Protein AF-0000000066305300 (afdb_homodimer)

Foldseek 3Di:
DDKAFLVADADDPVDALLLLVLLVLLVLQQQCVLAVHDRWDWDWADDPVAIKIKTWHQGQFDDPCLSHFDFDPSQCPDLQGDDTGSCSNVVSVNNCVVVVKWKWKAAQHFIKGWDWAQDPPDDPRDIGIMIDGDNDHDPHGTMMMMIIRDDPVSSCSNLVQFQVSDPAWDWDDDDQQWTKTQGPVAEFEAESRGTDDHDNVDRIYIYGRDDDPVVVVVPPPDPPDDDCVVCVVVVVVVVVVVVVVVD/DDKAFLVADADDPVDALLLLVLLVLLVLQQQCVLAVHDRWDWDWADDPVAIKIKTWHQGQFDDPCLSHFDFDPSQCPALQGDDTGSCSNVVSVNNCVVVVKWKWKAAQHFIKGWDWAQDPPDDPRDIGIMIDGDNDHDPHGTMMMMIIRDDPVSSCSNLVQFQVSDPAWAWDDDDQQWTKTQGPVAEFEAESRGTDGHDNVDRIYIYGRDDDPVVVVVPPPPPPDDDCVVCVVVVVVVVVVVVVVVD

Sequence (494 aa):
MRYLDLNIKSILADWEIADAIRELIANAIDEHRLSNTAFPVIELQKGFLNSSLVIKDYGRGIKSNHFIQNESREKVQSEKTIGKFGIGLKDAIAVLFRHNVKVSFTSSEGTFTPVERMKEGMKDGTKTIQITVDETKKIDKGTDILISKISRSDYEKAIAIFLELRTGYQKLASSKKGDIYRSENGSEIFLNGMKIGTDENFLFSYDIKEPNKKLQKSLNRERKTLSRDSYRDNIISILKSSINKNTMRYLDLNIKSILADWEIADAIRELIANAIDEHRLSNTAFPVIELQKGFLNSSLVIKDYGRGIKSNHFIQNESREKVQSEKTIGKFGIGLKDAIAVLFRHNVKVSFTSSEGTFTPVERMKEGMKDGTKTIQITVDETKKIDKGTDILISKISRSDYEKAIAIFLELRTGYQKLASSKKGDIYRSENGSEIFLNGMKIGTDENFLFSYDIKEPNKKLQKSLNRERKTLSRDSYRDNIISILKSSINKNT

Organism: Mycoplasma pneumoniae (strain ATCC 29342 / M129 / Subtype 1) (NCBI:txid272634)

Structure (mmCIF, N/CA/C/O backbone):
data_AF-0000000066305300-model_v1
#
loop_
_entity.id
_entity.type
_entity.pdbx_description
1 polymer 'Uncharacterized protein MPN_633'
#
loop_
_atom_site.group_PDB
_atom_site.id
_atom_site.type_symbol
_atom_site.label_atom_id
_atom_site.label_alt_id
_atom_site.label_comp_id
_atom_site.label_asym_id
_atom_site.label_entity_id
_atom_site.label_seq_id
_atom_site.pdbx_PDB_ins_code
_atom_site.Cartn_x
_atom_site.Cartn_y
_atom_site.Cartn_z
_atom_site.occupancy
_atom_site.B_iso_or_equiv
_atom_site.auth_seq_id
_atom_site.auth_comp_id
_atom_site.auth_asym_id
_atom_site.auth_atom_id
_atom_site.pdbx_PDB_model_num
ATOM 1 N N . MET A 1 1 ? -28.25 5.547 11.773 1 66.06 1 MET A N 1
ATOM 2 C CA . MET A 1 1 ? -26.859 5.965 11.578 1 66.06 1 MET A CA 1
ATOM 3 C C . MET A 1 1 ? -26.203 5.156 10.461 1 66.06 1 MET A C 1
ATOM 5 O O . MET A 1 1 ? -26.516 3.98 10.281 1 66.06 1 MET A O 1
ATOM 9 N N . ARG A 1 2 ? -25.594 5.898 9.516 1 86.25 2 ARG A N 1
ATOM 10 C CA . ARG A 1 2 ? -24.953 5.27 8.359 1 86.25 2 ARG A CA 1
ATOM 11 C C . ARG A 1 2 ? -23.5 4.938 8.648 1 86.25 2 ARG A C 1
ATOM 13 O O . ARG A 1 2 ? -22.797 5.703 9.312 1 86.25 2 ARG A O 1
ATOM 20 N N . TYR A 1 3 ? -23.062 3.65 8.32 1 93.25 3 TYR A N 1
ATOM 21 C CA . TYR A 1 3 ? -21.688 3.211 8.547 1 93.25 3 TYR A CA 1
ATOM 22 C C . TYR A 1 3 ? -21.016 2.84 7.234 1 93.25 3 TYR A C 1
ATOM 24 O O . TYR A 1 3 ? -21.625 2.201 6.371 1 93.25 3 TYR A O 1
ATOM 32 N N . LEU A 1 4 ? -19.844 3.32 7.078 1 96.38 4 LEU A N 1
ATOM 33 C CA . LEU A 1 4 ? -19.016 2.975 5.934 1 96.38 4 LEU A CA 1
ATOM 34 C C . LEU A 1 4 ? -17.859 2.076 6.355 1 96.38 4 LEU A C 1
ATOM 36 O O . LEU A 1 4 ? -16.938 2.523 7.043 1 96.38 4 LEU A O 1
ATOM 40 N N . ASP A 1 5 ? -17.891 0.808 5.918 1 97.44 5 ASP A N 1
ATOM 41 C CA . ASP A 1 5 ? -16.875 -0.163 6.301 1 97.44 5 ASP A CA 1
ATOM 42 C C . ASP A 1 5 ? -15.578 0.056 5.516 1 97.44 5 ASP A C 1
ATOM 44 O O . ASP A 1 5 ? -15.57 -0.048 4.285 1 97.44 5 ASP A O 1
ATOM 48 N N . LEU A 1 6 ? -14.469 0.318 6.227 1 98.25 6 LEU A N 1
ATOM 49 C CA . LEU A 1 6 ? -13.188 0.528 5.566 1 98.25 6 LEU A CA 1
ATOM 50 C C . LEU A 1 6 ? -12.516 -0.803 5.242 1 98.25 6 LEU A C 1
ATOM 52 O O . LEU A 1 6 ? -11.523 -0.842 4.516 1 98.25 6 LEU A O 1
ATOM 56 N N . ASN A 1 7 ? -13.031 -1.873 5.762 1 97.94 7 ASN A N 1
ATOM 57 C CA . ASN A 1 7 ? -12.492 -3.221 5.598 1 97.94 7 ASN A CA 1
ATOM 58 C C . ASN A 1 7 ? -11.07 -3.33 6.141 1 97.94 7 ASN A C 1
ATOM 60 O O . ASN A 1 7 ? -10.227 -3.992 5.539 1 97.94 7 ASN A O 1
ATOM 64 N N . ILE A 1 8 ? -10.742 -2.635 7.227 1 97.62 8 ILE A N 1
ATOM 65 C CA . ILE A 1 8 ? -9.43 -2.635 7.867 1 97.62 8 ILE A CA 1
ATOM 66 C C . ILE A 1 8 ? -9.57 -3.088 9.32 1 97.62 8 ILE A C 1
ATOM 68 O O . ILE A 1 8 ? -10.414 -2.58 10.062 1 97.62 8 ILE A O 1
ATOM 72 N N . LYS A 1 9 ? -8.867 -4.078 9.68 1 95.88 9 LYS A N 1
ATOM 73 C CA . LYS A 1 9 ? -8.773 -4.469 11.078 1 95.88 9 LYS A CA 1
ATOM 74 C C . LYS A 1 9 ? -7.52 -3.889 11.727 1 95.88 9 LYS A C 1
ATOM 76 O O . LYS A 1 9 ? -7.609 -3.094 12.664 1 95.88 9 LYS A O 1
ATOM 81 N N . SER A 1 10 ? -6.371 -4.246 11.258 1 93.75 10 SER A N 1
ATOM 82 C CA . SER A 1 10 ? -5.102 -3.734 11.758 1 93.75 10 SER A CA 1
ATOM 83 C C . SER A 1 10 ? -3.998 -3.871 10.711 1 93.75 10 SER A C 1
ATOM 85 O O . SER A 1 10 ? -3.635 -4.984 10.328 1 93.75 10 SER A O 1
ATOM 87 N N . ILE A 1 11 ? -3.508 -2.701 10.312 1 91.75 11 ILE A N 1
ATOM 88 C CA . ILE A 1 11 ? -2.43 -2.684 9.328 1 91.75 11 ILE A CA 1
ATOM 89 C C . ILE A 1 11 ? -1.385 -1.645 9.727 1 91.75 11 ILE A C 1
ATOM 91 O O . ILE A 1 11 ? -1.581 -0.893 10.68 1 91.75 11 ILE A O 1
ATOM 95 N N . LEU A 1 12 ? -0.152 -1.686 9.094 1 89.25 12 LEU A N 1
ATOM 96 C CA . LEU A 1 12 ? 0.882 -0.667 9.234 1 89.25 12 LEU A CA 1
ATOM 97 C C . LEU A 1 12 ? 1.424 -0.637 10.656 1 89.25 12 LEU A C 1
ATOM 99 O O . LEU A 1 12 ? 1.479 0.425 11.289 1 89.25 12 LEU A O 1
ATOM 103 N N . ALA A 1 13 ? 1.854 -1.765 11.125 1 86.31 13 ALA A N 1
ATOM 104 C CA . ALA A 1 13 ? 2.338 -1.938 12.492 1 86.31 13 ALA A CA 1
ATOM 105 C C . ALA A 1 13 ? 3.576 -1.085 12.742 1 86.31 13 ALA A C 1
ATOM 107 O O . ALA A 1 13 ? 3.834 -0.678 13.883 1 86.31 13 ALA A O 1
ATOM 108 N N . ASP A 1 14 ? 4.281 -0.747 11.688 1 82.5 14 ASP A N 1
ATOM 109 C CA . ASP A 1 14 ? 5.535 -0.025 11.867 1 82.5 14 ASP A CA 1
ATOM 110 C C . ASP A 1 14 ? 5.324 1.483 11.773 1 82.5 14 ASP A C 1
ATOM 112 O O . ASP A 1 14 ? 6.254 2.264 11.977 1 82.5 14 ASP A O 1
ATOM 116 N N . TRP A 1 15 ? 4.125 1.876 11.453 1 88.75 15 TRP A N 1
ATOM 117 C CA . TRP A 1 15 ? 3.836 3.303 11.359 1 88.75 15 TRP A CA 1
ATOM 118 C C . TRP A 1 15 ? 3.568 3.895 12.742 1 88.75 15 TRP A C 1
ATOM 120 O O . TRP A 1 15 ? 2.936 3.256 13.586 1 88.75 15 TRP A O 1
ATOM 130 N N . GLU A 1 16 ? 4.055 5.098 12.898 1 94 16 GLU A N 1
ATOM 131 C CA . GLU A 1 16 ? 3.805 5.855 14.117 1 94 16 GLU A CA 1
ATOM 132 C C . GLU A 1 16 ? 2.746 6.934 13.891 1 94 16 GLU A C 1
ATOM 134 O O . GLU A 1 16 ? 2.305 7.148 12.766 1 94 16 GLU A O 1
ATOM 139 N N . ILE A 1 17 ? 2.383 7.547 14.969 1 97.38 17 ILE A N 1
ATOM 140 C CA . ILE A 1 17 ? 1.351 8.578 14.93 1 97.38 17 ILE A CA 1
ATOM 141 C C . ILE A 1 17 ? 1.771 9.695 13.969 1 97.38 17 ILE A C 1
ATOM 143 O O . ILE A 1 17 ? 0.949 10.203 13.211 1 97.38 17 ILE A O 1
ATOM 147 N N . ALA A 1 18 ? 3.051 10.016 13.945 1 96.56 18 ALA A N 1
ATOM 148 C CA . ALA A 1 18 ? 3.561 11.07 13.07 1 96.56 18 ALA A CA 1
ATOM 149 C C . ALA A 1 18 ? 3.318 10.734 11.602 1 96.56 18 ALA A C 1
ATOM 151 O O . ALA A 1 18 ? 3.068 11.633 10.789 1 96.56 18 ALA A O 1
ATOM 152 N N . ASP A 1 19 ? 3.375 9.477 11.273 1 93.94 19 ASP A N 1
ATOM 153 C CA . ASP A 1 19 ? 3.137 9.055 9.898 1 93.94 19 ASP A CA 1
ATOM 154 C C . ASP A 1 19 ? 1.686 9.297 9.492 1 93.94 19 ASP A C 1
ATOM 156 O O . ASP A 1 19 ? 1.414 9.719 8.359 1 93.94 19 ASP A O 1
ATOM 160 N N . ALA A 1 20 ? 0.814 9.031 10.406 1 96.81 20 ALA A N 1
ATOM 161 C CA . ALA A 1 20 ? -0.6 9.281 10.141 1 96.81 20 ALA A CA 1
ATOM 162 C C . ALA A 1 20 ? -0.867 10.766 9.945 1 96.81 20 ALA A C 1
ATOM 164 O O . ALA A 1 20 ? -1.585 11.164 9.023 1 96.81 20 ALA A O 1
ATOM 165 N N . ILE A 1 21 ? -0.278 11.547 10.805 1 98 21 ILE A N 1
ATOM 166 C CA . ILE A 1 21 ? -0.452 12.992 10.727 1 98 21 ILE A CA 1
ATOM 167 C C . ILE A 1 21 ? 0.089 13.508 9.391 1 98 21 ILE A C 1
ATOM 169 O O . ILE A 1 21 ? -0.537 14.344 8.742 1 98 21 ILE A O 1
ATOM 173 N N . ARG A 1 22 ? 1.221 13.008 9 1 96 22 ARG A N 1
ATOM 174 C CA . ARG A 1 22 ? 1.821 13.383 7.727 1 96 22 ARG A CA 1
ATOM 175 C C . ARG A 1 22 ? 0.842 13.18 6.578 1 96 22 ARG A C 1
ATOM 177 O O . ARG A 1 22 ? 0.691 14.047 5.719 1 96 22 ARG A O 1
ATOM 184 N N . GLU A 1 23 ? 0.149 12.016 6.566 1 94.31 23 GLU A N 1
ATOM 185 C CA . GLU A 1 23 ? -0.81 11.719 5.504 1 94.31 23 GLU A CA 1
ATOM 186 C C . GLU A 1 23 ? -1.954 12.734 5.5 1 94.31 23 GLU A C 1
ATOM 188 O O . GLU A 1 23 ? -2.408 13.156 4.434 1 94.31 23 GLU A O 1
ATOM 193 N N . LEU A 1 24 ? -2.398 13.102 6.66 1 98.25 24 LEU A N 1
ATOM 194 C CA . LEU A 1 24 ? -3.527 14.023 6.762 1 98.25 24 LEU A CA 1
ATOM 195 C C . LEU A 1 24 ? -3.123 15.43 6.344 1 98.25 24 LEU A C 1
ATOM 197 O O . LEU A 1 24 ? -3.889 16.125 5.676 1 98.25 24 LEU A O 1
ATOM 201 N N . ILE A 1 25 ? -1.907 15.812 6.73 1 98.12 25 ILE A N 1
ATOM 202 C CA . ILE A 1 25 ? -1.391 17.109 6.301 1 98.12 25 ILE A CA 1
ATOM 203 C C . ILE A 1 25 ? -1.227 17.125 4.785 1 98.12 25 ILE A C 1
ATOM 205 O O . ILE A 1 25 ? -1.594 18.094 4.121 1 98.12 25 ILE A O 1
ATOM 209 N N . ALA A 1 26 ? -0.665 16.031 4.219 1 96 26 ALA A N 1
ATOM 210 C CA . ALA A 1 26 ? -0.493 15.93 2.773 1 96 26 ALA A CA 1
ATOM 211 C C . ALA A 1 26 ? -1.825 16.109 2.049 1 96 26 ALA A C 1
ATOM 213 O O . ALA A 1 26 ? -1.9 16.812 1.039 1 96 26 ALA A O 1
ATOM 214 N N . ASN A 1 27 ? -2.895 15.508 2.584 1 96.94 27 ASN A N 1
ATOM 215 C CA . ASN A 1 27 ? -4.211 15.633 1.97 1 96.94 27 ASN A CA 1
ATOM 216 C C . ASN A 1 27 ? -4.711 17.078 2.02 1 96.94 27 ASN A C 1
ATOM 218 O O . ASN A 1 27 ? -5.312 17.562 1.059 1 96.94 27 ASN A O 1
ATOM 222 N N . ALA A 1 28 ? -4.508 17.688 3.141 1 98.12 28 ALA A N 1
ATOM 223 C CA . ALA A 1 28 ? -4.926 19.078 3.275 1 98.12 28 ALA A CA 1
ATOM 224 C C . ALA A 1 28 ? -4.195 19.969 2.275 1 98.12 28 ALA A C 1
ATOM 226 O O . ALA A 1 28 ? -4.805 20.844 1.644 1 98.12 28 ALA A O 1
ATOM 227 N N . ILE A 1 29 ? -2.916 19.75 2.146 1 97.38 29 ILE A N 1
ATOM 228 C CA . ILE A 1 29 ? -2.105 20.531 1.215 1 97.38 29 ILE A CA 1
ATOM 229 C C . ILE A 1 29 ? -2.568 20.266 -0.216 1 97.38 29 ILE A C 1
ATOM 231 O O . ILE A 1 29 ? -2.689 21.188 -1.018 1 97.38 29 ILE A O 1
ATOM 235 N N . ASP A 1 30 ? -2.826 18.984 -0.545 1 97.06 30 ASP A N 1
ATOM 236 C CA . ASP A 1 30 ? -3.32 18.656 -1.876 1 97.06 30 ASP A CA 1
ATOM 237 C C . ASP A 1 30 ? -4.625 19.391 -2.182 1 97.06 30 ASP A C 1
ATOM 239 O O . ASP A 1 30 ? -4.816 19.875 -3.295 1 97.06 30 ASP A O 1
ATOM 243 N N . GLU A 1 31 ? -5.543 19.453 -1.203 1 96.94 31 GLU A N 1
ATOM 244 C CA . GLU A 1 31 ? -6.809 20.141 -1.409 1 96.94 31 GLU A CA 1
ATOM 245 C C . GLU A 1 31 ? -6.586 21.625 -1.689 1 96.94 31 GLU A C 1
ATOM 247 O O . GLU A 1 31 ? -7.266 22.219 -2.533 1 96.94 31 GLU A O 1
ATOM 252 N N . HIS A 1 32 ? -5.676 22.203 -0.964 1 97.44 32 HIS A N 1
ATOM 253 C CA . HIS A 1 32 ? -5.301 23.594 -1.195 1 97.44 32 HIS A CA 1
ATOM 254 C C . HIS A 1 32 ? -4.793 23.797 -2.619 1 97.44 32 HIS A C 1
ATOM 256 O O . HIS A 1 32 ? -5.227 24.719 -3.309 1 97.44 32 HIS A O 1
ATOM 262 N N . ARG A 1 33 ? -3.941 22.938 -3.057 1 96 33 ARG A N 1
ATOM 263 C CA . ARG A 1 33 ? -3.316 23.062 -4.367 1 96 33 ARG A CA 1
ATOM 264 C C . ARG A 1 33 ? -4.328 22.828 -5.484 1 96 33 ARG A C 1
ATOM 266 O O . ARG A 1 33 ? -4.289 23.5 -6.516 1 96 33 ARG A O 1
ATOM 273 N N . LEU A 1 34 ? -5.199 21.891 -5.27 1 95.12 34 LEU A N 1
ATOM 274 C CA . LEU A 1 34 ? -6.184 21.547 -6.285 1 95.12 34 LEU A CA 1
ATOM 275 C C . LEU A 1 34 ? -7.27 22.609 -6.383 1 95.12 34 LEU A C 1
ATOM 277 O O . LEU A 1 34 ? -7.824 22.844 -7.461 1 95.12 34 LEU A O 1
ATOM 281 N N . SER A 1 35 ? -7.555 23.281 -5.266 1 96.25 35 SER A N 1
ATOM 282 C CA . SER A 1 35 ? -8.688 24.203 -5.227 1 96.25 35 SER A CA 1
ATOM 283 C C . SER A 1 35 ? -8.227 25.656 -5.152 1 96.25 35 SER A C 1
ATOM 285 O O . SER A 1 35 ? -9.047 26.578 -5.113 1 96.25 35 SER A O 1
ATOM 287 N N . ASN A 1 36 ? -6.98 25.875 -5.121 1 96.19 36 ASN A N 1
ATOM 288 C CA . ASN A 1 36 ? -6.406 27.219 -5.082 1 96.19 36 ASN A CA 1
ATOM 289 C C . ASN A 1 36 ? -6.969 28.031 -3.924 1 96.19 36 ASN A C 1
ATOM 291 O O . ASN A 1 36 ? -7.48 29.141 -4.129 1 96.19 36 ASN A O 1
ATOM 295 N N . THR A 1 37 ? -6.887 27.5 -2.809 1 97.62 37 THR A N 1
ATOM 296 C CA . THR A 1 37 ? -7.363 28.141 -1.588 1 97.62 37 THR A CA 1
ATOM 297 C C . THR A 1 37 ? -6.191 28.531 -0.691 1 97.62 37 THR A C 1
ATOM 299 O O . THR A 1 37 ? -5.027 28.359 -1.066 1 97.62 37 THR A O 1
ATOM 302 N N . ALA A 1 38 ? -6.516 29.141 0.434 1 97.56 38 ALA A N 1
ATOM 303 C CA . ALA A 1 38 ? -5.492 29.453 1.427 1 97.56 38 ALA 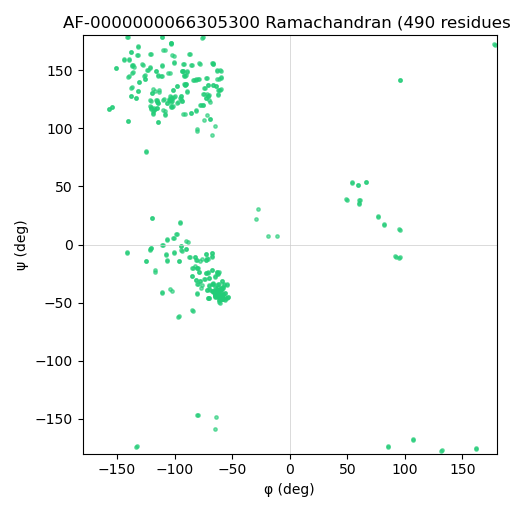A CA 1
ATOM 304 C C . ALA A 1 38 ? -4.801 28.188 1.922 1 97.56 38 ALA A C 1
ATOM 306 O O . ALA A 1 38 ? -5.387 27.109 1.896 1 97.56 38 ALA A O 1
ATOM 307 N N . PHE A 1 39 ? -3.523 28.375 2.281 1 97.88 39 PHE A N 1
ATOM 308 C CA . PHE A 1 39 ? -2.756 27.266 2.828 1 97.88 39 PHE A CA 1
ATOM 309 C C . PHE A 1 39 ? -3.408 26.734 4.098 1 97.88 39 PHE A C 1
ATOM 311 O O . PHE A 1 39 ? -3.936 27.5 4.902 1 97.88 39 PHE A O 1
ATOM 318 N N . PRO A 1 40 ? -3.391 25.422 4.371 1 98.5 40 PRO A N 1
ATOM 319 C CA . PRO A 1 40 ? -4.035 24.844 5.555 1 98.5 40 PRO A CA 1
ATOM 320 C C . PRO A 1 40 ? -3.428 25.344 6.859 1 98.5 40 PRO A C 1
ATOM 322 O O . PRO A 1 40 ? -2.24 25.688 6.906 1 98.5 40 PRO A O 1
ATOM 325 N N . VAL A 1 41 ? -4.277 25.391 7.812 1 98 41 VAL A N 1
ATOM 326 C CA . VAL A 1 41 ? -3.838 25.703 9.164 1 98 41 VAL A CA 1
ATOM 327 C C . VAL A 1 41 ? -3.551 24.406 9.93 1 98 41 VAL A C 1
ATOM 329 O O . VAL A 1 41 ? -4.387 23.5 9.961 1 98 41 VAL A O 1
ATOM 332 N N . ILE A 1 42 ? -2.396 24.25 10.43 1 98.25 42 ILE A N 1
ATOM 333 C CA . ILE A 1 42 ? -1.979 23.125 11.25 1 98.25 42 ILE A CA 1
ATOM 334 C C . ILE A 1 42 ? -1.569 23.625 12.633 1 98.25 42 ILE A C 1
ATOM 336 O O . ILE A 1 42 ? -0.538 24.281 12.789 1 98.25 42 ILE A O 1
ATOM 340 N N . GLU A 1 43 ? -2.342 23.25 13.617 1 97.06 43 GLU A N 1
ATOM 341 C CA . GLU A 1 43 ? -2.117 23.844 14.938 1 97.06 43 GLU A CA 1
ATOM 342 C C . GLU A 1 43 ? -2.229 22.781 16.031 1 97.06 43 GLU A C 1
ATOM 344 O O . GLU A 1 43 ? -3.207 22.047 16.094 1 97.06 43 GLU A O 1
ATOM 349 N N . LEU A 1 44 ? -1.225 22.719 16.844 1 97 44 LEU A N 1
ATOM 350 C CA . LEU A 1 44 ? -1.286 21.922 18.062 1 97 44 LEU A CA 1
ATOM 351 C C . LEU A 1 44 ? -1.912 22.734 19.203 1 97 44 LEU A C 1
ATOM 353 O O . LEU A 1 44 ? -1.341 23.719 19.656 1 97 44 LEU A O 1
ATOM 357 N N . GLN A 1 45 ? -3.061 22.344 19.641 1 95.81 45 GLN A N 1
ATOM 358 C CA . GLN A 1 45 ? -3.77 23.047 20.703 1 95.81 45 GLN A CA 1
ATOM 359 C C . GLN A 1 45 ? -3.525 22.375 22.062 1 95.81 45 GLN A C 1
ATOM 361 O O . GLN A 1 45 ? -3.824 21.203 22.25 1 95.81 45 GLN A O 1
ATOM 366 N N . LYS A 1 46 ? -3.021 23.125 22.953 1 90.5 46 LYS A N 1
ATOM 367 C CA . LYS A 1 46 ? -2.717 22.609 24.281 1 90.5 46 LYS A CA 1
ATOM 368 C C . LYS A 1 46 ? -3.988 22.438 25.109 1 90.5 46 LYS A C 1
ATOM 370 O O . LYS A 1 46 ? -4.809 23.344 25.188 1 90.5 46 LYS A O 1
ATOM 375 N N . GLY A 1 47 ? -4.188 21.172 25.5 1 82.56 47 GLY A N 1
ATOM 376 C CA . GLY A 1 47 ? -5.262 20.906 26.453 1 82.56 47 GLY A CA 1
ATOM 377 C C . GLY A 1 47 ? -4.77 20.672 27.859 1 82.56 47 GLY A C 1
ATOM 378 O O . GLY A 1 47 ? -3.568 20.734 28.125 1 82.56 47 GLY A O 1
ATOM 379 N N . PHE A 1 48 ? -5.734 20.562 28.734 1 78.12 48 PHE A N 1
ATOM 380 C CA . PHE A 1 48 ? -5.41 20.375 30.141 1 78.12 48 PHE A CA 1
ATOM 381 C C . PHE A 1 48 ? -4.523 19.156 30.328 1 78.12 48 PHE A C 1
ATOM 383 O O . PHE A 1 48 ? -3.486 19.234 30.984 1 78.12 48 PHE A O 1
ATOM 390 N N . LEU A 1 49 ? -4.781 18.031 29.734 1 77.25 49 LEU A N 1
ATOM 391 C CA . LEU A 1 49 ? -4.051 16.781 29.922 1 77.25 49 LEU A CA 1
ATOM 392 C C . LEU A 1 49 ? -3.266 16.438 28.656 1 77.25 49 LEU A C 1
ATOM 394 O O . LEU A 1 49 ? -2.129 15.961 28.75 1 77.25 49 LEU A O 1
ATOM 398 N N . ASN A 1 50 ? -3.941 16.672 27.609 1 85.38 50 ASN A N 1
ATOM 399 C CA . ASN A 1 50 ? -3.324 16.328 26.344 1 85.38 50 ASN A CA 1
ATOM 400 C C . ASN A 1 50 ? -3.549 17.422 25.297 1 85.38 50 ASN A C 1
ATOM 402 O O . ASN A 1 50 ? -4.449 18.25 25.438 1 85.38 50 ASN A O 1
ATOM 406 N N . SER A 1 51 ? -2.676 17.438 24.406 1 93.19 51 SER A N 1
ATOM 407 C CA . SER A 1 51 ? -2.848 18.375 23.297 1 93.19 51 SER A CA 1
ATOM 408 C C . SER A 1 51 ? -3.598 17.719 22.141 1 93.19 51 SER A C 1
ATOM 410 O O . SER A 1 51 ? -3.535 16.5 21.969 1 93.19 51 SER A O 1
ATOM 412 N N . SER A 1 52 ? -4.371 18.516 21.484 1 97.06 52 SER A N 1
ATOM 413 C CA . SER A 1 52 ? -5.051 18.094 20.25 1 97.06 52 SER A CA 1
ATOM 414 C C . SER A 1 52 ? -4.492 18.812 19.031 1 97.06 52 SER A C 1
ATOM 416 O O . SER A 1 52 ? -4.039 19.953 19.141 1 97.06 52 SER A O 1
ATOM 418 N N . LEU A 1 53 ? -4.473 18.062 17.969 1 98.44 53 LEU A N 1
ATOM 419 C CA . LEU A 1 53 ? -4.031 18.656 16.703 1 98.44 53 LEU A CA 1
ATOM 420 C C . LEU A 1 53 ? -5.227 19 15.82 1 98.44 53 LEU A C 1
ATOM 422 O O . LEU A 1 53 ? -6.141 18.188 15.664 1 98.44 53 LEU A O 1
ATOM 426 N N . VAL A 1 54 ? -5.191 20.188 15.305 1 98.31 54 VAL A N 1
ATOM 427 C CA . VAL A 1 54 ? -6.211 20.641 14.359 1 98.31 54 VAL A CA 1
ATOM 428 C C . VAL A 1 54 ? -5.574 20.891 12.992 1 98.31 54 VAL A C 1
ATOM 430 O O . VAL A 1 54 ? -4.559 21.578 12.883 1 98.31 54 VAL A O 1
ATOM 433 N N . ILE A 1 55 ? -6.086 20.234 11.969 1 98.69 55 ILE A N 1
ATOM 434 C CA . ILE A 1 55 ? -5.734 20.5 10.578 1 98.69 55 ILE A CA 1
ATOM 435 C C . ILE A 1 55 ? -6.953 21.031 9.828 1 98.69 55 ILE A C 1
ATOM 437 O O . ILE A 1 55 ? -7.973 20.344 9.719 1 98.69 55 ILE A O 1
ATOM 441 N N . LYS A 1 56 ? -6.844 22.234 9.344 1 98.38 56 LYS A N 1
ATOM 442 C CA . LYS A 1 56 ? -7.957 22.875 8.648 1 98.38 56 LYS A CA 1
ATOM 443 C C . LYS A 1 56 ? -7.566 23.25 7.219 1 98.38 56 LYS A C 1
ATOM 445 O O . LYS A 1 56 ? -6.633 24.031 7.004 1 98.38 56 LYS A O 1
ATOM 450 N N . ASP A 1 57 ? -8.227 22.656 6.277 1 98.56 57 ASP A N 1
ATOM 451 C CA . ASP A 1 57 ? -8.047 23.109 4.898 1 98.56 57 ASP A CA 1
ATOM 452 C C . ASP A 1 57 ? -9.289 23.844 4.395 1 98.56 57 ASP A C 1
ATOM 454 O O . ASP A 1 57 ? -10.336 23.812 5.047 1 98.56 57 ASP A O 1
ATOM 458 N N . TYR A 1 58 ? -9.156 24.484 3.309 1 98.19 58 TYR A N 1
ATOM 459 C CA . TYR A 1 58 ? -10.227 25.312 2.762 1 98.19 58 TYR A CA 1
ATOM 460 C C . TYR A 1 58 ? -10.648 24.828 1.382 1 98.19 58 TYR A C 1
ATOM 462 O O . TYR A 1 58 ? -11.117 25.609 0.553 1 98.19 58 TYR A O 1
ATOM 470 N N . GLY A 1 59 ? -10.328 23.562 1.213 1 97.94 59 GLY A N 1
ATOM 471 C CA . GLY A 1 59 ? -10.648 23 -0.089 1 97.94 59 GLY A CA 1
ATOM 472 C C . GLY A 1 59 ? -12.109 22.594 -0.226 1 97.94 59 GLY A C 1
ATOM 473 O O . GLY A 1 59 ? -12.992 23.297 0.264 1 97.94 59 GLY A O 1
ATOM 474 N N . ARG A 1 60 ? -12.5 21.578 -0.945 1 96.38 60 ARG A N 1
ATOM 475 C CA . ARG A 1 60 ? -13.844 21.188 -1.362 1 96.38 60 ARG A CA 1
ATOM 476 C C . ARG A 1 60 ? -14.578 20.469 -0.241 1 96.38 60 ARG A C 1
ATOM 478 O O . ARG A 1 60 ? -15.805 20.328 -0.277 1 96.38 60 ARG A O 1
ATOM 485 N N . GLY A 1 61 ? -13.82 19.938 0.718 1 97.75 61 GLY A N 1
ATOM 486 C CA . GLY A 1 61 ? -14.438 19.219 1.828 1 97.75 61 GLY A CA 1
ATOM 487 C C . GLY A 1 61 ? -14.477 17.719 1.629 1 97.75 61 GLY A C 1
ATOM 488 O O . GLY A 1 61 ? -14.797 17.234 0.539 1 97.75 61 GLY A O 1
ATOM 489 N N . ILE A 1 62 ? -14.258 17.047 2.678 1 96.88 62 ILE A N 1
ATOM 490 C CA . ILE A 1 62 ? -14.258 15.586 2.666 1 96.88 62 ILE A CA 1
ATOM 491 C C . ILE A 1 62 ? -15.688 15.07 2.516 1 96.88 62 ILE A C 1
ATOM 493 O O . ILE A 1 62 ? -16.625 15.648 3.074 1 96.88 62 ILE A O 1
ATOM 497 N N . LYS A 1 63 ? -15.82 13.984 1.771 1 94.56 63 LYS A N 1
ATOM 498 C CA . LYS A 1 63 ? -17.094 13.312 1.542 1 94.56 63 LYS A CA 1
ATOM 499 C C . LYS A 1 63 ? -16.969 11.812 1.778 1 94.56 63 LYS A C 1
ATOM 501 O O . LYS A 1 63 ? -15.867 11.289 1.935 1 94.56 63 LYS A O 1
ATOM 506 N N . SER A 1 64 ? -18.156 11.133 1.784 1 95.12 64 SER A N 1
ATOM 507 C CA . SER A 1 64 ? -18.219 9.695 2.043 1 95.12 64 SER A CA 1
ATOM 508 C C . SER A 1 64 ? -17.359 8.922 1.046 1 95.12 64 SER A C 1
ATOM 510 O O . SER A 1 64 ? -16.734 7.926 1.405 1 95.12 64 SER A O 1
ATOM 512 N N . ASN A 1 65 ? -17.266 9.344 -0.157 1 94.19 65 ASN A N 1
ATOM 513 C CA . ASN A 1 65 ? -16.547 8.625 -1.207 1 94.19 65 ASN A CA 1
ATOM 514 C C . ASN A 1 65 ? -15.047 8.609 -0.948 1 94.19 65 ASN A C 1
ATOM 516 O O . ASN A 1 65 ? -14.336 7.738 -1.457 1 94.19 65 ASN A O 1
ATOM 520 N N . HIS A 1 66 ? -14.562 9.555 -0.155 1 95.56 66 HIS A N 1
ATOM 521 C CA . HIS A 1 66 ? -13.125 9.656 0.114 1 95.56 66 HIS A CA 1
ATOM 522 C C . HIS A 1 66 ? -12.656 8.508 0.999 1 95.56 66 HIS A C 1
ATOM 524 O O . HIS A 1 66 ? -11.453 8.258 1.115 1 95.56 66 HIS A O 1
ATOM 530 N N . PHE A 1 67 ? -13.602 7.785 1.574 1 97.19 67 PHE A N 1
ATOM 531 C CA . PHE A 1 67 ? -13.234 6.699 2.477 1 97.19 67 PHE A CA 1
ATOM 532 C C . PHE A 1 67 ? -13.18 5.371 1.73 1 97.19 67 PHE A C 1
ATOM 534 O O . PHE A 1 67 ? -12.883 4.332 2.322 1 97.19 67 PHE A O 1
ATOM 541 N N . ILE A 1 68 ? -13.492 5.402 0.45 1 96.94 68 ILE A N 1
ATOM 542 C CA . ILE A 1 68 ? -13.344 4.25 -0.434 1 96.94 68 ILE A CA 1
ATOM 543 C C . ILE A 1 68 ? -11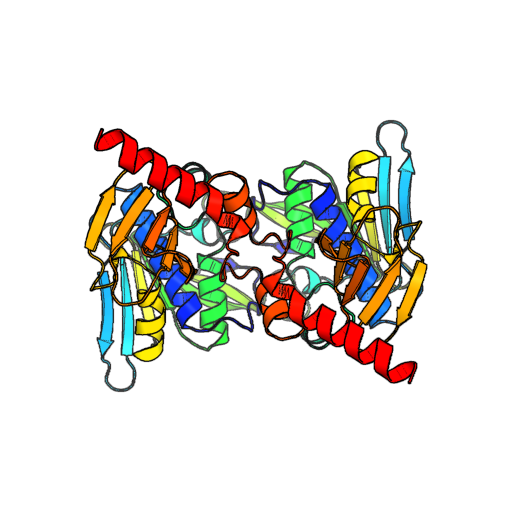.953 4.266 -1.076 1 96.94 68 ILE A C 1
ATOM 545 O O . ILE A 1 68 ? -11.445 5.328 -1.446 1 96.94 68 ILE A O 1
ATOM 549 N N . GLN A 1 69 ? -11.328 3.105 -1.131 1 95.81 69 GLN A N 1
ATOM 550 C CA . GLN A 1 69 ? -10.055 3.035 -1.85 1 95.81 69 GLN A CA 1
ATOM 551 C C . GLN A 1 69 ? -10.266 3.205 -3.352 1 95.81 69 GLN A C 1
ATOM 553 O O . GLN A 1 69 ? -10.781 2.303 -4.02 1 95.81 69 GLN A O 1
ATOM 558 N N . ASN A 1 70 ? -9.883 4.285 -3.781 1 93.56 70 ASN A N 1
ATOM 559 C CA . ASN A 1 70 ? -10.07 4.684 -5.172 1 93.56 70 ASN A CA 1
ATOM 560 C C . ASN A 1 70 ? -9.031 5.703 -5.613 1 93.56 70 ASN A C 1
ATOM 562 O O . ASN A 1 70 ? -8.969 6.812 -5.074 1 93.56 70 ASN A O 1
ATOM 566 N N . GLU A 1 71 ? -8.305 5.305 -6.539 1 89.44 71 GLU A N 1
ATOM 567 C CA . GLU A 1 71 ? -7.316 6.234 -7.074 1 89.44 71 GLU A CA 1
ATOM 568 C C . GLU A 1 71 ? -7.984 7.461 -7.688 1 89.44 71 GLU A C 1
ATOM 570 O O . GLU A 1 71 ? -8.938 7.336 -8.461 1 89.44 71 GLU A O 1
ATOM 575 N N . SER A 1 72 ? -7.492 8.578 -7.25 1 84.62 72 SER A N 1
ATOM 576 C CA . SER A 1 72 ? -8.055 9.828 -7.762 1 84.62 72 SER A CA 1
ATOM 577 C C . SER A 1 72 ? -7.461 10.18 -9.117 1 84.62 72 SER A C 1
ATOM 579 O O . SER A 1 72 ? -6.277 10.508 -9.219 1 84.62 72 SER A O 1
ATOM 581 N N . ARG A 1 73 ? -8.258 10.18 -10.102 1 83.62 73 ARG A N 1
ATOM 582 C CA . ARG A 1 73 ? -7.797 10.562 -11.438 1 83.62 73 ARG A CA 1
ATOM 583 C C . ARG A 1 73 ? -7.25 11.984 -11.445 1 83.62 73 ARG A C 1
ATOM 585 O O . ARG A 1 73 ? -6.254 12.266 -12.109 1 83.62 73 ARG A O 1
ATOM 592 N N . GLU A 1 74 ? -7.949 12.789 -10.641 1 88.94 74 GLU A N 1
ATOM 593 C CA . GLU A 1 74 ? -7.523 14.188 -10.562 1 88.94 74 GLU A CA 1
ATOM 594 C C . GLU A 1 74 ? -6.129 14.305 -9.953 1 88.94 74 GLU A C 1
ATOM 596 O O . GLU A 1 74 ? -5.277 15.031 -10.469 1 88.94 74 GLU A O 1
ATOM 601 N N . LYS A 1 75 ? -5.934 13.602 -8.922 1 87.31 75 LYS A N 1
ATOM 602 C CA . LYS A 1 75 ? -4.637 13.672 -8.258 1 87.31 75 LYS A CA 1
ATOM 603 C C . LYS A 1 75 ? -3.551 13.016 -9.109 1 87.31 75 LYS A C 1
ATOM 605 O O . LYS A 1 75 ? -2.428 13.523 -9.188 1 87.31 75 LYS A O 1
ATOM 610 N N . VAL A 1 76 ? -3.881 11.984 -9.805 1 82.06 76 VAL A N 1
ATOM 611 C CA . VAL A 1 76 ? -2.922 11.266 -10.633 1 82.06 76 VAL A CA 1
ATOM 612 C C . VAL A 1 76 ? -2.484 12.148 -11.805 1 82.06 76 VAL A C 1
ATOM 614 O O . VAL A 1 76 ? -1.319 12.125 -12.203 1 82.06 76 VAL A O 1
ATOM 617 N N . GLN A 1 77 ? -3.352 12.914 -12.25 1 83.88 77 GLN A N 1
ATOM 618 C CA . GLN A 1 77 ? -3.078 13.75 -13.414 1 83.88 77 GLN A CA 1
ATOM 619 C C . GLN A 1 77 ? -2.43 15.07 -13.008 1 83.88 77 GLN A C 1
ATOM 621 O O . GLN A 1 77 ? -1.898 15.797 -13.852 1 83.88 77 GLN A O 1
ATOM 626 N N . SER A 1 78 ? -2.443 15.289 -11.734 1 86.62 78 SER A N 1
ATOM 627 C CA . SER A 1 78 ? -1.901 16.562 -11.258 1 86.62 78 SER A CA 1
ATOM 628 C C . SER A 1 78 ? -0.408 16.453 -10.961 1 86.62 78 SER A C 1
ATOM 630 O O . SER A 1 78 ? 0.043 15.461 -10.383 1 86.62 78 SER A O 1
ATOM 632 N N . GLU A 1 79 ? 0.314 17.422 -11.336 1 80.94 79 GLU A N 1
ATOM 633 C CA . GLU A 1 79 ? 1.744 17.469 -11.047 1 80.94 79 GLU A CA 1
ATOM 634 C C . GLU A 1 79 ? 2.01 18.156 -9.711 1 80.94 79 GLU A C 1
ATOM 636 O O . GLU A 1 79 ? 3.139 18.141 -9.211 1 80.94 79 GLU A O 1
ATOM 641 N N . LYS A 1 80 ? 1.003 18.641 -9.094 1 88.5 80 LYS A N 1
ATOM 642 C CA . LYS A 1 80 ? 1.218 19.484 -7.934 1 88.5 80 LYS A CA 1
ATOM 643 C C . LYS A 1 80 ? 0.862 18.766 -6.641 1 88.5 80 LYS A C 1
ATOM 645 O O . LYS A 1 80 ? 1.188 19.234 -5.547 1 88.5 80 LYS A O 1
ATOM 650 N N . THR A 1 81 ? 0.164 17.641 -6.828 1 92.19 81 THR A N 1
ATOM 651 C CA . THR A 1 81 ? -0.315 16.969 -5.633 1 92.19 81 THR A CA 1
ATOM 652 C C . THR A 1 81 ? 0.758 16.031 -5.074 1 92.19 81 THR A C 1
ATOM 654 O O . THR A 1 81 ? 1.64 15.578 -5.809 1 92.19 81 THR A O 1
ATOM 657 N N . ILE A 1 82 ? 0.675 15.781 -3.809 1 89.19 82 ILE A N 1
ATOM 658 C CA . ILE A 1 82 ? 1.576 14.883 -3.102 1 89.19 82 ILE A CA 1
ATOM 659 C C . ILE A 1 82 ? 1.08 13.445 -3.24 1 89.19 82 ILE A C 1
ATOM 661 O O . ILE A 1 82 ? 1.822 12.562 -3.684 1 89.19 82 ILE A O 1
ATOM 665 N N . GLY A 1 83 ? -0.145 13.188 -2.84 1 86.19 83 GLY A N 1
ATOM 666 C CA . GLY A 1 83 ? -0.734 11.852 -2.871 1 86.19 83 GLY A CA 1
ATOM 667 C C . GLY A 1 83 ? -1.426 11.539 -4.184 1 86.19 83 GLY A C 1
ATOM 668 O O . GLY A 1 83 ? -2.051 12.414 -4.785 1 86.19 83 GLY A O 1
ATOM 669 N N . LYS A 1 84 ? -1.408 10.195 -4.57 1 80.44 84 LYS A N 1
ATOM 670 C CA . LYS A 1 84 ? -2.01 9.852 -5.855 1 80.44 84 LYS A CA 1
ATOM 671 C C . LYS A 1 84 ? -2.768 8.531 -5.773 1 80.44 84 LYS A C 1
ATOM 673 O O . LYS A 1 84 ? -3.607 8.234 -6.625 1 80.44 84 LYS A O 1
ATOM 678 N N . PHE A 1 85 ? -2.686 7.816 -4.684 1 82.5 85 PHE A N 1
ATOM 679 C CA . PHE A 1 85 ? -3.053 6.406 -4.746 1 82.5 85 PHE A CA 1
ATOM 680 C C . PHE A 1 85 ? -4.383 6.16 -4.047 1 82.5 85 PHE A C 1
ATOM 682 O O . PHE A 1 85 ? -4.926 5.055 -4.105 1 82.5 85 PHE A O 1
ATOM 689 N N . GLY A 1 86 ? -4.898 7.152 -3.361 1 87.06 86 GLY A N 1
ATOM 690 C CA . GLY A 1 86 ? -6.238 7.043 -2.807 1 87.06 86 GLY A CA 1
ATOM 691 C C . GLY A 1 86 ? -6.301 6.176 -1.564 1 87.06 86 GLY A C 1
ATOM 692 O O . GLY A 1 86 ? -7.352 5.625 -1.238 1 87.06 86 GLY A O 1
ATOM 693 N N . ILE A 1 87 ? -5.199 6.062 -0.895 1 90.25 87 ILE A N 1
ATOM 694 C CA . ILE A 1 87 ? -5.184 5.156 0.248 1 90.25 87 ILE A CA 1
ATOM 695 C C . ILE A 1 87 ? -4.73 5.91 1.498 1 90.25 87 ILE A C 1
ATOM 697 O O . ILE A 1 87 ? -4.957 5.453 2.621 1 90.25 87 ILE A O 1
ATOM 701 N N . GLY A 1 88 ? -4.18 7.066 1.4 1 92.94 88 GLY A N 1
ATOM 702 C CA . GLY A 1 88 ? -3.533 7.773 2.496 1 92.94 88 GLY A CA 1
ATOM 703 C C . GLY A 1 88 ? -4.461 8.039 3.664 1 92.94 88 GLY A C 1
ATOM 704 O O . GLY A 1 88 ? -4.086 7.848 4.82 1 92.94 88 GLY A O 1
ATOM 705 N N . LEU A 1 89 ? -5.648 8.508 3.354 1 97 89 LEU A N 1
ATOM 706 C CA . LEU A 1 89 ? -6.625 8.805 4.395 1 97 89 LEU A CA 1
ATOM 707 C C . LEU A 1 89 ? -6.941 7.562 5.219 1 97 89 LEU A C 1
ATOM 709 O O . LEU A 1 89 ? -6.945 7.613 6.453 1 97 89 LEU A O 1
ATOM 713 N N . LYS A 1 90 ? -7.18 6.48 4.543 1 96.69 90 LYS A N 1
ATOM 714 C CA . LYS A 1 90 ? -7.512 5.234 5.223 1 96.69 90 LYS A CA 1
ATOM 715 C C . LYS A 1 90 ? -6.328 4.715 6.035 1 96.69 90 LYS A C 1
ATOM 717 O O . LYS A 1 90 ? -6.5 4.215 7.148 1 96.69 90 LYS A O 1
ATOM 722 N N . ASP A 1 91 ? -5.117 4.84 5.453 1 93.88 91 ASP A N 1
ATOM 723 C CA . ASP A 1 91 ? -3.908 4.469 6.18 1 93.88 91 ASP A CA 1
ATOM 724 C C . ASP A 1 91 ? -3.777 5.27 7.473 1 93.88 91 ASP A C 1
ATOM 726 O O . ASP A 1 91 ? -3.477 4.711 8.531 1 93.88 91 ASP A O 1
ATOM 730 N N . ALA A 1 92 ? -3.994 6.582 7.324 1 97 92 ALA A N 1
ATOM 731 C CA . ALA A 1 92 ? -3.889 7.453 8.492 1 97 92 ALA A CA 1
ATOM 732 C C . ALA A 1 92 ? -4.875 7.039 9.578 1 97 92 ALA A C 1
ATOM 734 O O . ALA A 1 92 ? -4.512 6.953 10.758 1 97 92 ALA A O 1
ATOM 735 N N . ILE A 1 93 ? -6.105 6.75 9.227 1 98.44 93 ILE A N 1
ATOM 736 C CA . ILE A 1 93 ? -7.137 6.34 10.164 1 98.44 93 ILE A CA 1
ATOM 737 C C . ILE A 1 93 ? -6.734 5.027 10.836 1 98.44 93 ILE A C 1
ATOM 739 O O . ILE A 1 93 ? -6.852 4.883 12.055 1 98.44 93 ILE A O 1
ATOM 743 N N . ALA A 1 94 ? -6.258 4.094 10.039 1 96.62 94 ALA A N 1
ATOM 744 C CA . ALA A 1 94 ? -5.84 2.793 10.562 1 96.62 94 ALA A CA 1
ATOM 745 C C . ALA A 1 94 ? -4.75 2.951 11.617 1 96.62 94 ALA A C 1
ATOM 747 O O . ALA A 1 94 ? -4.82 2.344 12.688 1 96.62 94 ALA A O 1
ATOM 748 N N . VAL A 1 95 ? -3.756 3.77 11.32 1 96.31 95 VAL A N 1
ATOM 749 C CA . VAL A 1 95 ? -2.623 3.975 12.219 1 96.31 95 VAL A CA 1
ATOM 750 C C . VAL A 1 95 ? -3.098 4.645 13.508 1 96.31 95 VAL A C 1
ATOM 752 O O . VAL A 1 95 ? -2.711 4.234 14.602 1 96.31 95 VAL A O 1
ATOM 755 N N . LEU A 1 96 ? -3.939 5.664 13.414 1 98.06 96 LEU A N 1
ATOM 756 C CA . LEU A 1 96 ? -4.441 6.355 14.602 1 98.06 96 LEU A CA 1
ATOM 757 C C . LEU A 1 96 ? -5.273 5.414 15.461 1 98.06 96 LEU A C 1
ATOM 759 O O . LEU A 1 96 ? -5.148 5.418 16.688 1 98.06 96 LEU A O 1
ATOM 763 N N . PHE A 1 97 ? -6.082 4.637 14.805 1 95.75 97 PHE A N 1
ATOM 764 C CA . PHE A 1 97 ? -6.875 3.65 15.531 1 95.75 97 PHE A CA 1
ATOM 765 C C . PHE A 1 97 ? -5.977 2.664 16.266 1 95.75 97 PHE A C 1
ATOM 767 O O . PHE A 1 97 ? -6.215 2.352 17.438 1 95.75 97 PHE A O 1
ATOM 774 N N . ARG A 1 98 ? -5.016 2.207 15.602 1 93.12 98 ARG A N 1
ATOM 775 C CA . ARG A 1 98 ? -4.086 1.24 16.172 1 93.12 98 ARG A CA 1
ATOM 776 C C . ARG A 1 98 ? -3.41 1.805 17.422 1 93.12 98 ARG A C 1
ATOM 778 O O . ARG A 1 98 ? -3.109 1.064 18.359 1 93.12 98 ARG A O 1
ATOM 785 N N . HIS A 1 99 ? -3.205 3.066 17.484 1 96.19 99 HIS A N 1
ATOM 786 C CA . HIS A 1 99 ? -2.527 3.717 18.594 1 96.19 99 HIS A CA 1
ATOM 787 C C . HIS A 1 99 ? -3.529 4.324 19.578 1 96.19 99 HIS A C 1
ATOM 789 O O . HIS A 1 99 ? -3.156 5.113 20.438 1 96.19 99 HIS A O 1
ATOM 795 N N . ASN A 1 100 ? -4.828 4.043 19.422 1 95.81 100 ASN A N 1
ATOM 796 C CA . ASN A 1 100 ? -5.91 4.492 20.281 1 95.81 100 ASN A CA 1
ATOM 797 C C . ASN A 1 100 ? -6.008 6.016 20.312 1 95.81 100 ASN A C 1
ATOM 799 O O . ASN A 1 100 ? -6.172 6.609 21.391 1 95.81 100 ASN A O 1
ATOM 803 N N . VAL A 1 101 ? -5.785 6.621 19.203 1 97.62 101 VAL A N 1
ATOM 804 C CA . VAL A 1 101 ? -5.93 8.062 19.031 1 97.62 101 VAL A CA 1
ATOM 805 C C . VAL A 1 101 ? -7.227 8.375 18.297 1 97.62 101 VAL A C 1
ATOM 807 O O . VAL A 1 101 ? -7.484 7.812 17.219 1 97.62 101 VAL A O 1
ATOM 810 N N . LYS A 1 102 ? -8.047 9.219 18.812 1 97.62 102 LYS A N 1
ATOM 811 C CA . LYS A 1 102 ? -9.328 9.57 18.203 1 97.62 102 LYS A CA 1
ATOM 812 C C . LYS A 1 102 ? -9.141 10.648 17.141 1 97.62 102 LYS A C 1
ATOM 814 O O . LYS A 1 102 ? -8.344 11.578 17.312 1 97.62 102 LYS A O 1
ATOM 819 N N . VAL A 1 103 ? -9.875 10.523 16.062 1 98.56 103 VAL A N 1
ATOM 820 C CA . VAL A 1 103 ? -9.852 11.516 15 1 98.56 103 VAL A CA 1
ATOM 821 C C . VAL A 1 103 ? -11.266 11.742 14.469 1 98.56 103 VAL A C 1
ATOM 823 O O . VAL A 1 103 ? -12.086 10.82 14.469 1 98.56 103 VAL A O 1
ATOM 826 N N . SER A 1 104 ? -11.594 12.945 14.086 1 98.25 104 SER A N 1
ATOM 827 C CA . SER A 1 104 ? -12.844 13.281 13.406 1 98.25 104 SER A CA 1
ATOM 828 C C . SER A 1 104 ? -12.602 14.242 12.25 1 98.25 104 SER A C 1
ATOM 830 O O . SER A 1 104 ? -11.656 15.031 12.281 1 98.25 104 SER A O 1
ATOM 832 N N . PHE A 1 105 ? -13.383 14.125 11.25 1 98.44 105 PHE A N 1
ATOM 833 C CA . PHE A 1 105 ? -13.352 14.961 10.055 1 98.44 105 PHE A CA 1
ATOM 834 C C . PHE A 1 105 ? -14.68 15.68 9.867 1 98.44 105 PHE A C 1
ATOM 836 O O . PHE A 1 105 ? -15.719 15.039 9.703 1 98.44 105 PHE A O 1
ATOM 843 N N . THR A 1 106 ? -14.688 16.953 9.883 1 98.19 106 THR A N 1
ATOM 844 C CA . THR A 1 106 ? -15.914 17.719 9.727 1 98.19 106 THR A CA 1
ATOM 845 C C . THR A 1 106 ? -15.875 18.547 8.445 1 98.19 106 THR A C 1
ATOM 847 O O . THR A 1 106 ? -14.906 19.266 8.188 1 98.19 106 THR A O 1
ATOM 850 N N . SER A 1 107 ? -16.828 18.359 7.586 1 97.69 107 SER A N 1
ATOM 851 C CA . SER A 1 107 ? -17.031 19.141 6.375 1 97.69 107 SER A CA 1
ATOM 852 C C . SER A 1 107 ? -18.484 19.562 6.227 1 97.69 107 SER A C 1
ATOM 854 O O . SER A 1 107 ? -19.281 19.422 7.164 1 97.69 107 SER A O 1
ATOM 856 N N . SER A 1 108 ? -18.844 20.188 5.059 1 94.75 108 SER A N 1
ATOM 857 C CA . SER A 1 108 ? -20.219 20.578 4.777 1 94.75 108 SER A CA 1
ATOM 858 C C . SER A 1 108 ? -21.109 19.359 4.59 1 94.75 108 SER A C 1
ATOM 860 O O . SER A 1 108 ? -22.344 19.469 4.586 1 94.75 108 SER A O 1
ATOM 862 N N . GLU A 1 109 ? -20.531 18.172 4.551 1 93.06 109 GLU A N 1
ATOM 863 C CA . GLU A 1 109 ? -21.297 16.938 4.316 1 93.06 109 GLU A CA 1
ATOM 864 C C . GLU A 1 109 ? -21.562 16.203 5.625 1 93.06 109 GLU A C 1
ATOM 866 O O . GLU A 1 109 ? -22.312 15.227 5.648 1 93.06 109 GLU A O 1
ATOM 871 N N . GLY A 1 110 ? -20.953 16.688 6.711 1 94.31 110 GLY A N 1
ATOM 872 C CA . GLY A 1 110 ? -21.141 16.047 8.008 1 94.31 110 GLY A CA 1
ATOM 873 C C . GLY A 1 110 ? -19.828 15.82 8.75 1 94.31 110 GLY A C 1
ATOM 874 O O . GLY A 1 110 ? -18.797 16.344 8.352 1 94.31 110 GLY A O 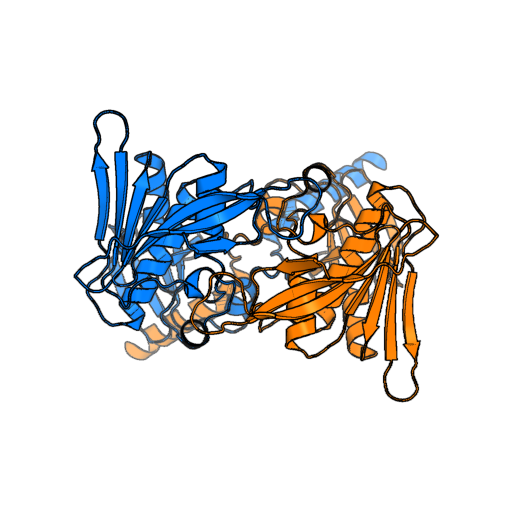1
ATOM 875 N N . THR A 1 111 ? -19.984 15.203 9.867 1 97.31 111 THR A N 1
ATOM 876 C CA . THR A 1 111 ? -18.828 14.812 10.664 1 97.31 111 THR A CA 1
ATOM 877 C C . THR A 1 111 ? -18.594 13.312 10.586 1 97.31 111 THR A C 1
ATOM 879 O O . THR A 1 111 ? -19.5 12.523 10.875 1 97.31 111 THR A O 1
ATOM 882 N N . PHE A 1 112 ? -17.453 12.938 10.148 1 97.75 112 PHE A N 1
ATOM 883 C CA . PHE A 1 112 ? -17.047 11.547 9.953 1 97.75 112 PHE A CA 1
ATOM 884 C C . PHE A 1 112 ? -16.141 11.078 11.086 1 97.75 112 PHE A C 1
ATOM 886 O O . PHE A 1 112 ? -15.133 11.711 11.375 1 97.75 112 PHE A O 1
ATOM 893 N N . THR A 1 113 ? -16.516 9.984 11.719 1 97.88 113 THR A N 1
ATOM 894 C CA . THR A 1 113 ? -15.758 9.477 12.859 1 97.88 113 THR A CA 1
ATOM 895 C C . THR A 1 113 ? -15.523 7.977 12.727 1 97.88 113 THR A C 1
ATOM 897 O O . THR A 1 113 ? -16.469 7.211 12.531 1 97.88 113 THR A O 1
ATOM 900 N N . PRO A 1 114 ? -14.242 7.543 12.805 1 98 114 PRO A N 1
ATOM 901 C CA . PRO A 1 114 ? -13.969 6.105 12.789 1 98 114 PRO A CA 1
ATOM 902 C C . PRO A 1 114 ? -14.398 5.406 14.07 1 98 114 PRO A C 1
ATOM 904 O O . PRO A 1 114 ? -14.195 5.941 15.164 1 98 114 PRO A O 1
ATOM 907 N N . VAL A 1 115 ? -15 4.266 13.914 1 97.25 115 VAL A N 1
ATOM 908 C CA . VAL A 1 115 ? -15.398 3.402 15.023 1 97.25 115 VAL A CA 1
ATOM 909 C C . VAL A 1 115 ? -15.133 1.942 14.656 1 97.25 115 VAL A C 1
ATOM 911 O O . VAL A 1 115 ? -14.938 1.614 13.484 1 97.25 115 VAL A O 1
ATOM 914 N N . GLU A 1 116 ? -15.031 1.126 15.625 1 96.44 116 GLU A N 1
ATOM 915 C CA . GLU A 1 116 ? -14.93 -0.312 15.398 1 96.44 116 GLU A CA 1
ATOM 916 C C . GLU A 1 116 ? -16.297 -0.978 15.477 1 96.44 116 GLU A C 1
ATOM 918 O O . GLU A 1 116 ? -17.047 -0.754 16.438 1 96.44 116 GLU A O 1
ATOM 923 N N . ARG A 1 117 ? -16.672 -1.746 14.477 1 95.94 117 ARG A N 1
ATOM 924 C CA . ARG A 1 117 ? -17.953 -2.447 14.43 1 95.94 117 ARG A CA 1
ATOM 925 C C . ARG A 1 117 ? -17.797 -3.812 13.766 1 95.94 117 ARG A C 1
ATOM 927 O O . ARG A 1 117 ? -16.844 -4.043 13.016 1 95.94 117 ARG A O 1
ATOM 934 N N . MET A 1 118 ? -18.781 -4.625 14.086 1 95.19 118 MET A N 1
ATOM 935 C CA . MET A 1 118 ? -18.797 -5.934 13.445 1 95.19 118 MET A CA 1
ATOM 936 C C . MET A 1 118 ? -18.938 -5.793 11.93 1 95.19 118 MET A C 1
ATOM 938 O O . MET A 1 118 ? -19.734 -4.992 11.445 1 95.19 118 MET A O 1
ATOM 942 N N . LYS A 1 119 ? -18.094 -6.52 11.242 1 95 119 LYS A N 1
ATOM 943 C CA . LYS A 1 119 ? -18.156 -6.488 9.789 1 95 119 LYS A CA 1
ATOM 944 C C . LYS A 1 119 ? -19.344 -7.281 9.266 1 95 119 LYS A C 1
ATOM 946 O O . LYS A 1 119 ? -19.547 -8.438 9.656 1 95 119 LYS A O 1
ATOM 951 N N . GLU A 1 120 ? -20.078 -6.633 8.414 1 91.12 120 GLU A N 1
ATOM 952 C CA . GLU A 1 120 ? -21.203 -7.312 7.785 1 91.12 120 GLU A CA 1
ATOM 953 C C . GLU A 1 120 ? -20.734 -8.469 6.902 1 91.12 120 GLU A C 1
ATOM 955 O O . GLU A 1 120 ? -19.75 -8.336 6.18 1 91.12 120 GLU A O 1
ATOM 960 N N . GLY A 1 121 ? -21.422 -9.586 7.016 1 88.56 121 GLY A N 1
ATOM 961 C CA . GLY A 1 121 ? -21.109 -10.75 6.199 1 88.56 121 GLY A CA 1
ATOM 962 C C . GLY A 1 121 ? -20.203 -11.734 6.906 1 88.56 121 GLY A C 1
ATOM 963 O O . GLY A 1 121 ? -20.016 -12.859 6.434 1 88.56 121 GLY A O 1
ATOM 964 N N . MET A 1 122 ? -19.672 -11.273 8.023 1 90.25 122 MET A N 1
ATOM 965 C CA . MET A 1 122 ? -18.812 -12.172 8.797 1 90.25 122 MET A CA 1
ATOM 966 C C . MET A 1 122 ? -19.625 -12.922 9.844 1 90.25 122 MET A C 1
ATOM 968 O O . MET A 1 122 ? -20.516 -12.352 10.477 1 90.25 122 MET A O 1
ATOM 972 N N . LYS A 1 123 ? -19.328 -14.188 9.977 1 83.69 123 LYS A N 1
ATOM 973 C CA . LYS A 1 123 ? -20.094 -15.023 10.914 1 83.69 123 LYS A CA 1
ATOM 974 C C . LYS A 1 123 ? -19.375 -15.117 12.258 1 83.69 123 LYS A C 1
ATOM 976 O O . LYS A 1 123 ? -19.984 -15.461 13.273 1 83.69 123 LYS A O 1
ATOM 981 N N . ASP A 1 124 ? -18.141 -14.75 12.344 1 88.38 124 ASP A N 1
ATOM 982 C CA . ASP A 1 124 ? -17.344 -15.016 13.531 1 88.38 124 ASP A CA 1
ATOM 983 C C . ASP A 1 124 ? -17.234 -13.773 14.406 1 88.38 124 ASP A C 1
ATOM 985 O O . ASP A 1 124 ? -16.438 -13.742 15.352 1 88.38 124 ASP A O 1
ATOM 989 N N . GLY A 1 125 ? -17.906 -12.695 14.102 1 89.38 125 GLY A N 1
ATOM 990 C CA . GLY A 1 125 ? -17.891 -11.492 14.922 1 89.38 125 GLY A CA 1
ATOM 991 C C . GLY A 1 125 ? -16.672 -10.617 14.672 1 89.38 125 GLY A C 1
ATOM 992 O O . GLY A 1 125 ? -16.359 -9.734 15.477 1 89.38 125 GLY A O 1
ATOM 993 N N . THR A 1 126 ? -16.047 -10.859 13.57 1 93.69 126 THR A N 1
ATOM 994 C CA . THR A 1 126 ? -14.891 -10.047 13.219 1 93.69 126 THR A CA 1
ATOM 995 C C . THR A 1 126 ? -15.281 -8.578 13.086 1 93.69 126 THR A C 1
ATOM 997 O O . THR A 1 126 ? -16.312 -8.25 12.492 1 93.69 126 THR A O 1
ATOM 1000 N N . LYS A 1 127 ? -14.445 -7.719 13.727 1 96.38 127 LYS A N 1
ATOM 1001 C CA . LYS A 1 127 ? -14.703 -6.281 13.688 1 96.38 127 LYS A CA 1
ATOM 1002 C C . LYS A 1 127 ? -13.75 -5.574 12.727 1 96.38 127 LYS A C 1
ATOM 1004 O O . LYS A 1 127 ? -12.625 -6.031 12.523 1 96.38 127 LYS A O 1
ATOM 1009 N N . THR A 1 128 ? -14.195 -4.527 12.102 1 98 128 THR A N 1
ATOM 1010 C CA . THR A 1 128 ? -13.391 -3.664 11.242 1 98 128 THR A CA 1
ATOM 1011 C C . THR A 1 128 ? -13.617 -2.195 11.586 1 98 128 THR A C 1
ATOM 1013 O O . THR A 1 128 ? -14.547 -1.864 12.328 1 98 128 THR A O 1
ATOM 1016 N N . ILE A 1 129 ? -12.711 -1.365 11.125 1 98.25 129 ILE A N 1
ATOM 1017 C CA . ILE A 1 129 ? -12.883 0.078 11.25 1 98.25 129 ILE A CA 1
ATOM 1018 C C . ILE A 1 129 ? -13.961 0.55 10.273 1 98.25 129 ILE A C 1
ATOM 1020 O O . ILE A 1 129 ? -13.898 0.261 9.078 1 98.25 129 ILE A O 1
ATOM 1024 N N . GLN A 1 130 ? -14.938 1.246 10.82 1 98.06 130 GLN A N 1
ATOM 1025 C CA . GLN A 1 130 ? -16 1.834 10.008 1 98.06 130 GLN A CA 1
ATOM 1026 C C . GLN A 1 130 ? -16.172 3.32 10.32 1 98.06 130 GLN A C 1
ATOM 1028 O O . GLN A 1 130 ? -15.766 3.789 11.383 1 98.06 130 GLN A O 1
ATOM 1033 N N . ILE A 1 131 ? -16.703 4.043 9.336 1 97.88 131 ILE A N 1
ATOM 1034 C CA . ILE A 1 131 ? -16.891 5.48 9.5 1 97.88 131 ILE A CA 1
ATOM 1035 C C . ILE A 1 131 ? -18.375 5.77 9.773 1 97.88 131 ILE A C 1
ATOM 1037 O O . ILE A 1 131 ? -19.25 5.379 8.992 1 97.88 131 ILE A O 1
ATOM 1041 N N . THR A 1 132 ? -18.656 6.414 10.883 1 96.62 132 THR A N 1
ATOM 1042 C CA . THR A 1 132 ? -20 6.934 11.141 1 96.62 132 THR A CA 1
ATOM 1043 C C . THR A 1 132 ? -20.125 8.367 10.641 1 96.62 132 THR A C 1
ATOM 1045 O O . THR A 1 132 ? -19.156 9.141 10.711 1 96.62 132 THR A O 1
ATOM 1048 N N . VAL A 1 133 ? -21.266 8.641 10.18 1 93.31 133 VAL A N 1
ATOM 1049 C CA . VAL A 1 133 ? -21.531 9.984 9.672 1 93.31 133 VAL A CA 1
ATOM 1050 C C . VAL A 1 133 ? -22.625 10.648 10.5 1 93.31 133 VAL A C 1
ATOM 1052 O O . VAL A 1 133 ? -23.75 10.164 10.562 1 93.31 133 VAL A O 1
ATOM 1055 N N . ASP A 1 134 ? -22.203 11.711 11.125 1 91.94 134 ASP A N 1
ATOM 1056 C CA . ASP A 1 134 ? -23.156 12.531 11.859 1 91.94 134 ASP A CA 1
ATOM 1057 C C . ASP A 1 134 ? -23.547 13.773 11.07 1 91.94 134 ASP A C 1
ATOM 1059 O O . ASP A 1 134 ? -22.781 14.242 10.219 1 91.94 134 ASP A O 1
ATOM 1063 N N . GLU A 1 135 ? -24.688 14.43 11.461 1 87.69 135 GLU A N 1
ATOM 1064 C CA . GLU A 1 135 ? -25.234 15.523 10.664 1 87.69 135 GLU A CA 1
ATOM 1065 C C . GLU A 1 135 ? -24.656 16.859 11.086 1 87.69 135 GLU A C 1
ATOM 1067 O O . GLU A 1 135 ? -24.953 17.891 10.484 1 87.69 135 GLU A O 1
ATOM 1072 N N . THR A 1 136 ? -23.766 16.828 11.992 1 87.88 136 THR A N 1
ATOM 1073 C CA . THR A 1 136 ? -23.078 18.078 12.328 1 87.88 136 THR A CA 1
ATOM 1074 C C . THR A 1 136 ? -22.156 18.5 11.188 1 87.88 136 THR A C 1
ATOM 1076 O O . THR A 1 136 ? -21.266 17.75 10.781 1 87.88 136 THR A O 1
ATOM 1079 N N . LYS A 1 137 ? -22.406 19.734 10.734 1 89.06 137 LYS A N 1
ATOM 1080 C CA . LYS A 1 137 ? -21.719 20.172 9.523 1 89.06 137 LYS A CA 1
ATOM 1081 C C . LYS A 1 137 ? -20.938 21.469 9.789 1 89.06 137 LYS A C 1
ATOM 1083 O O . LYS A 1 137 ? -21.266 22.219 10.711 1 89.06 137 LYS A O 1
ATOM 1088 N N . LYS A 1 138 ? -19.906 21.484 9 1 89.56 138 LYS A N 1
ATOM 1089 C CA . LYS A 1 138 ? -19.203 22.766 8.898 1 89.56 138 LYS A CA 1
ATOM 1090 C C . LYS A 1 138 ? -19.938 23.703 7.953 1 89.56 138 LYS A C 1
ATOM 1092 O O . LYS A 1 138 ? -20.469 23.281 6.93 1 89.56 138 LYS A O 1
ATOM 1097 N N . ILE A 1 139 ? -19.938 24.969 8.328 1 88.25 139 ILE A N 1
ATOM 1098 C CA . ILE A 1 139 ? -20.641 25.953 7.516 1 88.25 139 ILE A CA 1
ATOM 1099 C C . ILE A 1 139 ? -19.766 26.359 6.324 1 88.25 139 ILE A C 1
ATOM 1101 O O . ILE A 1 139 ? -20.25 26.422 5.195 1 88.25 139 ILE A O 1
ATOM 1105 N N . ASP A 1 140 ? -18.516 26.547 6.617 1 90.5 140 ASP A N 1
ATOM 1106 C CA . ASP A 1 140 ? -17.594 27 5.566 1 90.5 140 ASP A CA 1
ATOM 1107 C C . ASP A 1 140 ? -17.031 25.812 4.789 1 90.5 140 ASP A C 1
ATOM 1109 O O . ASP A 1 140 ? -17.219 24.672 5.184 1 90.5 140 ASP A O 1
ATOM 1113 N N . LYS A 1 141 ? -16.453 26.141 3.598 1 94.56 141 LYS A N 1
ATOM 1114 C CA . LYS A 1 141 ? -15.852 25.109 2.754 1 94.56 141 LYS A CA 1
ATOM 1115 C C . LYS A 1 141 ? -14.617 24.516 3.42 1 94.56 141 LYS A C 1
ATOM 1117 O O . LYS A 1 141 ? -14.055 25.109 4.344 1 94.56 141 LYS A O 1
ATOM 1122 N N . GLY A 1 142 ? -14.297 23.359 3.043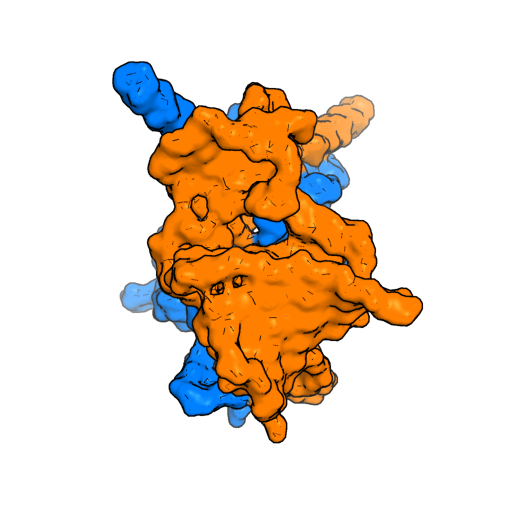 1 98 142 GLY A N 1
ATOM 1123 C CA . GLY A 1 142 ? -13.078 22.719 3.529 1 98 142 GLY A CA 1
ATOM 1124 C C . GLY A 1 142 ? -13.344 21.609 4.531 1 98 142 GLY A C 1
ATOM 1125 O O . GLY A 1 142 ? -14.469 21.109 4.621 1 98 142 GLY A O 1
ATOM 1126 N N . THR A 1 143 ? -12.367 21.156 5.176 1 98.56 143 THR A N 1
ATOM 1127 C CA . THR A 1 143 ? -12.414 20.094 6.168 1 98.56 143 THR A CA 1
ATOM 1128 C C . THR A 1 143 ? -11.664 20.5 7.434 1 98.56 143 THR A C 1
ATOM 1130 O O . THR A 1 143 ? -10.578 21.062 7.367 1 98.56 143 THR A O 1
ATOM 1133 N N . ASP A 1 144 ? -12.289 20.297 8.539 1 98.44 144 ASP A N 1
ATOM 1134 C CA . ASP A 1 144 ? -11.625 20.391 9.836 1 98.44 144 ASP A CA 1
ATOM 1135 C C . ASP A 1 144 ? -11.312 19 10.391 1 98.44 144 ASP A C 1
ATOM 1137 O O . ASP A 1 144 ? -12.219 18.188 10.609 1 98.44 144 ASP A O 1
ATOM 1141 N N . ILE A 1 145 ? -10.07 18.719 10.586 1 98.75 145 ILE A N 1
ATOM 1142 C CA . ILE A 1 145 ? -9.648 17.469 11.188 1 98.75 145 ILE A CA 1
ATOM 1143 C C . ILE A 1 145 ? -9.227 17.703 12.633 1 98.75 145 ILE A C 1
ATOM 1145 O O . ILE A 1 145 ? -8.43 18.594 12.922 1 98.75 145 ILE A O 1
ATOM 1149 N N . LEU A 1 146 ? -9.797 17.016 13.508 1 98.31 146 LEU A N 1
ATOM 1150 C CA . LEU A 1 146 ? -9.438 17.062 14.922 1 98.31 146 LEU A CA 1
ATOM 1151 C C . LEU A 1 146 ? -8.852 15.734 15.383 1 98.31 146 LEU A C 1
ATOM 1153 O O . LEU A 1 146 ? -9.508 14.695 15.273 1 98.31 146 LEU A O 1
ATOM 1157 N N . ILE A 1 147 ? -7.629 15.727 15.891 1 98.56 147 ILE A N 1
ATOM 1158 C CA . ILE A 1 147 ? -6.941 14.539 16.391 1 98.56 147 ILE A CA 1
ATOM 1159 C C . ILE A 1 147 ? -6.598 14.719 17.859 1 98.56 147 ILE A C 1
ATOM 1161 O O . ILE A 1 147 ? -5.945 15.695 18.234 1 98.56 147 ILE A O 1
ATOM 1165 N N . SER A 1 148 ? -6.926 13.766 18.656 1 96.62 148 SER A N 1
ATOM 1166 C CA . SER A 1 148 ? -6.715 13.883 20.094 1 96.62 148 SER A CA 1
ATOM 1167 C C . SER A 1 148 ? -5.352 13.328 20.5 1 96.62 148 SER A C 1
ATOM 1169 O O . SER A 1 148 ? -4.758 12.531 19.766 1 96.62 148 SER A O 1
ATOM 1171 N N . LYS A 1 149 ? -4.855 13.812 21.594 1 95.06 149 LYS A N 1
ATOM 1172 C CA . LYS A 1 149 ? -3.713 13.242 22.312 1 95.06 149 LYS A CA 1
ATOM 1173 C C . LYS A 1 149 ? -2.477 13.203 21.422 1 95.06 149 LYS A C 1
ATOM 1175 O O . LYS A 1 149 ? -1.82 12.172 21.297 1 95.06 149 LYS A O 1
ATOM 1180 N N . ILE A 1 150 ? -2.201 14.312 20.859 1 97.19 150 ILE A N 1
ATOM 1181 C CA . ILE A 1 150 ? -1.014 14.391 20.016 1 97.19 150 ILE A CA 1
ATOM 1182 C C . ILE A 1 150 ? 0.129 15.039 20.797 1 97.19 150 ILE A C 1
ATOM 1184 O O . ILE A 1 150 ? -0.03 16.125 21.344 1 97.19 150 ILE A O 1
ATOM 1188 N N . SER A 1 151 ? 1.26 14.383 20.828 1 95.94 151 SER A N 1
ATOM 1189 C CA . SER A 1 151 ? 2.436 14.93 21.5 1 95.94 151 SER A CA 1
ATOM 1190 C C . SER A 1 151 ? 3.127 15.977 20.625 1 95.94 151 SER A C 1
ATOM 1192 O O . SER A 1 151 ? 2.967 15.969 19.391 1 95.94 151 SER A O 1
ATOM 1194 N N . ARG A 1 152 ? 3.859 16.844 21.312 1 95.44 152 ARG A N 1
ATOM 1195 C CA . ARG A 1 152 ? 4.652 17.828 20.578 1 95.44 152 ARG A CA 1
ATOM 1196 C C . ARG A 1 152 ? 5.664 17.141 19.656 1 95.44 152 ARG A C 1
ATOM 1198 O O . ARG A 1 152 ? 5.887 17.594 18.531 1 95.44 152 ARG A O 1
ATOM 1205 N N . SER A 1 153 ? 6.203 16.109 20.109 1 95.88 153 SER A N 1
ATOM 1206 C CA . SER A 1 153 ? 7.188 15.367 19.328 1 95.88 153 SER A CA 1
ATOM 1207 C C . SER A 1 153 ? 6.566 14.812 18.047 1 95.88 153 SER A C 1
ATOM 1209 O O . SER A 1 153 ? 7.152 14.922 16.969 1 95.88 153 SER A O 1
ATOM 1211 N N . ASP A 1 154 ? 5.375 14.227 18.109 1 96.81 154 ASP A N 1
ATOM 1212 C CA . ASP A 1 154 ? 4.688 13.703 16.922 1 96.81 154 ASP A CA 1
ATOM 1213 C C . ASP A 1 154 ? 4.363 14.82 15.938 1 96.81 154 ASP A C 1
ATOM 1215 O O . ASP A 1 154 ? 4.531 14.648 14.727 1 96.81 154 ASP A O 1
ATOM 1219 N N . TYR A 1 155 ? 3.938 15.883 16.547 1 97.06 155 TYR A N 1
ATOM 1220 C CA . TYR A 1 155 ? 3.615 17.047 15.734 1 97.06 155 TYR A CA 1
ATOM 1221 C C . TYR A 1 155 ? 4.844 17.531 14.969 1 97.06 155 TYR A C 1
ATOM 1223 O O . TYR A 1 155 ? 4.805 17.688 13.75 1 97.06 155 TYR A O 1
ATOM 1231 N N . GLU A 1 156 ? 5.891 17.703 15.602 1 96.12 156 GLU A N 1
ATOM 1232 C CA . GLU A 1 156 ? 7.117 18.219 15.008 1 96.12 156 GLU A CA 1
ATOM 1233 C C . GLU A 1 156 ? 7.688 17.266 13.977 1 96.12 156 GLU A C 1
ATOM 1235 O O . GLU A 1 156 ? 8.148 17.688 12.914 1 96.12 156 GLU A O 1
ATOM 1240 N N . LYS A 1 157 ? 7.648 16.047 14.258 1 95.12 157 LYS A N 1
ATOM 1241 C CA . LYS A 1 157 ? 8.109 15.031 13.312 1 95.12 157 LYS A CA 1
ATOM 1242 C C . LYS A 1 157 ? 7.289 15.07 12.031 1 95.12 157 LYS A C 1
ATOM 1244 O O . LYS A 1 157 ? 7.836 14.953 10.93 1 95.12 157 LYS A O 1
ATOM 1249 N N . ALA A 1 158 ? 6.023 15.273 12.148 1 96.19 158 ALA A N 1
ATOM 1250 C CA . ALA A 1 158 ? 5.129 15.273 10.992 1 96.19 158 ALA A CA 1
ATOM 1251 C C . ALA A 1 158 ? 5.352 16.516 10.125 1 96.19 158 ALA A C 1
ATOM 1253 O O . ALA A 1 158 ? 5.449 16.406 8.898 1 96.19 158 ALA A O 1
ATOM 1254 N N . ILE A 1 159 ? 5.434 17.641 10.758 1 96 159 ILE A N 1
ATOM 1255 C CA . ILE A 1 159 ? 5.516 18.875 9.984 1 96 159 ILE A CA 1
ATOM 1256 C C . ILE A 1 159 ? 6.895 18.984 9.336 1 96 159 ILE A C 1
ATOM 1258 O O . ILE A 1 159 ? 7.043 19.609 8.281 1 96 159 ILE A O 1
ATOM 1262 N N . ALA A 1 160 ? 7.887 18.344 9.891 1 93.31 160 ALA A N 1
ATOM 1263 C CA . ALA A 1 160 ? 9.266 18.438 9.414 1 93.31 160 ALA A CA 1
ATOM 1264 C C . ALA A 1 160 ? 9.414 17.797 8.039 1 93.31 160 ALA A C 1
ATOM 1266 O O . ALA A 1 160 ? 10.43 18 7.359 1 93.31 160 ALA A O 1
ATOM 1267 N N . ILE A 1 161 ? 8.43 17.141 7.641 1 93.12 161 ILE A N 1
ATOM 1268 C CA . ILE A 1 161 ? 8.484 16.422 6.367 1 93.12 161 ILE A CA 1
ATOM 1269 C C . ILE A 1 161 ? 8.133 17.375 5.227 1 93.12 161 ILE A C 1
ATOM 1271 O O . ILE A 1 161 ? 8.508 17.125 4.074 1 93.12 161 ILE A O 1
ATOM 1275 N N . PHE A 1 162 ? 7.488 18.422 5.551 1 95.75 162 PHE A N 1
ATOM 1276 C CA . PHE A 1 162 ? 6.961 19.297 4.516 1 95.75 162 PHE A CA 1
ATOM 1277 C C . PHE A 1 162 ? 7.797 20.562 4.406 1 95.75 162 PHE A C 1
ATOM 1279 O O . PHE A 1 162 ? 7.887 21.344 5.363 1 95.75 162 PHE A O 1
ATOM 1286 N N . LEU A 1 163 ? 8.25 20.797 3.213 1 94.56 163 LEU A N 1
ATOM 1287 C CA . LEU A 1 163 ? 9.109 21.938 2.939 1 94.56 163 LEU A CA 1
ATOM 1288 C C . LEU A 1 163 ? 8.406 23.25 3.289 1 94.56 163 LEU A C 1
ATOM 1290 O O . LEU A 1 163 ? 9.008 24.141 3.904 1 94.56 163 LEU A O 1
ATOM 1294 N N . GLU A 1 164 ? 7.188 23.359 3.021 1 95 164 GLU A N 1
ATOM 1295 C CA . GLU A 1 164 ? 6.426 24.594 3.182 1 95 164 GLU A CA 1
ATOM 1296 C C . GLU A 1 164 ? 6.176 24.891 4.656 1 95 164 GLU A C 1
ATOM 1298 O O . GLU A 1 164 ? 5.781 26.016 5.008 1 95 164 GLU A O 1
ATOM 1303 N N . LEU A 1 165 ? 6.406 23.969 5.492 1 95.5 165 LEU A N 1
ATOM 1304 C CA . LEU A 1 165 ? 6.164 24.156 6.918 1 95.5 165 LEU A CA 1
ATOM 1305 C C . LEU A 1 165 ? 7.477 24.297 7.68 1 95.5 165 LEU A C 1
ATOM 1307 O O . LEU A 1 165 ? 7.477 24.391 8.906 1 95.5 165 LEU A O 1
ATOM 1311 N N . ARG A 1 166 ? 8.5 24.312 6.902 1 91.31 166 ARG A N 1
ATOM 1312 C CA . ARG A 1 166 ? 9.828 24.406 7.5 1 91.31 166 ARG A CA 1
ATOM 1313 C C . ARG A 1 166 ? 10.359 25.844 7.414 1 91.31 166 ARG A C 1
ATOM 1315 O O . ARG A 1 166 ? 9.891 26.625 6.594 1 91.31 166 ARG A O 1
ATOM 1322 N N . THR A 1 167 ? 11.258 26.047 8.359 1 88.06 167 THR A N 1
ATOM 1323 C CA . THR A 1 167 ? 11.992 27.297 8.32 1 88.06 167 THR A CA 1
ATOM 1324 C C . THR A 1 167 ? 13.453 27.062 7.957 1 88.06 167 THR A C 1
ATOM 1326 O O . THR A 1 167 ? 13.953 25.938 8.078 1 88.06 167 THR A O 1
ATOM 1329 N N . GLY A 1 168 ? 14.133 27.984 7.395 1 88.25 168 GLY A N 1
ATOM 1330 C CA . GLY A 1 168 ? 15.562 27.891 7.148 1 88.25 168 GLY A CA 1
ATOM 1331 C C . GLY A 1 168 ? 15.898 27.391 5.75 1 88.25 168 GLY A C 1
ATOM 1332 O O . GLY A 1 168 ? 17 26.922 5.5 1 88.25 168 GLY A O 1
ATOM 1333 N N . TYR A 1 169 ? 14.953 27.359 4.871 1 91.94 169 TYR A N 1
ATOM 1334 C CA . TYR A 1 169 ? 15.164 27.016 3.475 1 91.94 169 TYR A CA 1
ATOM 1335 C C . TYR A 1 169 ? 15.023 28.234 2.572 1 91.94 169 TYR A C 1
ATOM 1337 O O . TYR A 1 169 ? 13.961 28.844 2.518 1 91.94 169 TYR A O 1
ATOM 1345 N N . GLN A 1 170 ? 16.172 28.594 1.95 1 93.31 170 GLN A N 1
ATOM 1346 C CA . GLN A 1 170 ? 16.172 29.719 1.03 1 93.31 170 GLN A CA 1
ATOM 1347 C C . GLN A 1 170 ? 16.156 29.25 -0.422 1 93.31 170 GLN A C 1
ATOM 1349 O O . GLN A 1 170 ? 17.109 28.594 -0.873 1 93.31 170 GLN A O 1
ATOM 1354 N N . LYS A 1 171 ? 15.164 29.609 -1.122 1 93.12 171 LYS A N 1
ATOM 1355 C CA . LYS A 1 171 ? 15.086 29.234 -2.527 1 93.12 171 LYS A CA 1
ATOM 1356 C C . LYS A 1 171 ? 16.109 29.984 -3.367 1 93.12 171 LYS A C 1
ATOM 1358 O O . LYS A 1 171 ? 16.141 31.219 -3.355 1 93.12 171 LYS A O 1
ATOM 1363 N N . LEU A 1 172 ? 16.828 29.234 -4.105 1 91.94 172 LEU A N 1
ATOM 1364 C CA . LEU A 1 172 ? 17.891 29.812 -4.906 1 91.94 172 LEU A CA 1
ATOM 1365 C C . LEU A 1 172 ? 17.469 29.938 -6.371 1 91.94 172 LEU A C 1
ATOM 1367 O O . LEU A 1 172 ? 17.875 30.875 -7.066 1 91.94 172 LEU A O 1
ATOM 1371 N N . ALA A 1 173 ? 16.781 28.938 -6.84 1 90.88 173 ALA A N 1
ATOM 1372 C CA . ALA A 1 173 ? 16.344 28.891 -8.234 1 90.88 173 ALA A CA 1
ATOM 1373 C C . ALA A 1 173 ? 15.039 28.094 -8.367 1 90.88 173 ALA A C 1
ATOM 1375 O O . ALA A 1 173 ? 14.727 27.266 -7.516 1 90.88 173 ALA A O 1
ATOM 1376 N N . SER A 1 174 ? 14.273 28.469 -9.391 1 92.31 174 SER A N 1
ATOM 1377 C CA . SER A 1 174 ? 13 27.797 -9.664 1 92.31 174 SER A CA 1
ATOM 1378 C C . SER A 1 174 ? 12.82 27.547 -11.156 1 92.31 174 SER A C 1
ATOM 1380 O O . SER A 1 174 ? 13.156 28.406 -11.977 1 92.31 174 SER A O 1
ATOM 1382 N N . SER A 1 175 ? 12.375 26.328 -11.438 1 88.94 175 SER A N 1
ATOM 1383 C CA . SER A 1 175 ? 12.023 25.969 -12.805 1 88.94 175 SER A CA 1
ATOM 1384 C C . SER A 1 175 ? 10.781 25.078 -12.836 1 88.94 175 SER A C 1
ATOM 1386 O O . SER A 1 175 ? 10.227 24.734 -11.797 1 88.94 175 SER A O 1
ATOM 1388 N N . LYS A 1 176 ? 10.352 24.719 -14.008 1 87.38 176 LYS A N 1
ATOM 1389 C CA . LYS A 1 176 ? 9.219 23.812 -14.172 1 87.38 176 LYS A CA 1
ATOM 1390 C C . LYS A 1 176 ? 9.547 22.422 -13.609 1 87.38 176 LYS A C 1
ATOM 1392 O O . LYS A 1 176 ? 8.664 21.75 -13.086 1 87.38 176 LYS A O 1
ATOM 1397 N N . LYS A 1 177 ? 10.773 22.172 -13.648 1 88.81 177 LYS A N 1
ATOM 1398 C CA . LYS A 1 177 ? 11.211 20.844 -13.234 1 88.81 177 LYS A CA 1
ATOM 1399 C C . LYS A 1 177 ? 11.32 20.75 -11.711 1 88.81 177 LYS A C 1
ATOM 1401 O O . LYS A 1 177 ? 11.219 19.656 -11.141 1 88.81 177 LYS A O 1
ATOM 1406 N N . GLY A 1 178 ? 11.625 21.875 -11.133 1 92.75 178 GLY A N 1
ATOM 1407 C CA . GLY A 1 178 ? 11.758 21.875 -9.68 1 92.75 178 GLY A CA 1
ATOM 1408 C C . GLY A 1 178 ? 12.516 23.078 -9.148 1 92.75 178 GLY A C 1
ATOM 1409 O O . GLY A 1 178 ? 12.875 23.969 -9.906 1 92.75 178 GLY A O 1
ATOM 1410 N N . ASP A 1 179 ? 12.75 23.094 -7.859 1 93 179 ASP A N 1
ATOM 1411 C CA . ASP A 1 179 ? 13.383 24.203 -7.176 1 93 179 ASP A CA 1
ATOM 1412 C C . ASP A 1 179 ? 14.664 23.766 -6.465 1 93 179 ASP A C 1
ATOM 1414 O O . ASP A 1 179 ? 14.805 22.594 -6.109 1 93 179 ASP A O 1
ATOM 1418 N N . ILE A 1 180 ? 15.555 24.734 -6.344 1 91.25 180 ILE A N 1
ATOM 1419 C CA . ILE A 1 180 ? 16.812 24.516 -5.633 1 91.25 180 ILE A CA 1
ATOM 1420 C C . ILE A 1 180 ? 16.828 25.375 -4.363 1 91.25 180 ILE A C 1
ATOM 1422 O O . ILE A 1 180 ? 16.5 26.562 -4.398 1 91.25 180 ILE A O 1
ATOM 1426 N N . TYR A 1 181 ? 17.203 24.766 -3.234 1 93.19 181 TYR A N 1
ATOM 1427 C CA . TYR A 1 181 ? 17.203 25.469 -1.958 1 93.19 181 TYR A CA 1
ATOM 1428 C C . TYR A 1 181 ? 18.562 25.359 -1.282 1 93.19 181 TYR A C 1
ATOM 1430 O O . TYR A 1 181 ? 19.25 24.328 -1.403 1 93.19 181 TYR A O 1
ATOM 1438 N N . ARG A 1 182 ? 18.922 26.391 -0.608 1 91.31 182 ARG A N 1
ATOM 1439 C CA . ARG A 1 182 ? 20 26.328 0.378 1 91.31 182 ARG A CA 1
ATOM 1440 C C . ARG A 1 182 ? 19.453 26.094 1.78 1 91.31 182 ARG A C 1
ATOM 1442 O O . ARG A 1 182 ? 18.453 26.719 2.17 1 91.31 182 ARG A O 1
ATOM 1449 N N . SER A 1 183 ? 20 25.047 2.395 1 84.44 183 SER A N 1
ATOM 1450 C CA . SER A 1 183 ? 19.516 24.781 3.746 1 84.44 183 SER A CA 1
ATOM 1451 C C . SER A 1 183 ? 20.672 24.469 4.691 1 84.44 183 SER A C 1
ATOM 1453 O O . SER A 1 183 ? 21.734 24.031 4.254 1 84.44 183 SER A O 1
ATOM 1455 N N . GLU A 1 184 ? 20.438 24.734 5.977 1 78.44 184 GLU A N 1
ATOM 1456 C CA . GLU A 1 184 ? 21.422 24.438 7.02 1 78.44 184 GLU A CA 1
ATOM 1457 C C . GLU A 1 184 ? 21.359 22.969 7.426 1 78.44 184 GLU A C 1
ATOM 1459 O O . GLU A 1 184 ? 22.281 22.453 8.062 1 78.44 184 GLU A O 1
ATOM 1464 N N . ASN A 1 185 ? 20.375 22.312 7.055 1 73.19 185 ASN A N 1
ATOM 1465 C CA . ASN A 1 185 ? 20.094 20.953 7.527 1 73.19 185 ASN A CA 1
ATOM 1466 C C . ASN A 1 185 ? 20.625 19.906 6.566 1 73.19 185 ASN A C 1
ATOM 1468 O O . ASN A 1 185 ? 20.219 18.75 6.609 1 73.19 185 ASN A O 1
ATOM 1472 N N . GLY A 1 186 ? 21.547 20.312 5.715 1 78.44 186 GLY A N 1
ATOM 1473 C CA . GLY A 1 186 ? 22.031 19.359 4.734 1 78.44 186 GLY A CA 1
ATOM 1474 C C . GLY A 1 186 ? 21.188 19.281 3.484 1 78.44 186 GLY A C 1
ATOM 1475 O O . GLY A 1 186 ? 20.281 20.109 3.287 1 78.44 186 GLY A O 1
ATOM 1476 N N . SER A 1 187 ? 21.484 18.328 2.572 1 86.5 187 SER A N 1
ATOM 1477 C CA . SER A 1 187 ? 20.797 18.203 1.294 1 86.5 187 SER A CA 1
ATOM 1478 C C . SER A 1 187 ? 19.625 17.234 1.396 1 86.5 187 SER A C 1
ATOM 1480 O O . SER A 1 187 ? 19.812 16.047 1.682 1 86.5 187 SER A O 1
ATOM 1482 N N . GLU A 1 188 ? 18.469 17.812 1.264 1 88.5 188 GLU A N 1
ATOM 1483 C CA . GLU A 1 188 ? 17.234 17.031 1.294 1 88.5 188 GLU A CA 1
ATOM 1484 C C . GLU A 1 188 ? 16.516 17.062 -0.053 1 88.5 188 GLU A C 1
ATOM 1486 O O . GLU A 1 188 ? 16.625 18.047 -0.787 1 88.5 188 GLU A O 1
ATOM 1491 N N . ILE A 1 189 ? 15.883 15.953 -0.38 1 88.25 189 ILE A N 1
ATOM 1492 C CA . ILE A 1 189 ? 15.156 15.828 -1.638 1 88.25 189 ILE A CA 1
ATOM 1493 C C . ILE A 1 189 ? 13.656 15.789 -1.362 1 88.25 189 ILE A C 1
ATOM 1495 O O . ILE A 1 189 ? 13.18 14.992 -0.551 1 88.25 189 ILE A O 1
ATOM 1499 N N . PHE A 1 190 ? 12.953 16.703 -2.008 1 89.5 190 PHE A N 1
ATOM 1500 C CA . PHE A 1 190 ? 11.508 16.797 -1.854 1 89.5 190 PHE A CA 1
ATOM 1501 C C . PHE A 1 190 ? 10.805 16.5 -3.174 1 89.5 190 PHE A C 1
ATOM 1503 O O . PHE A 1 190 ? 11.398 16.641 -4.246 1 89.5 190 PHE A O 1
ATOM 1510 N N . LEU A 1 191 ? 9.664 15.977 -3.074 1 89.56 191 LEU A N 1
ATOM 1511 C CA . LEU A 1 191 ? 8.719 15.891 -4.184 1 89.56 191 LEU A CA 1
ATOM 1512 C C . LEU A 1 191 ? 7.434 16.641 -3.863 1 89.56 191 LEU A C 1
ATOM 1514 O O . LEU A 1 191 ? 6.707 16.281 -2.936 1 89.56 191 LEU A O 1
ATOM 1518 N N . ASN A 1 192 ? 7.223 17.641 -4.605 1 92.56 192 ASN A N 1
ATOM 1519 C CA . ASN A 1 192 ? 6.066 18.5 -4.359 1 92.56 192 ASN A CA 1
ATOM 1520 C C . ASN A 1 192 ? 5.984 18.922 -2.895 1 92.56 192 ASN A C 1
ATOM 1522 O O . ASN A 1 192 ? 4.914 18.859 -2.285 1 92.56 192 ASN A O 1
ATOM 1526 N N . GLY A 1 193 ? 7.172 19.172 -2.369 1 93.31 193 GLY A N 1
ATOM 1527 C CA . GLY A 1 193 ? 7.238 19.766 -1.04 1 93.31 193 GLY A CA 1
ATOM 1528 C C . GLY A 1 193 ? 7.34 18.719 0.064 1 93.31 193 GLY A C 1
ATOM 1529 O O . GLY A 1 193 ? 7.566 19.062 1.226 1 93.31 193 GLY A O 1
ATOM 1530 N N . MET A 1 194 ? 7.152 17.5 -0.23 1 92.06 194 MET A N 1
ATOM 1531 C CA . MET A 1 194 ? 7.289 16.453 0.779 1 92.06 194 MET A CA 1
ATOM 1532 C C . MET A 1 194 ? 8.656 15.789 0.691 1 92.06 194 MET A C 1
ATOM 1534 O O . MET A 1 194 ? 9.102 15.422 -0.396 1 92.06 194 MET A O 1
ATOM 1538 N N . LYS A 1 195 ? 9.266 15.57 1.816 1 89.69 195 LYS A N 1
ATOM 1539 C CA . LYS A 1 195 ? 10.602 14.977 1.847 1 89.69 195 LYS A CA 1
ATOM 1540 C C . LYS A 1 195 ? 10.562 13.508 1.447 1 89.69 195 LYS A C 1
ATOM 1542 O O . LYS A 1 195 ? 9.766 12.734 1.986 1 89.69 195 LYS A O 1
ATOM 1547 N N . ILE A 1 196 ? 11.445 13.164 0.456 1 83 196 ILE A N 1
ATOM 1548 C CA . ILE A 1 196 ? 11.438 11.773 0.004 1 83 196 ILE A CA 1
ATOM 1549 C C . ILE A 1 196 ? 12.828 11.156 0.2 1 83 196 ILE A C 1
ATOM 1551 O O . ILE A 1 196 ? 13.031 9.984 -0.094 1 83 196 ILE A O 1
ATOM 1555 N N . GLY A 1 197 ? 13.719 12.055 0.637 1 80.69 197 GLY A N 1
ATOM 1556 C CA . GLY A 1 197 ? 15.047 11.5 0.881 1 80.69 197 GLY A CA 1
ATOM 1557 C C . GLY A 1 197 ? 16.047 12.539 1.33 1 80.69 197 GLY A C 1
ATOM 1558 O O . GLY A 1 197 ? 15.711 13.719 1.486 1 80.69 197 GLY A O 1
ATOM 1559 N N . THR A 1 198 ? 17.203 12.008 1.719 1 82.56 198 THR A N 1
ATOM 1560 C CA . THR A 1 198 ? 18.375 12.836 1.995 1 82.56 198 THR A CA 1
ATOM 1561 C C . THR A 1 198 ? 19.578 12.359 1.175 1 82.56 198 THR A C 1
ATOM 1563 O O . THR A 1 198 ? 19.688 11.18 0.849 1 82.56 198 THR A O 1
ATOM 1566 N N . ASP A 1 199 ? 20.312 13.305 0.739 1 79.38 199 ASP A N 1
ATOM 1567 C CA . ASP A 1 199 ? 21.484 12.945 -0.055 1 79.38 199 ASP A CA 1
ATOM 1568 C C . ASP A 1 199 ? 22.672 13.844 0.291 1 79.38 199 ASP A C 1
ATOM 1570 O O . ASP A 1 199 ? 22.766 14.984 -0.178 1 79.38 199 ASP A O 1
ATOM 1574 N N . GLU A 1 200 ? 23.562 13.281 0.966 1 79.25 200 GLU A N 1
ATOM 1575 C CA . GLU A 1 200 ? 24.703 14.062 1.452 1 79.25 200 GLU A CA 1
ATOM 1576 C C . GLU A 1 200 ? 25.656 14.414 0.316 1 79.25 200 GLU A C 1
ATOM 1578 O O . GLU A 1 200 ? 26.531 15.266 0.477 1 79.25 200 GLU A O 1
ATOM 1583 N N . ASN A 1 201 ? 25.406 13.852 -0.793 1 78.12 201 ASN A N 1
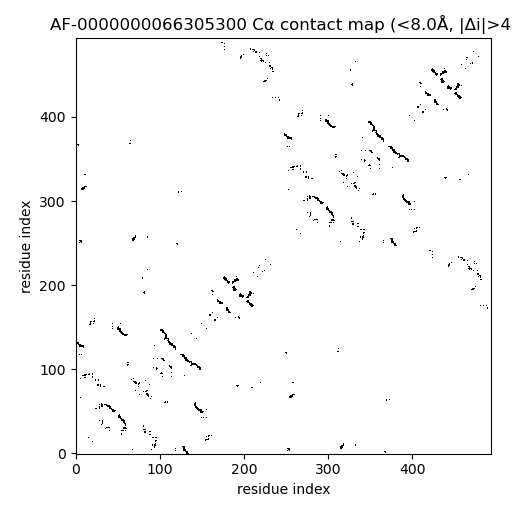ATOM 1584 C CA . ASN A 1 201 ? 26.281 14.117 -1.927 1 78.12 201 ASN A CA 1
ATOM 1585 C C . ASN A 1 201 ? 25.938 15.438 -2.607 1 78.12 201 ASN A C 1
ATOM 1587 O O . ASN A 1 201 ? 26.719 15.953 -3.402 1 78.12 201 ASN A O 1
ATOM 1591 N N . PHE A 1 202 ? 24.781 15.922 -2.4 1 80.75 202 PHE A N 1
ATOM 1592 C CA . PHE A 1 202 ? 24.359 17.188 -3 1 80.75 202 PHE A CA 1
ATOM 1593 C C . PHE A 1 202 ? 24.625 18.344 -2.051 1 80.75 202 PHE A C 1
ATOM 1595 O O . PHE A 1 202 ? 24.578 18.188 -0.83 1 80.75 202 PHE A O 1
ATOM 1602 N N . LEU A 1 203 ? 24.891 19.469 -2.619 1 81.12 203 LEU A N 1
ATOM 1603 C CA . LEU A 1 203 ? 25.172 20.672 -1.845 1 81.12 203 LEU A CA 1
ATOM 1604 C C . LEU A 1 203 ? 23.875 21.375 -1.456 1 81.12 203 LEU A C 1
ATOM 1606 O O . LEU A 1 203 ? 23.828 22.078 -0.445 1 81.12 203 LEU A O 1
ATOM 1610 N N . PHE A 1 204 ? 22.875 21.156 -2.275 1 89.06 204 PHE A N 1
ATOM 1611 C CA . PHE A 1 204 ? 21.625 21.875 -2.094 1 89.06 204 PHE A CA 1
ATOM 1612 C C . PHE A 1 204 ? 20.469 20.906 -1.878 1 89.06 204 PHE A C 1
ATOM 1614 O O . PHE A 1 204 ? 20.641 19.688 -2.008 1 89.06 204 PHE A O 1
ATOM 1621 N N . SER A 1 205 ? 19.438 21.453 -1.397 1 90.25 205 SER A N 1
ATOM 1622 C CA . SER A 1 205 ? 18.188 20.703 -1.359 1 90.25 205 SER A CA 1
ATOM 1623 C C . SER A 1 205 ? 17.344 20.969 -2.604 1 90.25 205 SER A C 1
ATOM 1625 O O . SER A 1 205 ? 17.484 22.016 -3.232 1 90.25 205 SER A O 1
ATOM 1627 N N . TYR A 1 206 ? 16.578 19.969 -2.988 1 90.69 206 TYR A N 1
ATOM 1628 C CA . TYR A 1 206 ? 15.812 20.078 -4.223 1 90.69 206 TYR A CA 1
ATOM 1629 C C . TYR A 1 206 ? 14.359 19.672 -3.992 1 90.69 206 TYR A C 1
ATOM 1631 O O . TYR A 1 206 ? 14.078 18.75 -3.234 1 90.69 206 TYR A O 1
ATOM 1639 N N . ASP A 1 207 ? 13.445 20.375 -4.586 1 93.5 207 ASP A N 1
ATOM 1640 C CA . ASP A 1 207 ? 12.039 20 -4.633 1 93.5 207 ASP A CA 1
ATOM 1641 C C . ASP A 1 207 ? 11.602 19.688 -6.059 1 93.5 207 ASP A C 1
ATOM 1643 O O . ASP A 1 207 ? 11.367 20.594 -6.863 1 93.5 207 ASP A O 1
ATOM 1647 N N . ILE A 1 208 ? 11.445 18.438 -6.312 1 90.38 208 ILE A N 1
ATOM 1648 C CA . ILE A 1 208 ? 11.078 17.953 -7.641 1 90.38 208 ILE A CA 1
ATOM 1649 C C . ILE A 1 208 ? 9.609 18.25 -7.902 1 90.38 208 ILE A C 1
ATOM 1651 O O . ILE A 1 208 ? 8.75 17.969 -7.059 1 90.38 208 ILE A O 1
ATOM 1655 N N . LYS A 1 209 ? 9.328 18.766 -9.102 1 90 209 LYS A N 1
ATOM 1656 C CA . LYS A 1 209 ? 7.953 19.125 -9.445 1 90 209 LYS A CA 1
ATOM 1657 C C . LYS A 1 209 ? 7.453 18.281 -10.617 1 90 209 LYS A C 1
ATOM 1659 O O . LYS A 1 209 ? 6.242 18.156 -10.828 1 90 209 LYS A O 1
ATOM 1664 N N . GLU A 1 210 ? 8.32 17.766 -11.43 1 87.25 210 GLU A N 1
ATOM 1665 C CA . GLU A 1 210 ? 8 16.906 -12.562 1 87.25 210 GLU A CA 1
ATOM 1666 C C . GLU A 1 210 ? 8.758 15.578 -12.477 1 87.25 210 GLU A C 1
ATOM 1668 O O . GLU A 1 210 ? 9.758 15.383 -13.172 1 87.25 210 GLU A O 1
ATOM 1673 N N . PRO A 1 211 ? 8.188 14.734 -11.664 1 84.81 211 PRO A N 1
ATOM 1674 C CA . PRO A 1 211 ? 8.891 13.453 -11.539 1 84.81 211 PRO A CA 1
ATOM 1675 C C . PRO A 1 211 ? 8.867 12.641 -12.836 1 84.81 211 PRO A C 1
ATOM 1677 O O . PRO A 1 211 ? 7.871 12.648 -13.555 1 84.81 211 PRO A O 1
ATOM 1680 N N . ASN A 1 212 ? 10 12.078 -13.133 1 82.69 212 ASN A N 1
ATOM 1681 C CA . ASN A 1 212 ? 10.031 11.172 -14.281 1 82.69 212 ASN A CA 1
ATOM 1682 C C . ASN A 1 212 ? 9.398 9.828 -13.945 1 82.69 212 ASN A C 1
ATOM 1684 O O . ASN A 1 212 ? 8.93 9.617 -12.828 1 82.69 212 ASN A O 1
ATOM 1688 N N . LYS A 1 213 ? 9.32 8.938 -14.883 1 74.75 213 LYS A N 1
ATOM 1689 C CA . LYS A 1 213 ? 8.648 7.652 -14.742 1 74.75 213 LYS A CA 1
ATOM 1690 C C . LYS A 1 213 ? 9.32 6.793 -13.672 1 74.75 213 LYS A C 1
ATOM 1692 O O . LYS A 1 213 ? 8.641 6.109 -12.898 1 74.75 213 LYS A O 1
ATOM 1697 N N . LYS A 1 214 ? 10.578 6.863 -13.664 1 74.06 214 LYS A N 1
ATOM 1698 C CA . LYS A 1 214 ? 11.336 6.074 -12.703 1 74.06 214 LYS A CA 1
ATOM 1699 C C . LYS A 1 214 ? 10.992 6.469 -11.266 1 74.06 214 LYS A C 1
ATOM 1701 O O . LYS A 1 214 ? 10.758 5.602 -10.422 1 74.06 214 LYS A O 1
ATOM 1706 N N . LEU A 1 215 ? 10.977 7.781 -10.984 1 78.88 215 LEU A N 1
ATOM 1707 C CA . LEU A 1 215 ? 10.617 8.281 -9.656 1 78.88 215 LEU A CA 1
ATOM 1708 C C . LEU A 1 215 ? 9.164 7.953 -9.328 1 78.88 215 LEU A C 1
ATOM 1710 O O . LEU A 1 215 ? 8.852 7.531 -8.211 1 78.88 215 LEU A O 1
ATOM 1714 N N . GLN A 1 216 ? 8.297 8.016 -10.305 1 75.62 216 GLN A N 1
ATOM 1715 C CA . GLN A 1 216 ? 6.887 7.723 -10.094 1 75.62 216 GLN A CA 1
ATOM 1716 C C . GLN A 1 216 ? 6.684 6.258 -9.711 1 75.62 216 GLN A C 1
ATOM 1718 O O . GLN A 1 216 ? 5.898 5.953 -8.812 1 75.62 216 GLN A O 1
ATOM 1723 N N . LYS A 1 217 ? 7.367 5.406 -10.32 1 70.38 217 LYS A N 1
ATOM 1724 C CA . LYS A 1 217 ? 7.262 3.979 -10.039 1 70.38 217 LYS A CA 1
ATOM 1725 C C . LYS A 1 217 ? 7.77 3.656 -8.633 1 70.38 217 LYS A C 1
ATOM 1727 O O . LYS A 1 217 ? 7.227 2.779 -7.957 1 70.38 217 LYS A O 1
ATOM 1732 N N . SER A 1 218 ? 8.773 4.41 -8.227 1 70.25 218 SER A N 1
ATOM 1733 C CA . SER A 1 218 ? 9.367 4.176 -6.914 1 70.25 218 SER A CA 1
ATOM 1734 C C . SER A 1 218 ? 8.414 4.598 -5.797 1 70.25 218 SER A C 1
ATOM 1736 O O . SER A 1 218 ? 8.531 4.129 -4.664 1 70.25 218 SER A O 1
ATOM 1738 N N . LEU A 1 219 ? 7.566 5.469 -6.16 1 69.56 219 LEU A N 1
ATOM 1739 C CA . LEU A 1 219 ? 6.617 5.988 -5.18 1 69.56 219 LEU A CA 1
ATOM 1740 C C . LEU A 1 219 ? 5.469 5.012 -4.961 1 69.56 219 LEU A C 1
ATOM 1742 O O . LEU A 1 219 ? 4.82 5.035 -3.912 1 69.56 219 LEU A O 1
ATOM 1746 N N . ASN A 1 220 ? 5.336 4.215 -6.059 1 59.38 220 ASN A N 1
ATOM 1747 C CA . ASN A 1 220 ? 4.191 3.311 -6.008 1 59.38 220 ASN A CA 1
ATOM 1748 C C . ASN A 1 220 ? 4.434 2.148 -5.051 1 59.38 220 ASN A C 1
ATOM 1750 O O . ASN A 1 220 ? 5.562 1.673 -4.918 1 59.38 220 ASN A O 1
ATOM 1754 N N . ARG A 1 221 ? 3.777 2.191 -3.918 1 54.38 221 ARG A N 1
ATOM 1755 C CA . ARG A 1 221 ? 3.744 1.116 -2.932 1 54.38 221 ARG A CA 1
ATOM 1756 C C . ARG A 1 221 ? 4.352 -0.164 -3.494 1 54.38 221 ARG A C 1
ATOM 1758 O O . ARG A 1 221 ? 4.156 -1.247 -2.939 1 54.38 221 ARG A O 1
ATOM 1765 N N . GLU A 1 222 ? 4.949 -0.067 -4.727 1 47.5 222 GLU A N 1
ATOM 1766 C CA . GLU A 1 222 ? 5.336 -1.269 -5.461 1 47.5 222 GLU A CA 1
ATOM 1767 C C . GLU A 1 222 ? 6.668 -1.818 -4.957 1 47.5 222 GLU A C 1
ATOM 1769 O O . GLU A 1 222 ? 7.594 -1.055 -4.68 1 47.5 222 GLU A O 1
ATOM 1774 N N . ARG A 1 223 ? 6.605 -2.842 -4.098 1 43.62 223 ARG A N 1
ATOM 1775 C CA . ARG A 1 223 ? 7.781 -3.652 -3.809 1 43.62 223 ARG A CA 1
ATOM 1776 C C . ARG A 1 223 ? 8.727 -3.689 -5.004 1 43.62 223 ARG A C 1
ATOM 1778 O O . ARG A 1 223 ? 9.422 -4.688 -5.227 1 43.62 223 ARG A O 1
ATOM 1785 N N . LYS A 1 224 ? 8.633 -2.746 -5.855 1 51.31 224 LYS A N 1
ATOM 1786 C CA . LYS A 1 224 ? 9.562 -3.043 -6.945 1 51.31 224 LYS A CA 1
ATOM 1787 C C . LYS A 1 224 ? 11.008 -3.037 -6.453 1 51.31 224 LYS A C 1
ATOM 1789 O O . LYS A 1 224 ? 11.258 -3.104 -5.25 1 51.31 224 LYS A O 1
ATOM 1794 N N . THR A 1 225 ? 12.055 -2.627 -7.336 1 52.97 225 THR A N 1
ATOM 1795 C CA . THR A 1 225 ? 13.508 -2.748 -7.301 1 52.97 225 THR A CA 1
ATOM 1796 C C . THR A 1 225 ? 14.094 -1.897 -6.18 1 52.97 225 THR A C 1
ATOM 1798 O O . THR A 1 225 ? 14.023 -0.667 -6.223 1 52.97 225 THR A O 1
ATOM 1801 N N . LEU A 1 226 ? 14.266 -2.699 -5.027 1 63.03 226 LEU A N 1
ATOM 1802 C CA . LEU A 1 226 ? 14.914 -2.059 -3.889 1 63.03 226 LEU A CA 1
ATOM 1803 C C . LEU A 1 226 ? 16.328 -1.611 -4.254 1 63.03 226 LEU A C 1
ATOM 1805 O O . LEU A 1 226 ? 16.969 -2.193 -5.137 1 63.03 226 LEU A O 1
ATOM 1809 N N . SER A 1 227 ? 16.625 -0.547 -3.748 1 66.31 227 SER A N 1
ATOM 1810 C CA . SER A 1 227 ? 17.984 -0.048 -3.969 1 66.31 227 SER A CA 1
ATOM 1811 C C . SER A 1 227 ? 19.016 -0.933 -3.279 1 66.31 227 SER A C 1
ATOM 1813 O O . SER A 1 227 ? 18.703 -1.613 -2.301 1 66.31 227 SER A O 1
ATOM 1815 N N . ARG A 1 228 ? 20.203 -0.836 -3.869 1 69.06 228 ARG A N 1
ATOM 1816 C CA . ARG A 1 228 ? 21.328 -1.574 -3.305 1 69.06 228 ARG A CA 1
ATOM 1817 C C . ARG A 1 228 ? 21.516 -1.249 -1.827 1 69.06 228 ARG A C 1
ATOM 1819 O O . ARG A 1 228 ? 21.875 -2.121 -1.034 1 69.06 228 ARG A O 1
ATOM 1826 N N . ASP A 1 229 ? 21.234 -0.001 -1.483 1 71.06 229 ASP A N 1
ATOM 1827 C CA . ASP A 1 229 ? 21.422 0.438 -0.104 1 71.06 229 ASP A CA 1
ATOM 1828 C C . ASP A 1 229 ? 20.516 -0.336 0.848 1 71.06 229 ASP A C 1
ATOM 1830 O O . ASP A 1 229 ? 20.859 -0.55 2.012 1 71.06 229 ASP A O 1
ATOM 1834 N N . SER A 1 230 ? 19.438 -0.84 0.363 1 71.31 230 SER A N 1
ATOM 1835 C CA . SER A 1 230 ? 18.469 -1.52 1.21 1 71.31 230 SER A CA 1
ATOM 1836 C C . SER A 1 230 ? 18.922 -2.932 1.559 1 71.31 230 SER A C 1
ATOM 1838 O O . SER A 1 230 ? 18.656 -3.424 2.656 1 71.31 230 SER A O 1
ATOM 1840 N N . TYR A 1 231 ? 19.672 -3.561 0.634 1 72.81 231 TYR A N 1
ATOM 1841 C CA . TYR A 1 231 ? 19.938 -4.977 0.866 1 72.81 231 TYR A CA 1
ATOM 1842 C C . TYR A 1 231 ? 21.422 -5.25 0.97 1 72.81 231 TYR A C 1
ATOM 1844 O O . TYR A 1 231 ? 21.844 -6.371 1.267 1 72.81 231 TYR A O 1
ATOM 1852 N N . ARG A 1 232 ? 22.297 -4.293 0.797 1 77.25 232 ARG A N 1
ATOM 1853 C CA . ARG A 1 232 ? 23.734 -4.484 0.759 1 77.25 232 ARG A CA 1
ATOM 1854 C C . ARG A 1 232 ? 24.234 -5.168 2.031 1 77.25 232 ARG A C 1
ATOM 1856 O O . ARG A 1 232 ? 25.016 -6.121 1.968 1 77.25 232 ARG A O 1
ATOM 1863 N N . ASP A 1 233 ? 23.812 -4.703 3.164 1 80.56 233 ASP A N 1
ATOM 1864 C CA . ASP A 1 233 ? 24.266 -5.254 4.434 1 80.56 233 ASP A CA 1
ATOM 1865 C C . ASP A 1 233 ? 23.875 -6.723 4.574 1 80.56 233 ASP A C 1
ATOM 1867 O O . ASP A 1 233 ? 24.609 -7.516 5.164 1 80.56 233 ASP A O 1
ATOM 1871 N N . ASN A 1 234 ? 22.766 -7.086 4.102 1 79.12 234 ASN A N 1
ATOM 1872 C CA . ASN A 1 234 ? 22.344 -8.477 4.141 1 79.12 234 ASN A CA 1
ATOM 1873 C C . ASN A 1 234 ? 23.25 -9.367 3.283 1 79.12 234 ASN A C 1
ATOM 1875 O O . ASN A 1 234 ? 23.578 -10.484 3.676 1 79.12 234 ASN A O 1
ATOM 1879 N N . ILE A 1 235 ? 23.641 -8.875 2.135 1 80.5 235 ILE A N 1
ATOM 1880 C CA . ILE A 1 235 ? 24.516 -9.633 1.242 1 80.5 235 ILE A CA 1
ATOM 1881 C C . ILE A 1 235 ? 25.859 -9.859 1.905 1 80.5 235 ILE A C 1
ATOM 1883 O O . ILE A 1 235 ? 26.406 -10.969 1.881 1 80.5 235 ILE A O 1
ATOM 1887 N N . ILE A 1 236 ? 26.344 -8.781 2.512 1 80.25 236 ILE A N 1
ATOM 1888 C CA . ILE A 1 236 ? 27.609 -8.883 3.219 1 80.25 236 ILE A CA 1
ATOM 1889 C C . ILE A 1 236 ? 27.516 -9.945 4.316 1 80.25 236 ILE A C 1
ATOM 1891 O O . ILE A 1 236 ? 28.422 -10.758 4.484 1 80.25 236 ILE A O 1
ATOM 1895 N N . SER A 1 237 ? 26.438 -9.938 5.031 1 82.12 237 SER A N 1
ATOM 1896 C CA . SER A 1 237 ? 26.219 -10.914 6.094 1 82.12 237 SER A CA 1
ATOM 1897 C C . SER A 1 237 ? 26.188 -12.336 5.543 1 82.12 237 SER A C 1
ATOM 1899 O O . SER A 1 237 ? 26.703 -13.258 6.172 1 82.12 237 SER A O 1
ATOM 1901 N N . ILE A 1 238 ? 25.578 -12.516 4.418 1 82.94 238 ILE A N 1
ATOM 1902 C CA . ILE A 1 238 ? 25.516 -13.828 3.773 1 82.94 238 ILE A CA 1
ATOM 1903 C C . ILE A 1 238 ? 26.922 -14.289 3.404 1 82.94 238 ILE A C 1
ATOM 1905 O O . ILE A 1 238 ? 27.297 -15.43 3.684 1 82.94 238 ILE A O 1
ATOM 1909 N N . LEU A 1 239 ? 27.734 -13.438 2.848 1 83.12 239 LEU A N 1
ATOM 1910 C CA . LEU A 1 239 ? 29.078 -13.758 2.414 1 83.12 239 LEU A CA 1
ATOM 1911 C C . LEU A 1 239 ? 29.953 -14.125 3.605 1 83.12 239 LEU A C 1
ATOM 1913 O O . LEU A 1 239 ? 30.703 -15.109 3.557 1 83.12 239 LEU A O 1
ATOM 1917 N N . LYS A 1 240 ? 29.812 -13.352 4.641 1 81.81 240 LYS A N 1
ATOM 1918 C CA . LYS A 1 240 ? 30.594 -13.617 5.848 1 81.81 240 LYS A CA 1
ATOM 1919 C C . LYS A 1 240 ? 30.219 -14.969 6.461 1 81.81 240 LYS A C 1
ATOM 1921 O O . LYS A 1 240 ? 31.094 -15.703 6.934 1 81.81 240 LYS A O 1
ATOM 1926 N N . SER A 1 241 ? 29.031 -15.188 6.465 1 83 241 SER A N 1
ATOM 1927 C CA . SER A 1 241 ? 28.547 -16.422 7.07 1 83 241 SER A CA 1
ATOM 1928 C C . SER A 1 241 ? 28.922 -17.641 6.23 1 83 241 SER A C 1
ATOM 1930 O O . SER A 1 241 ? 29.016 -18.75 6.75 1 83 241 SER A O 1
ATOM 1932 N N . SER A 1 242 ? 29.047 -17.453 4.965 1 75.5 242 SER A N 1
ATOM 1933 C CA . SER A 1 242 ? 29.391 -18.547 4.066 1 75.5 242 SER A CA 1
ATOM 1934 C C . SER A 1 242 ? 30.875 -18.844 4.082 1 75.5 242 SER A C 1
ATOM 1936 O O . SER A 1 242 ? 31.297 -19.969 3.818 1 75.5 242 SER A O 1
ATOM 1938 N N . ILE A 1 243 ? 31.703 -17.891 4.242 1 64.94 243 ILE A N 1
ATOM 1939 C CA . ILE A 1 243 ? 33.156 -18.062 4.34 1 64.94 243 ILE A CA 1
ATOM 1940 C C . ILE A 1 243 ? 33.5 -18.734 5.664 1 64.94 243 ILE A C 1
ATOM 1942 O O . ILE A 1 243 ? 34.344 -19.641 5.703 1 64.94 243 ILE A O 1
ATOM 1946 N N . ASN A 1 244 ? 32.938 -18.297 6.73 1 58.62 244 ASN A N 1
ATOM 1947 C CA . ASN A 1 244 ? 33.25 -18.859 8.039 1 58.62 244 ASN A CA 1
ATOM 1948 C C . ASN A 1 244 ? 32.875 -20.344 8.117 1 58.62 244 ASN A C 1
ATOM 1950 O O . ASN A 1 244 ? 33.406 -21.078 8.945 1 58.62 244 ASN A O 1
ATOM 1954 N N . LYS A 1 245 ? 32 -20.734 7.355 1 54.34 245 LYS A N 1
ATOM 1955 C CA . LYS A 1 245 ? 31.719 -22.156 7.395 1 54.34 245 LYS A CA 1
ATOM 1956 C C . LYS A 1 245 ? 32.781 -22.969 6.672 1 54.34 245 LYS A C 1
ATOM 1958 O O . LYS A 1 245 ? 32.938 -24.172 6.898 1 54.34 245 LYS A O 1
ATOM 1963 N N . ASN A 1 246 ? 33.312 -22.438 5.621 1 42.28 246 ASN A N 1
ATOM 1964 C CA . ASN A 1 246 ? 34.375 -23.156 4.922 1 42.28 246 ASN A CA 1
ATOM 1965 C C . ASN A 1 246 ? 35.719 -23.031 5.648 1 42.28 246 ASN A C 1
ATOM 1967 O O . ASN A 1 246 ? 36.719 -23.547 5.172 1 42.28 246 ASN A O 1
ATOM 1971 N N . THR A 1 247 ? 35.812 -22.094 6.602 1 36.69 247 THR A N 1
ATOM 1972 C CA . THR A 1 247 ? 37 -22.188 7.453 1 36.69 247 THR A CA 1
ATOM 1973 C C . THR A 1 247 ? 36.688 -23.016 8.695 1 36.69 247 THR A C 1
ATOM 1975 O O . THR A 1 247 ? 35.594 -22.922 9.266 1 36.69 247 THR A O 1
ATOM 1978 N N . MET B 1 1 ? -27.297 -14.883 0.018 1 66 1 MET B N 1
ATOM 1979 C CA . MET B 1 1 ? -25.875 -14.836 -0.354 1 66 1 MET B CA 1
ATOM 1980 C C . MET B 1 1 ? -25.141 -13.781 0.466 1 66 1 MET B C 1
ATOM 1982 O O . MET B 1 1 ? -25.703 -12.75 0.819 1 66 1 MET B O 1
ATOM 1986 N N . ARG B 1 2 ? -24 -14.227 1.07 1 86.12 2 ARG B N 1
ATOM 1987 C CA . ARG B 1 2 ? -23.203 -13.352 1.922 1 86.12 2 ARG B CA 1
ATOM 1988 C C . ARG B 1 2 ? -22.156 -12.594 1.106 1 86.12 2 ARG B C 1
ATOM 1990 O O . ARG B 1 2 ? -21.578 -13.148 0.172 1 86.12 2 ARG B O 1
ATOM 1997 N N . TYR B 1 3 ? -22.062 -11.227 1.305 1 93.19 3 TYR B N 1
ATOM 1998 C CA . TYR B 1 3 ? -21.109 -10.391 0.59 1 93.19 3 TYR B CA 1
ATOM 1999 C C . TYR B 1 3 ? -20.109 -9.75 1.555 1 93.19 3 TYR B C 1
ATOM 2001 O O . TYR B 1 3 ? -20.5 -9.273 2.625 1 93.19 3 TYR B O 1
ATOM 2009 N N . LEU B 1 4 ? -18.906 -9.836 1.212 1 96.31 4 LEU B N 1
ATOM 2010 C CA . LEU B 1 4 ? -17.844 -9.172 1.959 1 96.31 4 LEU B CA 1
ATOM 2011 C C . LEU B 1 4 ? -17.281 -7.992 1.177 1 96.31 4 LEU B C 1
ATOM 2013 O O . LEU B 1 4 ? -16.609 -8.172 0.158 1 96.31 4 LEU B O 1
ATOM 2017 N N . ASP B 1 5 ? -17.516 -6.77 1.682 1 97.38 5 ASP B N 1
ATOM 2018 C CA . ASP B 1 5 ? -17.094 -5.555 0.995 1 97.38 5 ASP B CA 1
ATOM 2019 C C . ASP B 1 5 ? -15.594 -5.312 1.195 1 97.38 5 ASP B C 1
ATOM 2021 O O . ASP B 1 5 ? -15.141 -5.129 2.326 1 97.38 5 ASP B O 1
ATOM 2025 N N . LEU B 1 6 ? -14.844 -5.266 0.08 1 98.19 6 LEU B N 1
ATOM 2026 C CA . LEU B 1 6 ? -13.406 -5.027 0.169 1 98.19 6 LEU B CA 1
ATOM 2027 C C . LEU B 1 6 ? -13.109 -3.535 0.29 1 98.19 6 LEU B C 1
ATOM 2029 O O . LEU B 1 6 ? -11.977 -3.143 0.568 1 98.19 6 LEU B O 1
ATOM 2033 N N . ASN B 1 7 ? -14.086 -2.711 0.081 1 97.94 7 ASN B N 1
ATOM 2034 C CA . ASN B 1 7 ? -13.977 -1.257 0.11 1 97.94 7 ASN B CA 1
ATOM 2035 C C . ASN B 1 7 ? -12.984 -0.749 -0.935 1 97.94 7 ASN B C 1
ATOM 2037 O O . ASN B 1 7 ? -12.227 0.183 -0.673 1 97.94 7 ASN B O 1
ATOM 2041 N N . ILE B 1 8 ? -12.898 -1.387 -2.105 1 97.62 8 ILE B N 1
ATOM 2042 C CA . ILE B 1 8 ? -12.016 -1.02 -3.207 1 97.62 8 ILE B CA 1
ATOM 2043 C C . ILE B 1 8 ? -12.844 -0.727 -4.457 1 97.62 8 ILE B C 1
ATOM 2045 O O . ILE B 1 8 ? -13.711 -1.518 -4.832 1 97.62 8 ILE B O 1
ATOM 2049 N N . LYS B 1 9 ? -12.688 0.418 -4.992 1 95.81 9 LYS B N 1
ATOM 2050 C CA . LYS B 1 9 ? -13.273 0.727 -6.289 1 95.81 9 LYS B CA 1
ATOM 2051 C C . LYS B 1 9 ? -12.266 0.524 -7.414 1 95.81 9 LYS B C 1
ATOM 2053 O O . LYS B 1 9 ? -12.461 -0.314 -8.297 1 95.81 9 LYS B O 1
ATOM 2058 N N . SER B 1 10 ? -11.195 1.246 -7.414 1 93.75 10 SER B N 1
ATOM 2059 C CA . SER B 1 10 ? -10.133 1.123 -8.406 1 93.75 10 SER B CA 1
ATOM 2060 C C . SER B 1 10 ? -8.805 1.659 -7.867 1 93.75 10 SER B C 1
ATOM 2062 O O . SER B 1 10 ? -8.688 2.85 -7.574 1 93.75 10 SER B O 1
ATOM 2064 N N . ILE B 1 11 ? -7.855 0.723 -7.766 1 91.81 11 ILE B N 1
ATOM 2065 C CA . ILE B 1 11 ? -6.531 1.103 -7.289 1 91.81 11 ILE B CA 1
ATOM 2066 C C . ILE B 1 11 ? -5.461 0.416 -8.133 1 91.81 11 ILE B C 1
ATOM 2068 O O . ILE B 1 11 ? -5.777 -0.419 -8.984 1 91.81 11 ILE B O 1
ATOM 2072 N N . LEU B 1 12 ? -4.168 0.874 -8.039 1 89.31 12 LEU B N 1
ATOM 2073 C CA . LEU B 1 12 ? -3.012 0.219 -8.641 1 89.31 12 LEU B CA 1
ATOM 2074 C C . LEU B 1 12 ? -3.096 0.262 -10.164 1 89.31 12 LEU B C 1
ATOM 2076 O O . LEU B 1 12 ? -2.963 -0.77 -10.828 1 89.31 12 LEU B O 1
ATOM 2080 N N . ALA B 1 13 ? -3.258 1.432 -10.688 1 86.44 13 ALA B N 1
ATOM 2081 C CA . ALA B 1 13 ? -3.432 1.653 -12.117 1 86.44 13 ALA B CA 1
ATOM 2082 C C . ALA B 1 13 ? -2.195 1.211 -12.898 1 86.44 13 ALA B C 1
ATOM 2084 O O . ALA B 1 13 ? -2.293 0.83 -14.062 1 86.44 13 ALA B O 1
ATOM 2085 N N . ASP B 1 14 ? -1.063 1.176 -12.227 1 82.56 14 ASP B N 1
ATOM 2086 C CA . ASP B 1 14 ? 0.174 0.868 -12.938 1 82.56 14 ASP B CA 1
ATOM 2087 C C . ASP B 1 14 ? 0.498 -0.622 -12.859 1 82.56 14 ASP B C 1
ATOM 2089 O O . ASP B 1 14 ? 1.469 -1.084 -13.461 1 82.56 14 ASP B O 1
ATOM 2093 N N . TRP B 1 15 ? -0.294 -1.344 -12.125 1 88.69 15 TRP B N 1
ATOM 2094 C CA . TRP B 1 15 ? -0.065 -2.781 -12.016 1 88.69 15 TRP B CA 1
ATOM 2095 C C . TRP B 1 15 ? -0.653 -3.518 -13.211 1 88.69 15 TRP B C 1
ATOM 2097 O O . TRP B 1 15 ? -1.734 -3.168 -13.695 1 88.69 15 TRP B O 1
ATOM 2107 N N . GLU B 1 16 ? 0.08 -4.516 -13.625 1 94.06 16 GLU B N 1
ATOM 2108 C CA . GLU B 1 16 ? -0.381 -5.395 -14.695 1 94.06 16 GLU B CA 1
ATOM 2109 C C . GLU B 1 16 ? -0.875 -6.727 -14.141 1 94.06 16 GLU B C 1
ATOM 2111 O O . GLU B 1 16 ? -0.747 -6.996 -12.945 1 94.06 16 GLU B O 1
ATOM 2116 N N . ILE B 1 17 ? -1.424 -7.488 -15.023 1 97.38 17 ILE B N 1
ATOM 2117 C CA . ILE B 1 17 ? -1.985 -8.781 -14.648 1 97.38 17 ILE B CA 1
ATOM 2118 C C . ILE B 1 17 ? -0.903 -9.648 -14.008 1 97.38 17 ILE B C 1
ATOM 2120 O O . ILE B 1 17 ? -1.157 -10.336 -13.016 1 97.38 17 ILE B O 1
ATOM 2124 N N . ALA B 1 18 ? 0.315 -9.555 -14.5 1 96.62 18 ALA B N 1
ATOM 2125 C CA . ALA B 1 18 ? 1.425 -10.344 -13.969 1 96.62 18 ALA B CA 1
ATOM 2126 C C . ALA B 1 18 ? 1.687 -10 -12.508 1 96.62 18 ALA B C 1
ATOM 2128 O O . ALA B 1 18 ? 2.064 -10.875 -11.719 1 96.62 18 ALA B O 1
ATOM 2129 N N . ASP B 1 19 ? 1.479 -8.773 -12.148 1 94 19 ASP B N 1
ATOM 2130 C CA . ASP B 1 19 ? 1.68 -8.352 -10.766 1 94 19 ASP B CA 1
ATOM 2131 C C . ASP B 1 19 ? 0.659 -9.008 -9.836 1 94 19 ASP B C 1
ATOM 2133 O O . ASP B 1 19 ? 0.998 -9.422 -8.727 1 94 19 ASP B O 1
ATOM 2137 N N . ALA B 1 20 ? -0.537 -9.078 -10.312 1 96.81 20 ALA B N 1
ATOM 2138 C CA . ALA B 1 20 ? -1.581 -9.734 -9.531 1 96.81 20 ALA B CA 1
ATOM 2139 C C . ALA B 1 20 ? -1.274 -11.219 -9.344 1 96.81 20 ALA B C 1
ATOM 2141 O O . ALA B 1 20 ? -1.412 -11.75 -8.242 1 96.81 20 ALA B O 1
ATOM 2142 N N . ILE B 1 21 ? -0.857 -11.828 -10.414 1 98 21 ILE B N 1
ATOM 2143 C CA . ILE B 1 21 ? -0.531 -13.25 -10.367 1 98 21 ILE B CA 1
ATOM 2144 C C . ILE B 1 21 ? 0.62 -13.484 -9.391 1 98 21 ILE B C 1
ATOM 2146 O O . ILE B 1 21 ? 0.593 -14.43 -8.602 1 98 21 ILE B O 1
ATOM 2150 N N . ARG B 1 22 ? 1.598 -12.641 -9.453 1 96 22 ARG B N 1
ATOM 2151 C CA . ARG B 1 22 ? 2.736 -12.727 -8.539 1 96 22 ARG B CA 1
ATOM 2152 C C . ARG B 1 22 ? 2.273 -12.758 -7.09 1 96 22 ARG B C 1
ATOM 2154 O O . ARG B 1 22 ? 2.752 -13.578 -6.297 1 96 22 ARG B O 1
ATOM 2161 N N . GLU B 1 23 ? 1.321 -11.875 -6.73 1 94.25 23 GLU B N 1
ATOM 2162 C CA . GLU B 1 23 ? 0.818 -11.82 -5.359 1 94.25 23 GLU B CA 1
ATOM 2163 C C . GLU B 1 23 ? 0.141 -13.133 -4.969 1 94.25 23 GLU B C 1
ATOM 2165 O O . GLU B 1 23 ? 0.298 -13.609 -3.844 1 94.25 23 GLU B O 1
ATOM 2170 N N . LEU B 1 24 ? -0.582 -13.695 -5.883 1 98.25 24 LEU B N 1
ATOM 2171 C CA . LEU B 1 24 ? -1.317 -14.922 -5.594 1 98.25 24 LEU B CA 1
ATOM 2172 C C . LEU B 1 24 ? -0.368 -16.109 -5.461 1 98.25 24 LEU B C 1
ATOM 2174 O O . LEU B 1 24 ? -0.551 -16.953 -4.586 1 98.25 24 LEU B O 1
ATOM 2178 N N . ILE B 1 25 ? 0.648 -16.125 -6.312 1 98.12 25 ILE B N 1
ATOM 2179 C CA . ILE B 1 25 ? 1.664 -17.156 -6.207 1 98.12 25 ILE B CA 1
ATOM 2180 C C . ILE B 1 25 ? 2.406 -17.031 -4.879 1 98.12 25 ILE B C 1
ATOM 2182 O O . ILE B 1 25 ? 2.646 -18.016 -4.191 1 98.12 25 ILE B O 1
ATOM 2186 N N . ALA B 1 26 ? 2.771 -15.781 -4.516 1 96 26 ALA B N 1
ATOM 2187 C CA . ALA B 1 26 ? 3.459 -15.539 -3.25 1 96 26 ALA B CA 1
ATOM 2188 C C . ALA B 1 26 ? 2.645 -16.078 -2.074 1 96 26 ALA B C 1
ATOM 2190 O O . ALA B 1 26 ? 3.193 -16.688 -1.161 1 96 26 ALA B O 1
ATOM 2191 N N . ASN B 1 27 ? 1.323 -15.859 -2.107 1 96.88 27 ASN B N 1
ATOM 2192 C CA . ASN B 1 27 ? 0.464 -16.344 -1.034 1 96.88 27 ASN B CA 1
ATOM 2193 C C . ASN B 1 27 ? 0.455 -17.875 -0.975 1 96.88 27 ASN B C 1
ATOM 2195 O O . ASN B 1 27 ? 0.461 -18.453 0.111 1 96.88 27 ASN B O 1
ATOM 2199 N N . ALA B 1 28 ? 0.386 -18.469 -2.121 1 98.12 28 ALA B N 1
ATOM 2200 C CA . ALA B 1 28 ? 0.402 -19.922 -2.172 1 98.12 28 ALA B CA 1
ATOM 2201 C C . ALA B 1 28 ? 1.703 -20.484 -1.598 1 98.12 28 ALA B C 1
ATOM 2203 O O . ALA B 1 28 ? 1.688 -21.453 -0.835 1 98.12 28 ALA B O 1
ATOM 2204 N N . ILE B 1 29 ? 2.793 -19.875 -1.967 1 97.38 29 ILE B N 1
ATOM 2205 C CA . ILE B 1 29 ? 4.102 -20.297 -1.479 1 97.38 29 ILE B CA 1
ATOM 2206 C C . ILE B 1 29 ? 4.18 -20.094 0.032 1 97.38 29 ILE B C 1
ATOM 2208 O O . ILE B 1 29 ? 4.676 -20.969 0.755 1 97.38 29 ILE B O 1
ATOM 2212 N N . ASP B 1 30 ? 3.686 -18.938 0.515 1 97.06 30 ASP B N 1
ATOM 2213 C CA . ASP B 1 30 ? 3.674 -18.688 1.952 1 97.06 30 ASP B CA 1
ATOM 2214 C C . ASP B 1 30 ? 2.893 -19.766 2.695 1 97.06 30 ASP B C 1
ATOM 2216 O O . ASP B 1 30 ? 3.314 -20.219 3.76 1 97.06 30 ASP B O 1
ATOM 2220 N N . GLU B 1 31 ? 1.742 -20.172 2.152 1 96.94 31 GLU B N 1
ATOM 2221 C CA . GLU B 1 31 ? 0.939 -21.219 2.793 1 96.94 31 GLU B CA 1
ATOM 2222 C C . GLU B 1 31 ? 1.699 -22.531 2.863 1 96.94 31 GLU B C 1
ATOM 2224 O O . GLU B 1 31 ? 1.625 -23.25 3.867 1 96.94 31 GLU B O 1
ATOM 2229 N N . HIS B 1 32 ? 2.375 -22.844 1.802 1 97.44 32 HIS B N 1
ATOM 2230 C CA . HIS B 1 32 ? 3.219 -24.031 1.773 1 97.44 32 HIS B CA 1
ATOM 2231 C C . HIS B 1 32 ? 4.281 -23.984 2.867 1 97.44 32 HIS B C 1
ATOM 2233 O O . HIS B 1 32 ? 4.461 -24.953 3.607 1 97.44 32 HIS B O 1
ATOM 2239 N N . ARG B 1 33 ? 4.922 -22.875 2.996 1 96 33 ARG B N 1
ATOM 2240 C CA . ARG B 1 33 ? 6.02 -22.734 3.945 1 96 33 ARG B CA 1
ATOM 2241 C C . ARG B 1 33 ? 5.508 -22.75 5.383 1 96 33 ARG B C 1
ATOM 2243 O O . ARG B 1 33 ? 6.152 -23.312 6.27 1 96 33 ARG B O 1
ATOM 2250 N N . LEU B 1 34 ? 4.383 -22.141 5.59 1 95.06 34 LEU B N 1
ATOM 2251 C CA . LEU B 1 34 ? 3.818 -22.031 6.934 1 95.06 34 LEU B CA 1
ATOM 2252 C C . LEU B 1 34 ? 3.244 -23.375 7.379 1 95.06 34 LEU B C 1
ATOM 2254 O O . LEU B 1 34 ? 3.26 -23.703 8.57 1 95.06 34 LEU B O 1
ATOM 2258 N N . SER B 1 35 ? 2.779 -24.188 6.426 1 96.19 35 SER B N 1
ATOM 2259 C CA . SER B 1 35 ? 2.061 -25.406 6.773 1 96.19 35 SER B CA 1
ATOM 2260 C C . SER B 1 35 ? 2.875 -26.656 6.43 1 96.19 35 SER B C 1
ATOM 2262 O O . SER B 1 35 ? 2.426 -27.781 6.645 1 96.19 35 SER B O 1
ATOM 2264 N N . ASN B 1 36 ? 4.008 -26.484 5.902 1 96.19 36 ASN B N 1
ATOM 2265 C CA . ASN B 1 36 ? 4.902 -27.578 5.555 1 96.19 36 ASN B CA 1
ATOM 2266 C C . ASN B 1 36 ? 4.211 -28.609 4.656 1 96.19 36 ASN B C 1
ATOM 2268 O O . ASN B 1 36 ? 4.188 -29.797 4.973 1 96.19 36 ASN B O 1
ATOM 2272 N N . THR B 1 37 ? 3.693 -28.141 3.635 1 97.62 37 THR B N 1
ATOM 2273 C CA . THR B 1 37 ? 3.002 -28.969 2.656 1 97.62 37 THR B CA 1
ATOM 2274 C C . THR B 1 37 ? 3.789 -29.031 1.35 1 97.62 37 THR B C 1
ATOM 2276 O O . THR B 1 37 ? 4.887 -28.484 1.252 1 97.62 37 THR B O 1
ATOM 2279 N N . ALA B 1 38 ? 3.256 -29.781 0.407 1 97.56 38 ALA B N 1
ATOM 2280 C CA . ALA B 1 38 ? 3.852 -29.828 -0.926 1 97.56 38 ALA B CA 1
ATOM 2281 C C . ALA B 1 38 ? 3.861 -28.438 -1.568 1 97.56 38 ALA B C 1
ATOM 2283 O O . ALA B 1 38 ? 3.029 -27.594 -1.243 1 97.56 38 ALA B O 1
ATOM 2284 N N . PHE B 1 39 ? 4.879 -28.234 -2.422 1 97.88 39 PHE B N 1
ATOM 2285 C CA . PHE B 1 39 ? 4.984 -26.984 -3.152 1 97.88 39 PHE B CA 1
ATOM 2286 C C . PHE B 1 39 ? 3.758 -26.766 -4.027 1 97.88 39 PHE B C 1
ATOM 2288 O O . PHE B 1 39 ? 3.221 -27.703 -4.605 1 97.88 39 PHE B O 1
ATOM 2295 N N . PRO B 1 40 ? 3.256 -25.531 -4.203 1 98.5 40 PRO B N 1
ATOM 2296 C CA . PRO B 1 40 ? 2.057 -25.266 -5 1 98.5 40 PRO B CA 1
ATOM 2297 C C . PRO B 1 40 ? 2.229 -25.641 -6.469 1 98.5 40 PRO B C 1
ATOM 2299 O O . PRO B 1 40 ? 3.342 -25.609 -6.996 1 98.5 40 PRO B O 1
ATOM 2302 N N . VAL B 1 41 ? 1.139 -26 -7.008 1 98 41 VAL B N 1
ATOM 2303 C CA . VAL B 1 41 ? 1.085 -26.25 -8.445 1 98 41 VAL B CA 1
ATOM 2304 C C . VAL B 1 41 ? 0.634 -24.984 -9.172 1 98 41 VAL B C 1
ATOM 2306 O O . VAL B 1 41 ? -0.382 -24.375 -8.812 1 98 41 VAL B O 1
ATOM 2309 N N . ILE B 1 42 ? 1.391 -24.516 -10.078 1 98.25 42 ILE B N 1
ATOM 2310 C CA . ILE B 1 42 ? 1.077 -23.375 -10.922 1 98.25 42 ILE B CA 1
ATOM 2311 C C . ILE B 1 42 ? 1.041 -23.797 -12.391 1 98.25 42 ILE B C 1
ATOM 2313 O O . ILE B 1 42 ? 2.078 -24.109 -12.977 1 98.25 42 ILE B O 1
ATOM 2317 N N . GLU B 1 43 ? -0.132 -23.75 -12.961 1 97.06 43 GLU B N 1
ATOM 2318 C CA . GLU B 1 43 ? -0.271 -24.312 -14.297 1 97.06 43 GLU B CA 1
ATOM 2319 C C . GLU B 1 43 ? -1.127 -23.422 -15.188 1 97.06 43 GLU B C 1
ATOM 2321 O O . GLU B 1 43 ? -2.227 -23.031 -14.805 1 97.06 43 GLU B O 1
ATOM 2326 N N . LEU B 1 44 ? -0.591 -23.109 -16.312 1 96.94 44 LEU B N 1
ATOM 2327 C CA . LEU B 1 44 ? -1.371 -22.453 -17.359 1 96.94 44 LEU B CA 1
ATOM 2328 C C . LEU B 1 44 ? -2.113 -23.484 -18.219 1 96.94 44 LEU B C 1
ATOM 2330 O O . LEU B 1 44 ? -1.488 -24.281 -18.922 1 96.94 44 LEU B O 1
ATOM 2334 N N . GLN B 1 45 ? -3.41 -23.484 -18.141 1 95.75 45 GLN B N 1
ATOM 2335 C CA . GLN B 1 45 ? -4.223 -24.453 -18.891 1 95.75 45 GLN B CA 1
ATOM 2336 C C . GLN B 1 45 ? -4.75 -23.844 -20.172 1 95.75 45 GLN B C 1
ATOM 2338 O O . GLN B 1 45 ? -5.453 -22.828 -20.156 1 95.75 45 GLN B O 1
ATOM 2343 N N . LYS B 1 46 ? -4.426 -24.453 -21.234 1 90.31 46 LYS B N 1
ATOM 2344 C CA . LYS B 1 46 ? -4.848 -23.953 -22.531 1 90.31 46 LYS B CA 1
ATOM 2345 C C . LYS B 1 46 ? -6.324 -24.234 -22.781 1 90.31 46 LYS B C 1
ATOM 2347 O O . LYS B 1 46 ? -6.785 -25.359 -22.594 1 90.31 46 LYS B O 1
ATOM 2352 N N . GLY B 1 47 ? -7.059 -23.125 -22.984 1 82.06 47 GLY B N 1
ATOM 2353 C CA . GLY B 1 47 ? -8.445 -23.266 -23.406 1 82.06 47 GLY B CA 1
ATOM 2354 C C . GLY B 1 47 ? -8.648 -22.984 -24.891 1 82.06 47 GLY B C 1
ATOM 2355 O O . GLY B 1 47 ? -7.695 -22.703 -25.609 1 82.06 47 GLY B O 1
ATOM 2356 N N . PHE B 1 48 ? -9.844 -23.25 -25.297 1 77.62 48 PHE B N 1
ATOM 2357 C CA . PHE B 1 48 ? -10.188 -23.062 -26.703 1 77.62 48 PHE B CA 1
ATOM 2358 C C . PHE B 1 48 ? -9.867 -21.641 -27.156 1 77.62 48 PHE B C 1
ATOM 2360 O O . PHE B 1 48 ? -9.203 -21.453 -28.172 1 77.62 48 PHE B O 1
ATOM 2367 N N . LEU B 1 49 ? -10.203 -20.625 -26.422 1 76.56 49 LEU B N 1
ATOM 2368 C CA . LEU B 1 49 ? -10.023 -19.219 -26.797 1 76.56 49 LEU B CA 1
ATOM 2369 C C . LEU B 1 49 ? -8.953 -18.562 -25.938 1 76.56 49 LEU B C 1
ATOM 2371 O O . LEU B 1 49 ? -8.141 -17.781 -26.438 1 76.56 49 LEU B O 1
ATOM 2375 N N . ASN B 1 50 ? -9.062 -18.922 -24.734 1 85.12 50 ASN B N 1
ATOM 2376 C CA . ASN B 1 50 ? -8.125 -18.328 -23.781 1 85.12 50 ASN B CA 1
ATOM 2377 C C . ASN B 1 50 ? -7.578 -19.359 -22.812 1 85.12 50 ASN B C 1
ATOM 2379 O O . ASN B 1 50 ? -8.164 -20.438 -22.641 1 85.12 50 ASN B O 1
ATOM 2383 N N . SER B 1 51 ? -6.453 -19.062 -22.359 1 93.06 51 SER B N 1
ATOM 2384 C CA . SER B 1 51 ? -5.879 -19.922 -21.328 1 93.06 51 SER B CA 1
ATOM 2385 C C . SER B 1 51 ? -6.281 -19.453 -19.922 1 93.06 51 SER B C 1
ATOM 2387 O O . SER B 1 51 ? -6.531 -18.266 -19.719 1 93.06 51 SER B O 1
ATOM 2389 N N . SER B 1 52 ? -6.445 -20.406 -19.062 1 97 52 SER B N 1
ATOM 2390 C CA . SER B 1 52 ? -6.688 -20.125 -17.656 1 97 52 SER B CA 1
ATOM 2391 C C . SER B 1 52 ? -5.496 -20.562 -16.797 1 97 52 SER B C 1
ATOM 2393 O O . SER B 1 52 ? -4.789 -21.516 -17.141 1 97 52 SER B O 1
ATOM 2395 N N . LEU B 1 53 ? -5.285 -19.781 -15.773 1 98.44 53 LEU B N 1
ATOM 2396 C CA . LEU B 1 53 ? -4.23 -20.125 -14.828 1 98.44 53 LEU B CA 1
ATOM 2397 C C . LEU B 1 53 ? -4.809 -20.766 -13.57 1 98.44 53 LEU B C 1
ATOM 2399 O O . LEU B 1 53 ? -5.793 -20.266 -13.016 1 98.44 53 LEU B O 1
ATOM 2403 N N . VAL B 1 54 ? -4.211 -21.844 -13.18 1 98.31 54 VAL B N 1
ATOM 2404 C CA . VAL B 1 54 ? -4.586 -22.531 -11.945 1 98.31 54 VAL B CA 1
ATOM 2405 C C . VAL B 1 54 ? -3.422 -22.469 -10.953 1 98.31 54 VAL B C 1
ATOM 2407 O O . VAL B 1 54 ? -2.289 -22.812 -11.305 1 98.31 54 VAL B O 1
ATOM 2410 N N . ILE B 1 55 ? -3.66 -21.953 -9.773 1 98.69 55 ILE B N 1
ATOM 2411 C CA . ILE B 1 55 ? -2.729 -22 -8.656 1 98.69 55 ILE B CA 1
ATOM 2412 C C . ILE B 1 55 ? -3.324 -22.828 -7.523 1 98.69 55 ILE B C 1
ATOM 2414 O O . ILE B 1 55 ? -4.375 -22.484 -6.977 1 98.69 55 ILE B O 1
ATOM 2418 N N . LYS B 1 56 ? -2.664 -23.906 -7.199 1 98.38 56 LYS B N 1
ATOM 2419 C CA . LYS B 1 56 ? -3.152 -24.812 -6.164 1 98.38 56 LYS B CA 1
ATOM 2420 C C . LYS B 1 56 ? -2.141 -24.953 -5.031 1 98.38 56 LYS B C 1
ATOM 2422 O O . LYS B 1 56 ? -1.004 -25.375 -5.258 1 98.38 56 LYS B O 1
ATOM 2427 N N . ASP B 1 57 ? -2.527 -24.547 -3.869 1 98.56 57 ASP B N 1
ATOM 2428 C CA . ASP B 1 57 ? -1.69 -24.828 -2.707 1 98.56 57 ASP B CA 1
ATOM 2429 C C . ASP B 1 57 ? -2.342 -25.859 -1.801 1 98.56 57 ASP B C 1
ATOM 2431 O O . ASP B 1 57 ? -3.512 -26.203 -1.985 1 98.56 57 ASP B O 1
ATOM 2435 N N . TYR B 1 58 ? -1.605 -26.359 -0.897 1 98.19 58 TYR B N 1
ATOM 2436 C CA . TYR B 1 58 ? -2.064 -27.453 -0.03 1 98.19 58 TYR B CA 1
ATOM 2437 C C . TYR B 1 58 ? -2.037 -27.016 1.433 1 98.19 58 TYR B C 1
ATOM 2439 O O . TYR B 1 58 ? -1.871 -27.859 2.326 1 98.19 58 TYR B O 1
ATOM 2447 N N . GLY B 1 59 ? -2.086 -25.719 1.553 1 97.94 59 GLY B N 1
ATOM 2448 C CA . GLY B 1 59 ? -2.025 -25.188 2.91 1 97.94 59 GLY B CA 1
ATOM 2449 C C . GLY B 1 59 ? -3.359 -25.266 3.633 1 97.94 59 GLY B C 1
ATOM 2450 O O . GLY B 1 59 ? -4.105 -26.234 3.48 1 97.94 59 GLY B O 1
ATOM 2451 N N . ARG B 1 60 ? -3.732 -24.359 4.508 1 96.44 60 ARG B N 1
ATOM 2452 C CA . ARG B 1 60 ? -4.852 -24.391 5.441 1 96.44 60 ARG B CA 1
ATOM 2453 C C . ARG B 1 60 ? -6.152 -23.984 4.75 1 96.44 60 ARG B C 1
ATOM 2455 O O . ARG B 1 60 ? -7.242 -24.234 5.277 1 96.44 60 ARG B O 1
ATOM 2462 N N . GLY B 1 61 ? -6.039 -23.312 3.594 1 97.75 61 GLY B N 1
ATOM 2463 C CA . GLY B 1 61 ? -7.227 -22.906 2.867 1 97.75 61 GLY B CA 1
ATOM 2464 C C . GLY B 1 61 ? -7.648 -21.484 3.166 1 97.75 61 GLY B C 1
ATOM 2465 O O . GLY B 1 61 ? -7.641 -21.047 4.324 1 97.75 61 GLY B O 1
ATOM 2466 N N . ILE B 1 62 ? -8.078 -20.844 2.164 1 96.88 62 ILE B N 1
ATOM 2467 C CA . ILE B 1 62 ? -8.523 -19.469 2.27 1 96.88 62 ILE B CA 1
ATOM 2468 C C . ILE B 1 62 ? -9.859 -19.406 3.004 1 96.88 62 ILE B C 1
ATOM 2470 O O . ILE B 1 62 ? -10.711 -20.281 2.826 1 96.88 62 ILE B O 1
ATOM 2474 N N . LYS B 1 63 ? -10.016 -18.359 3.816 1 94.56 63 LYS B N 1
ATOM 2475 C CA . LYS B 1 63 ? -11.242 -18.109 4.574 1 94.56 63 LYS B CA 1
ATOM 2476 C C . LYS B 1 63 ? -11.688 -16.656 4.406 1 94.56 63 LYS B C 1
ATOM 2478 O O . LYS B 1 63 ? -10.953 -15.828 3.867 1 94.56 63 LYS B O 1
ATOM 2483 N N . SER B 1 64 ? -12.93 -16.391 4.906 1 95.12 64 SER B N 1
ATOM 2484 C CA . SER B 1 64 ? -13.523 -15.062 4.785 1 95.12 64 SER B CA 1
ATOM 2485 C C . SER B 1 64 ? -12.633 -13.992 5.418 1 95.12 64 SER B C 1
ATOM 2487 O O . SER B 1 64 ? -12.531 -12.875 4.906 1 95.12 64 SER B O 1
ATOM 2489 N N . ASN B 1 65 ? -11.945 -14.281 6.457 1 94.19 65 ASN B N 1
ATOM 2490 C CA . ASN B 1 65 ? -11.133 -13.32 7.188 1 94.19 65 ASN B CA 1
ATOM 2491 C C . ASN B 1 65 ? -9.938 -12.852 6.359 1 94.19 65 ASN B C 1
ATOM 2493 O O . ASN B 1 65 ? -9.383 -11.781 6.613 1 94.19 65 ASN B O 1
ATOM 2497 N N . HIS B 1 66 ? -9.547 -13.648 5.371 1 95.5 66 HIS B N 1
ATOM 2498 C CA . HIS B 1 66 ? -8.383 -13.312 4.559 1 95.5 66 HIS B CA 1
ATOM 2499 C C . HIS B 1 66 ? -8.672 -12.141 3.635 1 95.5 66 HIS B C 1
ATOM 2501 O O . HIS B 1 66 ? -7.754 -11.539 3.072 1 95.5 66 HIS B O 1
ATOM 2507 N N . PHE B 1 67 ? -9.938 -11.781 3.527 1 97.12 67 PHE B N 1
ATOM 2508 C CA . PHE B 1 67 ? -10.312 -10.695 2.629 1 97.12 67 PHE B CA 1
ATOM 2509 C C . PHE B 1 67 ? -10.391 -9.375 3.381 1 97.12 67 PHE B C 1
ATOM 2511 O O . PHE B 1 67 ? -10.688 -8.336 2.789 1 97.12 67 PHE B O 1
ATOM 2518 N N . ILE B 1 68 ? -10.141 -9.414 4.672 1 96.88 68 ILE B N 1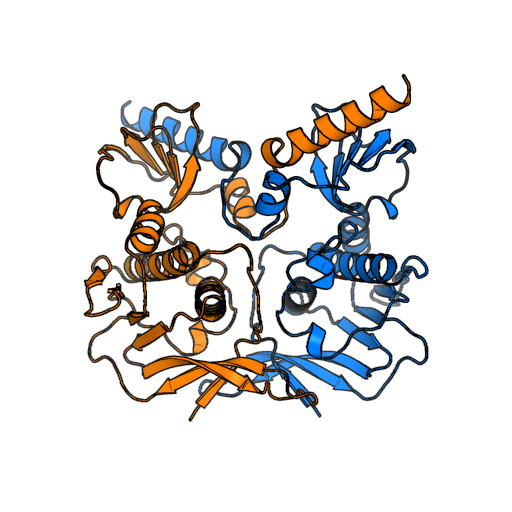
ATOM 2519 C CA . ILE B 1 68 ? -10.023 -8.219 5.496 1 96.88 68 ILE B CA 1
ATOM 2520 C C . ILE B 1 68 ? -8.57 -7.762 5.543 1 96.88 68 ILE B C 1
ATOM 2522 O O . ILE B 1 68 ? -7.656 -8.586 5.613 1 96.88 68 ILE B O 1
ATOM 2526 N N . GLN B 1 69 ? -8.367 -6.473 5.422 1 95.75 69 GLN B N 1
ATOM 2527 C CA . GLN B 1 69 ? -7.008 -5.965 5.59 1 95.75 69 GLN B CA 1
ATOM 2528 C C . GLN B 1 69 ? -6.547 -6.09 7.039 1 95.75 69 GLN B C 1
ATOM 2530 O O . GLN B 1 69 ? -7.004 -5.348 7.906 1 95.75 69 GLN B O 1
ATOM 2535 N N . ASN B 1 70 ? -5.707 -6.969 7.207 1 93.5 70 ASN B N 1
ATOM 2536 C CA . ASN B 1 70 ? -5.203 -7.312 8.531 1 93.5 70 ASN B CA 1
ATOM 2537 C C . ASN B 1 70 ? -3.809 -7.93 8.461 1 93.5 70 ASN B C 1
ATOM 2539 O O . ASN B 1 70 ? -3.627 -8.992 7.871 1 93.5 70 ASN B O 1
ATOM 2543 N N . GLU B 1 71 ? -2.943 -7.273 9.062 1 89.38 71 GLU B N 1
ATOM 2544 C CA . GLU B 1 71 ? -1.589 -7.82 9.109 1 89.38 71 GLU B CA 1
ATOM 2545 C C . GLU B 1 71 ? -1.557 -9.156 9.844 1 89.38 71 GLU B C 1
ATOM 2547 O O . GLU B 1 71 ? -2.121 -9.281 10.938 1 89.38 71 GLU B O 1
ATOM 2552 N N . SER B 1 72 ? -0.957 -10.078 9.18 1 84.75 72 SER B N 1
ATOM 2553 C CA . SER B 1 72 ? -0.857 -11.406 9.789 1 84.75 72 SER B CA 1
ATOM 2554 C C . SER B 1 72 ? 0.298 -11.469 10.781 1 84.75 72 SER B C 1
ATOM 2556 O O . SER B 1 72 ? 1.465 -11.414 10.391 1 84.75 72 SER B O 1
ATOM 2558 N N . ARG B 1 73 ? -0.009 -11.664 11.984 1 83.56 73 ARG B N 1
ATOM 2559 C CA . ARG B 1 73 ? 1.026 -11.797 13.008 1 83.56 73 ARG B CA 1
ATOM 2560 C C . ARG B 1 73 ? 1.945 -12.977 12.703 1 83.56 73 ARG B C 1
ATOM 2562 O O . ARG B 1 73 ? 3.158 -12.891 12.906 1 83.56 73 ARG B O 1
ATOM 2569 N N . GLU B 1 74 ? 1.278 -14.008 12.188 1 88.81 74 GLU B N 1
ATOM 2570 C CA . GLU B 1 74 ? 2.051 -15.203 11.852 1 88.81 74 GLU B CA 1
ATOM 2571 C C . GLU B 1 74 ? 3.055 -14.922 10.742 1 88.81 74 GLU B C 1
ATOM 2573 O O . GLU B 1 74 ? 4.219 -15.312 10.836 1 88.81 74 GLU B O 1
ATOM 2578 N N . LYS B 1 75 ? 2.594 -14.25 9.773 1 87.25 75 LYS B N 1
ATOM 2579 C CA . LYS B 1 75 ? 3.486 -13.953 8.656 1 87.25 75 LYS B CA 1
ATOM 2580 C C . LYS B 1 75 ? 4.555 -12.945 9.055 1 87.25 75 LYS B C 1
ATOM 2582 O O . LYS B 1 75 ? 5.715 -13.07 8.656 1 87.25 75 LYS B O 1
ATOM 2587 N N . VAL B 1 76 ? 4.219 -12.023 9.883 1 81.75 76 VAL B N 1
ATOM 2588 C CA . VAL B 1 76 ? 5.148 -10.992 10.32 1 81.75 76 VAL B CA 1
ATOM 2589 C C . VAL B 1 76 ? 6.258 -11.617 11.164 1 81.75 76 VAL B C 1
ATOM 2591 O O . VAL B 1 76 ? 7.418 -11.203 11.07 1 81.75 76 VAL B O 1
ATOM 2594 N N . GLN B 1 77 ? 5.922 -12.586 11.859 1 83.62 77 GLN B N 1
ATOM 2595 C CA . GLN B 1 77 ? 6.875 -13.219 12.766 1 83.62 77 GLN B CA 1
ATOM 2596 C C . GLN B 1 77 ? 7.684 -14.297 12.047 1 83.62 77 GLN B C 1
ATOM 2598 O O . GLN B 1 77 ? 8.703 -14.758 12.562 1 83.62 77 GLN B O 1
ATOM 2603 N N . SER B 1 78 ? 7.242 -14.586 10.875 1 86.44 78 SER B N 1
ATOM 2604 C CA . SER B 1 78 ? 7.922 -15.648 10.141 1 86.44 78 SER B CA 1
ATOM 2605 C C . SER B 1 78 ? 9.062 -15.102 9.297 1 86.44 78 SER B C 1
ATOM 2607 O O . SER B 1 78 ? 8.922 -14.062 8.656 1 86.44 78 SER B O 1
ATOM 2609 N N . GLU B 1 79 ? 10.141 -15.773 9.289 1 80.69 79 GLU B N 1
ATOM 2610 C CA . GLU B 1 79 ? 11.281 -15.391 8.461 1 80.69 79 GLU B CA 1
ATOM 2611 C C . GLU B 1 79 ? 11.195 -16.047 7.082 1 80.69 79 GLU B C 1
ATOM 2613 O O . GLU B 1 79 ? 11.977 -15.711 6.184 1 80.69 79 GLU B O 1
ATOM 2618 N N . LYS B 1 80 ? 10.234 -16.859 6.891 1 88.38 80 LYS B N 1
ATOM 2619 C CA . LYS B 1 80 ? 10.234 -17.672 5.684 1 88.38 80 LYS B CA 1
ATOM 2620 C C . LYS B 1 80 ? 9.195 -17.172 4.684 1 88.38 80 LYS B C 1
ATOM 2622 O O . LYS B 1 80 ? 9.195 -17.578 3.521 1 88.38 80 LYS B O 1
ATOM 2627 N N . THR B 1 81 ? 8.312 -16.328 5.199 1 92.19 81 THR B N 1
ATOM 2628 C CA . THR B 1 81 ? 7.219 -15.906 4.332 1 92.19 81 THR B CA 1
ATOM 2629 C C . THR B 1 81 ? 7.645 -14.727 3.461 1 92.19 81 THR B C 1
ATOM 2631 O O . THR B 1 81 ? 8.555 -13.977 3.818 1 92.19 81 THR B O 1
ATOM 2634 N N . ILE B 1 82 ? 7 -14.594 2.342 1 89.06 82 ILE B N 1
ATOM 2635 C CA . ILE B 1 82 ? 7.227 -13.508 1.396 1 89.06 82 ILE B CA 1
ATOM 2636 C C . ILE B 1 82 ? 6.41 -12.281 1.812 1 89.06 82 ILE B C 1
ATOM 2638 O O . ILE B 1 82 ? 6.961 -11.188 1.98 1 89.06 82 ILE B O 1
ATOM 2642 N N . GLY B 1 83 ? 5.113 -12.43 1.937 1 86 83 GLY B N 1
ATOM 2643 C CA . GLY B 1 83 ? 4.207 -11.352 2.283 1 86 83 GLY B CA 1
ATOM 2644 C C . GLY B 1 83 ? 4.016 -11.188 3.779 1 86 83 GLY B C 1
ATOM 2645 O O . GLY B 1 83 ? 3.971 -12.172 4.516 1 86 83 GLY B O 1
ATOM 2646 N N . LYS B 1 84 ? 3.766 -9.883 4.223 1 80.12 84 LYS B N 1
ATOM 2647 C CA . LYS B 1 84 ? 3.635 -9.672 5.66 1 80.12 84 LYS B CA 1
ATOM 2648 C C . LYS B 1 84 ? 2.537 -8.656 5.973 1 80.12 84 LYS B C 1
ATOM 2650 O O . LYS B 1 84 ? 2.049 -8.594 7.102 1 80.12 84 LYS B O 1
ATOM 2655 N N . PHE B 1 85 ? 1.962 -8.023 4.98 1 82.56 85 PHE B N 1
ATOM 2656 C CA . PHE B 1 85 ? 1.229 -6.801 5.277 1 82.56 85 PHE B CA 1
ATOM 2657 C C . PHE B 1 85 ? -0.273 -7.027 5.176 1 82.56 85 PHE B C 1
ATOM 2659 O O . PHE B 1 85 ? -1.065 -6.145 5.504 1 82.56 85 PHE B O 1
ATOM 2666 N N . GLY B 1 86 ? -0.669 -8.172 4.688 1 87.12 86 GLY B N 1
ATOM 2667 C CA . GLY B 1 86 ? -2.08 -8.523 4.707 1 87.12 86 GLY B CA 1
ATOM 2668 C C . GLY B 1 86 ? -2.891 -7.805 3.645 1 87.12 86 GLY B C 1
ATOM 2669 O O . GLY B 1 86 ? -4.102 -7.629 3.793 1 87.12 86 GLY B O 1
ATOM 2670 N N . ILE B 1 87 ? -2.23 -7.395 2.609 1 90.25 87 ILE B N 1
ATOM 2671 C CA . ILE B 1 87 ? -2.945 -6.605 1.614 1 90.25 87 ILE B CA 1
ATOM 2672 C C . ILE B 1 87 ? -2.809 -7.258 0.241 1 90.25 87 ILE B C 1
ATOM 2674 O O . ILE B 1 87 ? -3.58 -6.961 -0.673 1 90.25 87 ILE B O 1
ATOM 2678 N N . GLY B 1 88 ? -1.938 -8.172 0.028 1 92.94 88 GLY B N 1
ATOM 2679 C CA . GLY B 1 88 ? -1.59 -8.711 -1.276 1 92.94 88 GLY B CA 1
ATOM 2680 C C . GLY B 1 88 ? -2.771 -9.328 -2.002 1 92.94 88 GLY B C 1
ATOM 2681 O O . GLY B 1 88 ? -2.959 -9.102 -3.199 1 92.94 88 GLY B O 1
ATOM 2682 N N . LEU B 1 89 ? -3.537 -10.125 -1.274 1 97 89 LEU B N 1
ATOM 2683 C CA . LEU B 1 89 ? -4.699 -10.781 -1.868 1 97 89 LEU B CA 1
ATOM 2684 C C . LEU B 1 89 ? -5.68 -9.75 -2.418 1 97 89 LEU B C 1
ATOM 2686 O O . LEU B 1 89 ? -6.152 -9.875 -3.551 1 97 89 LEU B O 1
ATOM 2690 N N . LYS B 1 90 ? -5.953 -8.75 -1.631 1 96.69 90 LYS B N 1
ATOM 2691 C CA . LYS B 1 90 ? -6.891 -7.711 -2.041 1 96.69 90 LYS B CA 1
ATOM 2692 C C . LYS B 1 90 ? -6.344 -6.906 -3.217 1 96.69 90 LYS B C 1
ATOM 2694 O O . LYS B 1 90 ? -7.086 -6.555 -4.137 1 96.69 90 LYS B O 1
ATOM 2699 N N . ASP B 1 91 ? -5.031 -6.617 -3.17 1 93.88 91 ASP B N 1
ATOM 2700 C CA . ASP B 1 91 ? -4.383 -5.934 -4.289 1 93.88 91 ASP B CA 1
ATOM 2701 C C . ASP B 1 91 ? -4.527 -6.738 -5.578 1 93.88 91 ASP B C 1
ATOM 2703 O O . ASP B 1 91 ? -4.855 -6.184 -6.629 1 93.88 91 ASP B O 1
ATOM 2707 N N . ALA B 1 92 ? -4.254 -8.039 -5.441 1 97 92 ALA B N 1
ATOM 2708 C CA . ALA B 1 92 ? -4.348 -8.906 -6.609 1 97 92 ALA B CA 1
ATOM 2709 C C . ALA B 1 92 ? -5.758 -8.891 -7.195 1 97 92 ALA B C 1
ATOM 2711 O O . ALA B 1 92 ? -5.93 -8.773 -8.414 1 97 92 ALA B O 1
ATOM 2712 N N . ILE B 1 93 ? -6.773 -8.977 -6.367 1 98.44 93 ILE B N 1
ATOM 2713 C CA . ILE B 1 93 ? -8.164 -8.969 -6.805 1 98.44 93 ILE B CA 1
ATOM 2714 C C . ILE B 1 93 ? -8.484 -7.641 -7.488 1 98.44 93 ILE B C 1
ATOM 2716 O O . ILE B 1 93 ? -9.109 -7.621 -8.555 1 98.44 93 ILE B O 1
ATOM 2720 N N . ALA B 1 94 ? -8.047 -6.559 -6.887 1 96.62 94 ALA B N 1
ATOM 2721 C CA . ALA B 1 94 ? -8.289 -5.23 -7.445 1 96.62 94 ALA B CA 1
ATOM 2722 C C . ALA B 1 94 ? -7.711 -5.113 -8.852 1 96.62 94 ALA B C 1
ATOM 2724 O O . ALA B 1 94 ? -8.383 -4.625 -9.766 1 96.62 94 ALA B O 1
ATOM 2725 N N . VAL B 1 95 ? -6.477 -5.559 -9.016 1 96.31 95 VAL B N 1
ATOM 2726 C CA . VAL B 1 95 ? -5.781 -5.465 -10.297 1 96.31 95 VAL B CA 1
ATOM 2727 C C . VAL B 1 95 ? -6.484 -6.328 -11.336 1 96.31 95 VAL B C 1
ATOM 2729 O O . VAL B 1 95 ? -6.711 -5.895 -12.469 1 96.31 95 VAL B O 1
ATOM 2732 N N . LEU B 1 96 ? -6.867 -7.547 -10.992 1 98.06 96 LEU B N 1
ATOM 2733 C CA . LEU B 1 96 ? -7.551 -8.438 -11.93 1 98.06 96 LEU B CA 1
ATOM 2734 C C . LEU B 1 96 ? -8.906 -7.859 -12.336 1 98.06 96 LEU B C 1
ATOM 2736 O O . LEU B 1 96 ? -9.273 -7.902 -13.508 1 98.06 96 LEU B O 1
ATOM 2740 N N . PHE B 1 97 ? -9.586 -7.34 -11.367 1 95.69 97 PHE B N 1
ATOM 2741 C CA . PHE B 1 97 ? -10.867 -6.699 -11.648 1 95.69 97 PHE B CA 1
ATOM 2742 C C . PHE B 1 97 ? -10.688 -5.535 -12.609 1 95.69 97 PHE B C 1
ATOM 2744 O O . PHE B 1 97 ? -11.453 -5.391 -13.57 1 95.69 97 PHE B O 1
ATOM 2751 N N . ARG B 1 98 ? -9.734 -4.754 -12.352 1 93.12 98 ARG B N 1
ATOM 2752 C CA . ARG B 1 98 ? -9.461 -3.586 -13.18 1 93.12 98 ARG B CA 1
ATOM 2753 C C . ARG B 1 98 ? -9.188 -3.994 -14.625 1 93.12 98 ARG B C 1
ATOM 2755 O O . ARG B 1 98 ? -9.531 -3.264 -15.562 1 93.12 98 ARG B O 1
ATOM 2762 N N . HIS B 1 99 ? -8.641 -5.129 -14.844 1 96.12 99 HIS B N 1
ATOM 2763 C CA . HIS B 1 99 ? -8.289 -5.609 -16.172 1 96.12 99 HIS B CA 1
ATOM 2764 C C . HIS B 1 99 ? -9.359 -6.559 -16.719 1 96.12 99 HIS B C 1
ATOM 2766 O O . HIS B 1 99 ? -9.125 -7.254 -17.703 1 96.12 99 HIS B O 1
ATOM 2772 N N . ASN B 1 100 ? -10.5 -6.676 -16.047 1 95.81 100 ASN B N 1
ATOM 2773 C CA . ASN B 1 100 ? -11.641 -7.496 -16.438 1 95.81 100 ASN B CA 1
ATOM 2774 C C . ASN B 1 100 ? -11.266 -8.969 -16.531 1 95.81 100 ASN B C 1
ATOM 2776 O O . ASN B 1 100 ? -11.648 -9.656 -17.484 1 95.81 100 ASN B O 1
ATOM 2780 N N . VAL B 1 101 ? -10.453 -9.406 -15.633 1 97.62 101 VAL B N 1
ATOM 2781 C CA . VAL B 1 101 ? -10.062 -10.805 -15.523 1 97.62 101 VAL B CA 1
ATOM 2782 C C . VAL B 1 101 ? -10.805 -11.453 -14.352 1 97.62 101 VAL B C 1
ATOM 2784 O O . VAL B 1 101 ? -10.781 -10.93 -13.234 1 97.62 101 VAL B O 1
ATOM 2787 N N . LYS B 1 102 ? -11.453 -12.539 -14.555 1 97.62 102 LYS B N 1
ATOM 2788 C CA . LYS B 1 102 ? -12.211 -13.234 -13.516 1 97.62 102 LYS B CA 1
ATOM 2789 C C . LYS B 1 102 ? -11.297 -14.133 -12.688 1 97.62 102 LYS B C 1
ATOM 2791 O O . LYS B 1 102 ? -10.398 -14.781 -13.227 1 97.62 102 LYS B O 1
ATOM 2796 N N . VAL B 1 103 ? -11.555 -14.172 -11.414 1 98.56 103 VAL B N 1
ATOM 2797 C CA . VAL B 1 103 ? -10.805 -15.031 -10.508 1 98.56 103 VAL B CA 1
ATOM 2798 C C . VAL B 1 103 ? -11.75 -15.648 -9.477 1 98.56 103 VAL B C 1
ATOM 2800 O O . VAL B 1 103 ? -12.742 -15.023 -9.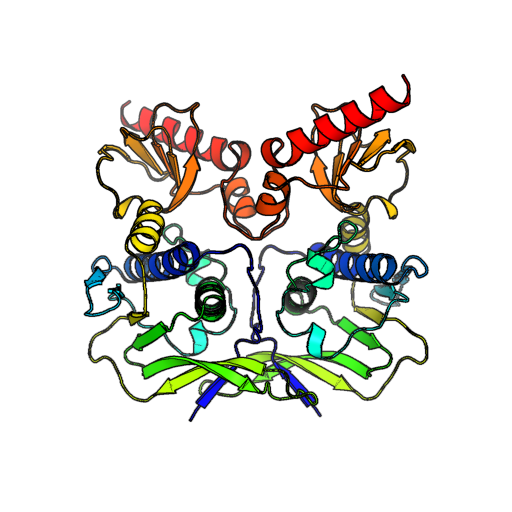086 1 98.56 103 VAL B O 1
ATOM 2803 N N . SER B 1 104 ? -11.523 -16.859 -9.078 1 98.25 104 SER B N 1
ATOM 2804 C CA . SER B 1 104 ? -12.234 -17.531 -7.988 1 98.25 104 SER B CA 1
ATOM 2805 C C . SER B 1 104 ? -11.273 -18.281 -7.082 1 98.25 104 SER B C 1
ATOM 2807 O O . SER B 1 104 ? -10.219 -18.75 -7.535 1 98.25 104 SER B O 1
ATOM 2809 N N . PHE B 1 105 ? -11.594 -18.359 -5.859 1 98.44 105 PHE B N 1
ATOM 2810 C CA . PHE B 1 105 ? -10.836 -19.062 -4.828 1 98.44 105 PHE B CA 1
ATOM 2811 C C . PHE B 1 105 ? -11.695 -20.141 -4.176 1 98.44 105 PHE B C 1
ATOM 2813 O O . PHE B 1 105 ? -12.727 -19.844 -3.582 1 98.44 105 PHE B O 1
ATOM 2820 N N . THR B 1 106 ? -11.297 -21.359 -4.266 1 98.19 106 THR B N 1
ATOM 2821 C CA . THR B 1 106 ? -12.062 -22.453 -3.688 1 98.19 106 THR B CA 1
ATOM 2822 C C . THR B 1 106 ? -11.273 -23.141 -2.582 1 98.19 106 THR B C 1
ATOM 2824 O O . THR B 1 106 ? -10.109 -23.5 -2.775 1 98.19 106 THR B O 1
ATOM 2827 N N . SER B 1 107 ? -11.82 -23.219 -1.422 1 97.75 107 SER B N 1
ATOM 2828 C CA . SER B 1 107 ? -11.281 -23.938 -0.279 1 97.75 107 SER B CA 1
ATOM 2829 C C . SER B 1 107 ? -12.352 -24.781 0.404 1 97.75 107 SER B C 1
ATOM 2831 O O . SER B 1 107 ? -13.445 -24.969 -0.138 1 97.75 107 SER B O 1
ATOM 2833 N N . SER B 1 108 ? -12 -25.406 1.575 1 94.75 108 SER B N 1
ATOM 2834 C CA . SER B 1 108 ? -12.961 -26.188 2.352 1 94.75 108 SER B CA 1
ATOM 2835 C C . SER B 1 108 ? -14.039 -25.281 2.957 1 94.75 108 SER B C 1
ATOM 2837 O O . SER B 1 108 ? -15.062 -25.781 3.439 1 94.75 108 SER B O 1
ATOM 2839 N N . GLU B 1 109 ? -13.883 -23.969 2.832 1 93.06 109 GLU B N 1
ATOM 2840 C CA . GLU B 1 109 ? -14.828 -23.031 3.428 1 93.06 109 GLU B CA 1
ATOM 2841 C C . GLU B 1 109 ? -15.805 -22.5 2.383 1 93.06 109 GLU B C 1
ATOM 2843 O O . GLU B 1 109 ? -16.75 -21.781 2.721 1 93.06 109 GLU B O 1
ATOM 2848 N N . GLY B 1 110 ? -15.57 -22.844 1.122 1 94.38 110 GLY B N 1
ATOM 2849 C CA . GLY B 1 110 ? -16.438 -22.375 0.053 1 94.38 110 GLY B CA 1
ATOM 2850 C C . GLY B 1 110 ? -15.672 -21.797 -1.126 1 94.38 110 GLY B C 1
ATOM 2851 O O . GLY B 1 110 ? -14.453 -21.938 -1.211 1 94.38 110 GLY B O 1
ATOM 2852 N N . THR B 1 111 ? -16.438 -21.328 -2.057 1 97.31 111 THR B N 1
ATOM 2853 C CA . THR B 1 111 ? -15.859 -20.656 -3.221 1 97.31 111 THR B CA 1
ATOM 2854 C C . THR B 1 111 ? -16.094 -19.156 -3.145 1 97.31 111 THR B C 1
ATOM 2856 O O . THR B 1 111 ? -17.234 -18.703 -2.998 1 97.31 111 THR B O 1
ATOM 2859 N N . PHE B 1 112 ? -15.047 -18.422 -3.166 1 97.75 112 PHE B N 1
ATOM 2860 C CA . PHE B 1 112 ? -15.055 -16.969 -3.051 1 97.75 112 PHE B CA 1
ATOM 2861 C C . PHE B 1 112 ? -14.859 -16.312 -4.414 1 97.75 112 PHE B C 1
ATOM 2863 O O . PHE B 1 112 ? -13.906 -16.625 -5.125 1 97.75 112 PHE B O 1
ATOM 2870 N N . THR B 1 113 ? -15.75 -15.43 -4.785 1 97.88 113 THR B N 1
ATOM 2871 C CA . THR B 1 113 ? -15.703 -14.789 -6.094 1 97.88 113 THR B CA 1
ATOM 2872 C C . THR B 1 113 ? -15.914 -13.281 -5.965 1 97.88 113 THR B C 1
ATOM 2874 O O . THR B 1 113 ? -16.891 -12.836 -5.359 1 97.88 113 THR B O 1
ATOM 2877 N N . PRO B 1 114 ? -14.984 -12.477 -6.508 1 98 114 PRO B N 1
ATOM 2878 C CA . PRO B 1 114 ? -15.18 -11.023 -6.508 1 98 114 PRO B CA 1
ATOM 2879 C C . PRO B 1 114 ? -16.266 -10.578 -7.477 1 98 114 PRO B C 1
ATOM 2881 O O . PRO B 1 114 ? -16.359 -11.094 -8.594 1 98 114 PRO B O 1
ATOM 2884 N N . VAL B 1 115 ? -17.078 -9.672 -7.023 1 97.31 115 VAL B N 1
ATOM 2885 C CA . VAL B 1 115 ? -18.125 -9.047 -7.828 1 97.31 115 VAL B CA 1
ATOM 2886 C C . VAL B 1 115 ? -18.203 -7.555 -7.504 1 97.31 115 VAL B C 1
ATOM 2888 O O . VAL B 1 115 ? -17.672 -7.105 -6.488 1 97.31 115 VAL B O 1
ATOM 2891 N N . GLU B 1 116 ? -18.75 -6.82 -8.367 1 96.56 116 GLU B N 1
ATOM 2892 C CA . GLU B 1 116 ? -19.031 -5.41 -8.102 1 96.56 116 GLU B CA 1
ATOM 2893 C C . GLU B 1 116 ? -20.453 -5.207 -7.598 1 96.56 116 GLU B C 1
ATOM 2895 O O . GLU B 1 116 ? -21.406 -5.711 -8.195 1 96.56 116 GLU B O 1
ATOM 2900 N N . ARG B 1 117 ? -20.625 -4.523 -6.488 1 96 117 ARG B N 1
ATOM 2901 C CA . ARG B 1 117 ? -21.922 -4.246 -5.898 1 96 117 ARG B CA 1
ATOM 2902 C C . ARG B 1 117 ? -21.953 -2.865 -5.254 1 96 117 ARG B C 1
ATOM 2904 O O . ARG B 1 117 ? -20.906 -2.307 -4.922 1 96 117 ARG B O 1
ATOM 2911 N N . MET B 1 118 ? -23.188 -2.414 -5.117 1 95.19 118 MET B N 1
ATOM 2912 C CA . MET B 1 118 ? -23.344 -1.135 -4.434 1 95.19 118 MET B CA 1
ATOM 2913 C C . MET B 1 118 ? -22.828 -1.213 -3 1 95.19 118 MET B C 1
ATOM 2915 O O . MET B 1 118 ? -23.078 -2.189 -2.295 1 95.19 118 MET B O 1
ATOM 2919 N N . LYS B 1 119 ? -22.047 -0.219 -2.654 1 95.06 119 LYS B N 1
ATOM 2920 C CA . LYS B 1 119 ? -21.516 -0.174 -1.294 1 95.06 119 LYS B CA 1
ATOM 2921 C C . LYS B 1 119 ? -22.594 0.243 -0.298 1 95.06 119 LYS B C 1
ATOM 2923 O O . LYS B 1 119 ? -23.281 1.245 -0.503 1 95.06 119 LYS B O 1
ATOM 2928 N N . GLU B 1 120 ? -22.703 -0.541 0.735 1 91.25 120 GLU B N 1
ATOM 2929 C CA . GLU B 1 120 ? -23.641 -0.206 1.796 1 91.25 120 GLU B CA 1
ATOM 2930 C C . GLU B 1 120 ? -23.25 1.09 2.498 1 91.25 120 GLU B C 1
ATOM 2932 O O . GLU B 1 120 ? -22.062 1.32 2.77 1 91.25 120 GLU B O 1
ATOM 2937 N N . GLY B 1 121 ? -24.234 1.932 2.748 1 88.62 121 GLY B N 1
ATOM 2938 C CA . GLY B 1 121 ? -24 3.186 3.443 1 88.62 121 GLY B CA 1
ATOM 2939 C C . GLY B 1 121 ? -23.797 4.359 2.504 1 88.62 121 GLY B C 1
ATOM 2940 O O . GLY B 1 121 ? -23.812 5.516 2.934 1 88.62 121 GLY B O 1
ATOM 2941 N N . MET B 1 122 ? -23.625 4.012 1.242 1 90.38 122 MET B N 1
ATOM 2942 C CA . MET B 1 122 ? -23.469 5.07 0.251 1 90.38 122 MET B CA 1
ATOM 2943 C C . MET B 1 122 ? -24.828 5.469 -0.337 1 90.38 122 MET B C 1
ATOM 2945 O O . MET B 1 122 ? -25.672 4.613 -0.599 1 90.38 122 MET B O 1
ATOM 2949 N N . LYS B 1 123 ? -25 6.758 -0.495 1 83.75 123 LYS B N 1
ATOM 2950 C CA . LYS B 1 123 ? -26.281 7.25 -1.001 1 83.75 123 LYS B CA 1
ATOM 2951 C C . LYS B 1 123 ? -26.234 7.477 -2.51 1 83.75 123 LYS B C 1
ATOM 2953 O O . LYS B 1 123 ? -27.266 7.547 -3.17 1 83.75 123 LYS B O 1
ATOM 2958 N N . ASP B 1 124 ? -25.078 7.492 -3.098 1 88.5 124 ASP B N 1
ATOM 2959 C CA . ASP B 1 124 ? -24.938 7.914 -4.488 1 88.5 124 ASP B CA 1
ATOM 2960 C C . ASP B 1 124 ? -24.797 6.711 -5.418 1 88.5 124 ASP B C 1
ATOM 2962 O O . ASP B 1 124 ? -24.469 6.867 -6.598 1 88.5 124 ASP B O 1
ATOM 2966 N N . GLY B 1 125 ? -24.922 5.508 -4.941 1 89.5 125 GLY B N 1
ATOM 2967 C CA . GLY B 1 125 ? -24.859 4.32 -5.777 1 89.5 125 GLY B CA 1
ATOM 2968 C C . GLY B 1 125 ? -23.438 3.881 -6.082 1 89.5 125 GLY B C 1
ATOM 2969 O O . GLY B 1 125 ? -23.203 3.088 -6.996 1 89.5 125 GLY B O 1
ATOM 2970 N N . THR B 1 126 ? -22.531 4.379 -5.305 1 93.75 126 THR B N 1
ATOM 2971 C CA . THR B 1 126 ? -21.141 3.992 -5.492 1 93.75 126 THR B CA 1
ATOM 2972 C C . THR B 1 126 ? -20.969 2.484 -5.316 1 93.75 126 THR B C 1
ATOM 2974 O O . THR B 1 126 ? -21.531 1.896 -4.391 1 93.75 126 THR B O 1
ATOM 2977 N N . LYS B 1 127 ? -20.219 1.887 -6.289 1 96.44 127 LYS B N 1
ATOM 2978 C CA . LYS B 1 127 ? -20 0.446 -6.242 1 96.44 127 LYS B CA 1
ATOM 2979 C C . LYS B 1 127 ? -18.578 0.132 -5.789 1 96.44 127 LYS B C 1
ATOM 2981 O O . LYS B 1 127 ? -17.656 0.923 -6.016 1 96.44 127 LYS B O 1
ATOM 2986 N N . THR B 1 128 ? -18.391 -0.961 -5.094 1 98 128 THR B N 1
ATOM 2987 C CA . THR B 1 128 ? -17.094 -1.479 -4.68 1 98 128 THR B CA 1
ATOM 2988 C C . THR B 1 128 ? -16.969 -2.967 -5.004 1 98 128 THR B C 1
ATOM 2990 O O . THR B 1 128 ? -17.969 -3.613 -5.34 1 98 128 THR B O 1
ATOM 2993 N N . ILE B 1 129 ? -15.75 -3.441 -4.988 1 98.25 129 ILE B N 1
ATOM 2994 C CA . ILE B 1 129 ? -15.508 -4.871 -5.125 1 98.25 129 ILE B CA 1
ATOM 2995 C C . ILE B 1 129 ? -15.914 -5.59 -3.844 1 98.25 129 ILE B C 1
ATOM 2997 O O . ILE B 1 129 ? -15.477 -5.219 -2.75 1 98.25 129 ILE B O 1
ATOM 3001 N N . GLN B 1 130 ? -16.766 -6.598 -4 1 98.06 130 GLN B N 1
ATOM 3002 C CA . GLN B 1 130 ? -17.188 -7.43 -2.881 1 98.06 130 GLN B CA 1
ATOM 3003 C C . GLN B 1 130 ? -16.984 -8.914 -3.193 1 98.06 130 GLN B C 1
ATOM 3005 O O . GLN B 1 130 ? -16.922 -9.297 -4.363 1 98.06 130 GLN B O 1
ATOM 3010 N N . ILE B 1 131 ? -16.828 -9.695 -2.131 1 97.88 131 ILE B N 1
ATOM 3011 C CA . ILE B 1 131 ? -16.625 -11.133 -2.295 1 97.88 131 ILE B CA 1
ATOM 3012 C C . ILE B 1 131 ? -17.922 -11.875 -1.99 1 97.88 131 ILE B C 1
ATOM 3014 O O . ILE B 1 131 ? -18.484 -11.727 -0.906 1 97.88 131 ILE B O 1
ATOM 3018 N N . THR B 1 132 ? -18.391 -12.648 -2.938 1 96.62 132 THR B N 1
ATOM 3019 C CA . THR B 1 132 ? -19.484 -13.578 -2.682 1 96.62 132 THR B CA 1
ATOM 3020 C C . THR B 1 132 ? -18.953 -14.945 -2.271 1 96.62 132 THR B C 1
ATOM 3022 O O . THR B 1 132 ? -17.922 -15.383 -2.76 1 96.62 132 THR B O 1
ATOM 3025 N N . VAL B 1 133 ? -19.688 -15.531 -1.41 1 93.38 133 VAL B N 1
ATOM 3026 C CA . VAL B 1 133 ? -19.297 -16.859 -0.929 1 93.38 133 VAL B CA 1
ATOM 3027 C C . VAL B 1 133 ? -20.375 -17.875 -1.307 1 93.38 133 VAL B C 1
ATOM 3029 O O . VAL B 1 133 ? -21.516 -17.766 -0.888 1 93.38 133 VAL B O 1
ATOM 3032 N N . ASP B 1 134 ? -19.922 -18.797 -2.111 1 92.19 134 ASP B N 1
ATOM 3033 C CA . ASP B 1 134 ? -20.797 -19.906 -2.465 1 92.19 134 ASP B CA 1
ATOM 3034 C C . ASP B 1 134 ? -20.438 -21.172 -1.672 1 92.19 134 ASP B C 1
ATOM 3036 O O . ASP B 1 134 ? -19.297 -21.312 -1.221 1 92.19 134 ASP B O 1
ATOM 3040 N N . GLU B 1 135 ? -21.375 -22.156 -1.632 1 87.94 135 GLU B N 1
ATOM 3041 C CA . GLU B 1 135 ? -21.203 -23.328 -0.76 1 87.94 135 GLU B CA 1
ATOM 3042 C C . GLU B 1 135 ? -20.438 -24.438 -1.47 1 87.94 135 GLU B C 1
ATOM 3044 O O . GLU B 1 135 ? -20.141 -25.469 -0.87 1 87.94 135 GLU B O 1
ATOM 3049 N N . THR B 1 136 ? -20.047 -24.188 -2.641 1 88.38 136 THR B N 1
ATOM 3050 C CA . THR B 1 136 ? -19.188 -25.172 -3.307 1 88.38 136 THR B CA 1
ATOM 3051 C C . THR B 1 136 ? -17.812 -25.219 -2.648 1 88.38 136 THR B C 1
ATOM 3053 O O . THR B 1 136 ? -17.125 -24.203 -2.572 1 88.38 136 THR B O 1
ATOM 3056 N N . LYS B 1 137 ? -17.469 -26.422 -2.205 1 89.5 137 LYS B N 1
ATOM 3057 C CA . LYS B 1 137 ? -16.266 -26.562 -1.4 1 89.5 137 LYS B CA 1
ATOM 3058 C C . LYS B 1 137 ? -15.289 -27.562 -2.033 1 89.5 137 LYS B C 1
ATOM 3060 O O . LYS B 1 137 ? -15.695 -28.422 -2.801 1 89.5 137 LYS B O 1
ATOM 3065 N N . LYS B 1 138 ? -14.07 -27.203 -1.713 1 89.69 138 LYS B N 1
ATOM 3066 C CA . LYS B 1 138 ? -13.031 -28.203 -1.974 1 89.69 138 LYS B CA 1
ATOM 3067 C C . LYS B 1 138 ? -13.016 -29.266 -0.888 1 89.69 138 LYS B C 1
ATOM 3069 O O . LYS B 1 138 ? -13.211 -28.969 0.291 1 89.69 138 LYS B O 1
ATOM 3074 N N . ILE B 1 139 ? -12.766 -30.5 -1.319 1 88.44 139 ILE B N 1
ATOM 3075 C CA . ILE B 1 139 ? -12.75 -31.594 -0.367 1 88.44 139 ILE B CA 1
ATOM 3076 C C . ILE B 1 139 ? -11.414 -31.641 0.364 1 88.44 139 ILE B C 1
ATOM 3078 O O . ILE B 1 139 ? -11.367 -31.781 1.587 1 88.44 139 ILE B O 1
ATOM 3082 N N . ASP B 1 140 ? -10.375 -31.438 -0.403 1 90.5 140 ASP B N 1
ATOM 3083 C CA . ASP B 1 140 ? -9.039 -31.516 0.178 1 90.5 140 ASP B CA 1
ATOM 3084 C C . ASP B 1 140 ? -8.609 -30.172 0.748 1 90.5 140 ASP B C 1
ATOM 3086 O O . ASP B 1 140 ? -9.281 -29.156 0.538 1 90.5 140 ASP B O 1
ATOM 3090 N N . LYS B 1 141 ? -7.539 -30.219 1.603 1 94.56 141 LYS B N 1
ATOM 3091 C CA . LYS B 1 141 ? -7.004 -29 2.205 1 94.56 141 LYS B CA 1
ATOM 3092 C C . LYS B 1 141 ? -6.375 -28.094 1.15 1 94.56 141 LYS B C 1
ATOM 3094 O O . LYS B 1 141 ? -6.066 -28.547 0.044 1 94.56 141 LYS B O 1
ATOM 3099 N N . GLY B 1 142 ? -6.316 -26.875 1.438 1 98.06 142 GLY B N 1
ATOM 3100 C CA . GLY B 1 142 ? -5.648 -25.922 0.56 1 98.06 142 GLY B CA 1
ATOM 3101 C C . GLY B 1 142 ? -6.609 -25.016 -0.186 1 98.06 142 GLY B C 1
ATOM 3102 O O . GLY B 1 142 ? -7.77 -24.875 0.205 1 98.06 142 GLY B O 1
ATOM 3103 N N . THR B 1 143 ? -6.145 -24.328 -1.138 1 98.56 143 THR B N 1
ATOM 3104 C CA . THR B 1 143 ? -6.902 -23.391 -1.96 1 98.56 143 THR B CA 1
ATOM 3105 C C . THR B 1 143 ? -6.629 -23.625 -3.443 1 98.56 143 THR B C 1
ATOM 3107 O O . THR B 1 143 ? -5.48 -23.828 -3.842 1 98.56 143 THR B O 1
ATOM 3110 N N . ASP B 1 144 ? -7.66 -23.688 -4.199 1 98.44 144 ASP B N 1
ATOM 3111 C CA . ASP B 1 144 ? -7.566 -23.656 -5.652 1 98.44 144 ASP B CA 1
ATOM 3112 C C . ASP B 1 144 ? -7.945 -22.281 -6.199 1 98.44 144 ASP B C 1
ATOM 3114 O O . ASP B 1 144 ? -9.07 -21.812 -5.992 1 98.44 144 ASP B O 1
ATOM 3118 N N . ILE B 1 145 ? -7.035 -21.656 -6.844 1 98.75 145 ILE B N 1
ATOM 3119 C CA . ILE B 1 145 ? -7.293 -20.375 -7.48 1 98.75 145 ILE B CA 1
ATOM 3120 C C . ILE B 1 145 ? -7.426 -20.562 -8.992 1 98.75 145 ILE B C 1
ATOM 3122 O O . ILE B 1 145 ? -6.566 -21.188 -9.625 1 98.75 145 ILE B O 1
ATOM 3126 N N . LEU B 1 146 ? -8.484 -20.141 -9.523 1 98.31 146 LEU B N 1
ATOM 3127 C CA . LEU B 1 146 ? -8.703 -20.172 -10.961 1 98.31 146 LEU B CA 1
ATOM 3128 C C . LEU B 1 146 ? -8.797 -18.75 -11.531 1 98.31 146 LEU B C 1
ATOM 3130 O O . LEU B 1 146 ? -9.641 -17.969 -11.109 1 98.31 146 LEU B O 1
ATOM 3134 N N . ILE B 1 147 ? -7.934 -18.406 -12.469 1 98.56 147 ILE B N 1
ATOM 3135 C CA . ILE B 1 147 ? -7.902 -17.094 -13.117 1 98.56 147 ILE B CA 1
ATOM 3136 C C . ILE B 1 147 ? -8.125 -17.266 -14.617 1 98.56 147 ILE B C 1
ATOM 3138 O O . ILE B 1 147 ? -7.41 -18.016 -15.281 1 98.56 147 ILE B O 1
ATOM 3142 N N . SER B 1 148 ? -9.023 -16.5 -15.156 1 96.62 148 SER B N 1
ATOM 3143 C CA . SER B 1 148 ? -9.367 -16.656 -16.562 1 96.62 148 SER B CA 1
ATOM 3144 C C . SER B 1 148 ? -8.516 -15.727 -17.438 1 96.62 148 SER B C 1
ATOM 3146 O O . SER B 1 148 ? -7.957 -14.742 -16.953 1 96.62 148 SER B O 1
ATOM 3148 N N . LYS B 1 149 ? -8.359 -16.109 -18.672 1 95 149 LYS B N 1
ATOM 3149 C CA . LYS B 1 149 ? -7.824 -15.258 -19.734 1 95 149 LYS B CA 1
ATOM 3150 C C . LYS B 1 149 ? -6.414 -14.781 -19.391 1 95 149 LYS B C 1
ATOM 3152 O O . LYS B 1 149 ? -6.117 -13.586 -19.469 1 95 149 LYS B O 1
ATOM 3157 N N . ILE B 1 150 ? -5.605 -15.703 -19.062 1 97.12 150 ILE B N 1
ATOM 3158 C CA . ILE B 1 150 ? -4.223 -15.359 -18.766 1 97.12 150 ILE B CA 1
ATOM 3159 C C . ILE B 1 150 ? -3.338 -15.672 -19.969 1 97.12 150 ILE B C 1
ATOM 3161 O O . ILE B 1 150 ? -3.355 -16.797 -20.484 1 97.12 150 ILE B O 1
ATOM 3165 N N . SER B 1 151 ? -2.576 -14.688 -20.406 1 95.94 151 SER B N 1
ATOM 3166 C CA . SER B 1 151 ? -1.646 -14.891 -21.5 1 95.94 151 SER B CA 1
ATOM 3167 C C . SER B 1 151 ? -0.383 -15.609 -21.031 1 95.94 151 SER B C 1
ATOM 3169 O O . SER B 1 151 ? -0.042 -15.57 -19.859 1 95.94 151 SER B O 1
ATOM 3171 N N . ARG B 1 152 ? 0.246 -16.266 -22.016 1 95.44 152 ARG B N 1
ATOM 3172 C CA . ARG B 1 152 ? 1.523 -16.906 -21.719 1 95.44 152 ARG B CA 1
ATOM 3173 C C . ARG B 1 152 ? 2.547 -15.883 -21.219 1 95.44 152 ARG B C 1
ATOM 3175 O O . ARG B 1 152 ? 3.32 -16.172 -20.312 1 95.44 152 ARG B O 1
ATOM 3182 N N . SER B 1 153 ? 2.523 -14.766 -21.781 1 95.88 153 SER B N 1
ATOM 3183 C CA . SER B 1 153 ? 3.451 -13.703 -21.406 1 95.88 153 SER B CA 1
ATOM 3184 C C . SER B 1 153 ? 3.244 -13.281 -19.953 1 95.88 153 SER B C 1
ATOM 3186 O O . SER B 1 153 ? 4.207 -13.133 -19.203 1 95.88 153 SER B O 1
ATOM 3188 N N . ASP B 1 154 ? 2.006 -13.102 -19.5 1 96.81 154 ASP B N 1
ATOM 3189 C CA . ASP B 1 154 ? 1.708 -12.742 -18.125 1 96.81 154 ASP B CA 1
ATOM 3190 C C . ASP B 1 154 ? 2.162 -13.836 -17.156 1 96.81 154 ASP B C 1
ATOM 3192 O O . ASP B 1 154 ? 2.732 -13.547 -16.109 1 96.81 154 ASP B O 1
ATOM 3196 N N . TYR B 1 155 ? 1.891 -15.023 -17.625 1 97 155 TYR B N 1
ATOM 3197 C CA . TYR B 1 155 ? 2.293 -16.172 -16.828 1 97 155 TYR B CA 1
ATOM 3198 C C . TYR B 1 155 ? 3.805 -16.203 -16.641 1 97 155 TYR B C 1
ATOM 3200 O O . TYR B 1 155 ? 4.297 -16.281 -15.508 1 97 155 TYR B O 1
ATOM 3208 N N . GLU B 1 156 ? 4.504 -16.078 -17.641 1 96.19 156 GLU B N 1
ATOM 3209 C CA . GLU B 1 156 ? 5.965 -16.156 -17.609 1 96.19 156 GLU B CA 1
ATOM 3210 C C . GLU B 1 156 ? 6.562 -15 -16.812 1 96.19 156 GLU B C 1
ATOM 3212 O O . GLU B 1 156 ? 7.508 -15.195 -16.047 1 96.19 156 GLU B O 1
ATOM 3217 N N . LYS B 1 157 ? 6.047 -13.875 -16.969 1 95.19 157 LYS B N 1
ATOM 3218 C CA . LYS B 1 157 ? 6.508 -12.711 -16.219 1 95.19 157 LYS B CA 1
ATOM 3219 C C . LYS B 1 157 ? 6.309 -12.922 -14.719 1 95.19 157 LYS B C 1
ATOM 3221 O O . LYS B 1 157 ? 7.176 -12.562 -13.922 1 95.19 157 LYS B O 1
ATOM 3226 N N . ALA B 1 158 ? 5.227 -13.516 -14.359 1 96.25 158 ALA B N 1
ATOM 3227 C CA . ALA B 1 158 ? 4.902 -13.711 -12.953 1 96.25 158 ALA B CA 1
ATOM 3228 C C . ALA B 1 158 ? 5.816 -14.766 -12.32 1 96.25 158 ALA B C 1
ATOM 3230 O O . ALA B 1 158 ? 6.348 -14.555 -11.227 1 96.25 158 ALA B O 1
ATOM 3231 N N . ILE B 1 159 ? 5.992 -15.852 -13 1 96 159 ILE B N 1
ATOM 3232 C CA . ILE B 1 159 ? 6.746 -16.953 -12.406 1 96 159 ILE B CA 1
ATOM 3233 C C . ILE B 1 159 ? 8.227 -16.594 -12.359 1 96 159 ILE B C 1
ATOM 3235 O O . ILE B 1 159 ? 8.969 -17.062 -11.492 1 96 159 ILE B O 1
ATOM 3239 N N . ALA B 1 160 ? 8.672 -15.703 -13.219 1 93.31 160 ALA B N 1
ATOM 3240 C CA . ALA B 1 160 ? 10.086 -15.328 -13.336 1 93.31 160 ALA B CA 1
ATOM 3241 C C . ALA B 1 160 ? 10.555 -14.594 -12.086 1 93.31 160 ALA B C 1
ATOM 3243 O O . ALA B 1 160 ? 11.758 -14.422 -11.875 1 93.31 160 ALA B O 1
ATOM 3244 N N . ILE B 1 161 ? 9.664 -14.242 -11.289 1 93.19 161 ILE B N 1
ATOM 3245 C CA . ILE B 1 161 ? 9.992 -13.461 -10.094 1 93.19 161 ILE B CA 1
ATOM 3246 C C . ILE B 1 161 ? 10.422 -14.398 -8.969 1 93.19 161 ILE B C 1
ATOM 3248 O O . ILE B 1 161 ? 11.125 -13.984 -8.047 1 93.19 161 ILE B O 1
ATOM 3252 N N . PHE B 1 162 ? 10.062 -15.609 -9.086 1 95.75 162 PHE B N 1
ATOM 3253 C CA . PHE B 1 162 ? 10.273 -16.547 -7.992 1 95.75 162 PHE B CA 1
ATOM 3254 C C . PHE B 1 162 ? 11.438 -17.484 -8.297 1 95.75 162 PHE B C 1
ATOM 3256 O O . PHE B 1 162 ? 11.375 -18.25 -9.258 1 95.75 162 PHE B O 1
ATOM 3263 N N . LEU B 1 163 ? 12.367 -17.484 -7.395 1 94.62 163 LEU B N 1
ATOM 3264 C CA . LEU B 1 163 ? 13.578 -18.281 -7.555 1 94.62 163 LEU B CA 1
ATOM 3265 C C . LEU B 1 163 ? 13.234 -19.766 -7.691 1 94.62 163 LEU B C 1
ATOM 3267 O O . LEU B 1 163 ? 13.789 -20.453 -8.555 1 94.62 163 LEU B O 1
ATOM 3271 N N . GLU B 1 164 ? 12.312 -20.234 -6.977 1 95 164 GLU B N 1
ATOM 3272 C CA . GLU B 1 164 ? 11.969 -21.641 -6.91 1 95 164 GLU B CA 1
ATOM 3273 C C . GLU B 1 164 ? 11.266 -22.109 -8.188 1 95 164 GLU B C 1
ATOM 3275 O O . GLU B 1 164 ? 11.133 -23.312 -8.43 1 95 164 GLU B O 1
ATOM 3280 N N . LEU B 1 165 ? 10.852 -21.203 -8.984 1 95.5 165 LEU B N 1
ATOM 3281 C CA . LEU B 1 165 ? 10.133 -21.547 -10.203 1 95.5 165 LEU B CA 1
ATOM 3282 C C . LEU B 1 165 ? 11.016 -21.328 -11.43 1 95.5 165 LEU B C 1
ATOM 3284 O O . LEU B 1 165 ? 10.562 -21.5 -12.562 1 95.5 165 LEU B O 1
ATOM 3288 N N . ARG B 1 166 ? 12.219 -20.969 -11.117 1 91.38 166 ARG B N 1
ATOM 3289 C CA . ARG B 1 166 ? 13.156 -20.703 -12.195 1 91.38 166 ARG B CA 1
ATOM 3290 C C . ARG B 1 166 ? 14.094 -21.875 -12.414 1 91.38 166 ARG B C 1
ATOM 3292 O O . ARG B 1 166 ? 14.258 -22.719 -11.531 1 91.38 166 ARG B O 1
ATOM 3299 N N . THR B 1 167 ? 14.57 -21.844 -13.641 1 88.19 167 THR B N 1
ATOM 3300 C CA . THR B 1 167 ? 15.617 -22.797 -13.969 1 88.19 167 THR B CA 1
ATOM 3301 C C . THR B 1 167 ? 16.953 -22.094 -14.188 1 88.19 167 THR B C 1
ATOM 3303 O O . THR B 1 167 ? 16.984 -20.891 -14.406 1 88.19 167 THR B O 1
ATOM 3306 N N . GLY B 1 168 ? 18.047 -22.734 -13.992 1 88.25 168 GLY B N 1
ATOM 3307 C CA . GLY B 1 168 ? 19.359 -22.172 -14.312 1 88.25 168 GLY B CA 1
ATOM 3308 C C . GLY B 1 168 ? 20.031 -21.531 -13.125 1 88.25 168 GLY B C 1
ATOM 3309 O O . GLY B 1 168 ? 20.953 -20.719 -13.289 1 88.25 168 GLY B O 1
ATOM 3310 N N . TYR B 1 169 ? 19.547 -21.75 -11.961 1 91.94 169 TYR B N 1
ATOM 3311 C CA . TYR B 1 169 ? 20.172 -21.25 -10.734 1 91.94 169 TYR B CA 1
ATOM 3312 C C . TYR B 1 169 ? 20.781 -22.406 -9.93 1 91.94 169 TYR B C 1
ATOM 3314 O O . TYR B 1 169 ? 20.078 -23.328 -9.523 1 91.94 169 TYR B O 1
ATOM 3322 N N . GLN B 1 170 ? 22.125 -22.344 -9.812 1 93.25 170 GLN B N 1
ATOM 3323 C CA . GLN B 1 170 ? 22.844 -23.359 -9.039 1 93.25 170 GLN B CA 1
ATOM 3324 C C . GLN B 1 170 ? 23.25 -22.812 -7.672 1 93.25 170 GLN B C 1
ATOM 3326 O O . GLN B 1 170 ? 24.047 -21.875 -7.578 1 93.25 170 GLN B O 1
ATOM 3331 N N . LYS B 1 171 ? 22.766 -23.438 -6.668 1 93.06 171 LYS B N 1
ATOM 3332 C CA . LYS B 1 171 ? 23.125 -23 -5.32 1 93.06 171 LYS B CA 1
ATOM 3333 C C . LYS B 1 171 ? 24.578 -23.344 -5 1 93.06 171 LYS B C 1
ATOM 3335 O O . LYS B 1 171 ? 24.984 -24.516 -5.102 1 93.06 171 LYS B O 1
ATOM 3340 N N . LEU B 1 172 ? 25.266 -22.359 -4.539 1 91.94 172 LEU B N 1
ATOM 3341 C CA . LEU B 1 172 ? 26.672 -22.547 -4.258 1 91.94 172 LEU B CA 1
ATOM 3342 C C . LEU B 1 172 ? 26.922 -22.688 -2.76 1 91.94 172 LEU B C 1
ATOM 3344 O O . LEU B 1 172 ? 27.828 -23.406 -2.34 1 91.94 172 LEU B O 1
ATOM 3348 N N . ALA B 1 173 ? 26.203 -21.922 -1.997 1 90.88 173 ALA B N 1
ATOM 3349 C CA . ALA B 1 173 ? 26.344 -21.922 -0.543 1 90.88 173 ALA B CA 1
ATOM 3350 C C . ALA B 1 173 ? 25.031 -21.562 0.138 1 90.88 173 ALA B C 1
ATOM 3352 O O . ALA B 1 173 ? 24.156 -20.906 -0.465 1 90.88 173 ALA B O 1
ATOM 3353 N N . SER B 1 174 ? 24.875 -22.078 1.355 1 92.38 174 SER B N 1
ATOM 3354 C CA . SER B 1 174 ? 23.672 -21.812 2.146 1 92.38 174 SER B CA 1
ATOM 3355 C C . SER B 1 174 ? 24.016 -21.547 3.605 1 92.38 174 SER B C 1
ATOM 3357 O O . SER B 1 174 ? 24.891 -22.203 4.172 1 92.38 174 SER B O 1
ATOM 3359 N N . SER B 1 175 ? 23.375 -20.5 4.102 1 88.94 175 SER B N 1
ATOM 3360 C CA . SER B 1 175 ? 23.484 -20.188 5.523 1 88.94 175 SER B CA 1
ATOM 3361 C C . SER B 1 175 ? 22.141 -19.719 6.094 1 88.94 175 SER B C 1
ATOM 3363 O O . SER B 1 175 ? 21.156 -19.641 5.371 1 88.94 175 SER B O 1
ATOM 3365 N N . LYS B 1 176 ? 22.109 -19.438 7.363 1 87.44 176 LYS B N 1
ATOM 3366 C CA . LYS B 1 176 ? 20.906 -18.922 8.008 1 87.44 176 LYS B CA 1
ATOM 3367 C C . LYS B 1 176 ? 20.547 -17.547 7.457 1 87.44 176 LYS B C 1
ATOM 3369 O O . LYS B 1 176 ? 19.359 -17.203 7.359 1 87.44 176 LYS B O 1
ATOM 3374 N N . LYS B 1 177 ? 21.547 -16.922 7.027 1 88.88 177 LYS B N 1
ATOM 3375 C CA . LYS B 1 177 ? 21.359 -15.555 6.566 1 88.88 177 LYS B CA 1
ATOM 3376 C C . LYS B 1 177 ? 20.828 -15.531 5.133 1 88.88 177 LYS B C 1
ATOM 3378 O O . LYS B 1 177 ? 20.188 -14.562 4.719 1 88.88 177 LYS B O 1
ATOM 3383 N N . GLY B 1 178 ? 21.219 -16.547 4.402 1 92.75 178 GLY B N 1
ATOM 3384 C CA . GLY B 1 178 ? 20.766 -16.594 3.018 1 92.75 178 GLY B CA 1
ATOM 3385 C C . GLY B 1 178 ? 21.594 -17.531 2.154 1 92.75 178 GLY B C 1
ATOM 3386 O O . GLY B 1 178 ? 22.469 -18.234 2.656 1 92.75 178 GLY B O 1
ATOM 3387 N N . ASP B 1 179 ? 21.297 -17.547 0.884 1 93 179 ASP B N 1
ATOM 3388 C CA . ASP B 1 179 ? 21.922 -18.453 -0.066 1 93 179 ASP B CA 1
ATOM 3389 C C . ASP B 1 179 ? 22.609 -17.688 -1.188 1 93 179 ASP B C 1
ATOM 3391 O O . ASP B 1 179 ? 22.234 -16.562 -1.498 1 93 179 ASP B O 1
ATOM 3395 N N . ILE B 1 180 ? 23.625 -18.344 -1.715 1 91.19 180 ILE B N 1
ATOM 3396 C CA . ILE B 1 180 ? 24.375 -17.812 -2.844 1 91.19 180 ILE B CA 1
ATOM 3397 C C . ILE B 1 180 ? 24.172 -18.688 -4.074 1 91.19 180 ILE B C 1
ATOM 3399 O O . ILE B 1 180 ? 24.266 -19.906 -3.99 1 91.19 180 ILE B O 1
ATOM 3403 N N . TYR B 1 181 ? 23.859 -18.062 -5.211 1 93.12 181 TYR B N 1
ATOM 3404 C CA . TYR B 1 181 ? 23.594 -18.812 -6.434 1 93.12 181 TYR B CA 1
ATOM 3405 C C . TYR B 1 181 ? 24.469 -18.328 -7.578 1 93.12 181 TYR B C 1
ATOM 3407 O O . TYR B 1 181 ? 24.781 -17.125 -7.664 1 93.12 181 TYR B O 1
ATOM 3415 N N . ARG B 1 182 ? 24.844 -19.219 -8.398 1 91.19 182 ARG B N 1
ATOM 3416 C CA . ARG B 1 182 ? 25.375 -18.891 -9.719 1 91.19 182 ARG B CA 1
ATOM 3417 C C . ARG B 1 182 ? 24.281 -18.938 -10.781 1 91.19 182 ARG B C 1
ATOM 3419 O O . ARG B 1 182 ? 23.453 -19.859 -10.797 1 91.19 182 ARG B O 1
ATOM 3426 N N . SER B 1 183 ? 24.188 -17.812 -11.477 1 84.25 183 SER B N 1
ATOM 3427 C CA . SER B 1 183 ? 23.156 -17.781 -12.516 1 84.25 183 SER B CA 1
ATOM 3428 C C . SER B 1 183 ? 23.688 -17.188 -13.812 1 84.25 183 SER B C 1
ATOM 3430 O O . SER B 1 183 ? 24.656 -16.422 -13.797 1 84.25 183 SER B O 1
ATOM 3432 N N . GLU B 1 184 ? 23.078 -17.609 -14.922 1 78.5 184 GLU B N 1
ATOM 3433 C CA . GLU B 1 184 ? 23.422 -17.078 -16.234 1 78.5 184 GLU B CA 1
ATOM 3434 C C . GLU B 1 184 ? 22.75 -15.734 -16.5 1 78.5 184 GLU B C 1
ATOM 3436 O O . GLU B 1 184 ? 23.141 -15.008 -17.422 1 78.5 184 GLU B O 1
ATOM 3441 N N . ASN B 1 185 ? 21.828 -15.398 -15.719 1 73.06 185 ASN B N 1
ATOM 3442 C CA . ASN B 1 185 ? 20.984 -14.234 -15.961 1 73.06 185 ASN B CA 1
ATOM 3443 C C . ASN B 1 185 ? 21.516 -13.008 -15.219 1 73.06 185 ASN B C 1
ATOM 3445 O O . ASN B 1 185 ? 20.766 -12.039 -15.023 1 73.06 185 ASN B O 1
ATOM 3449 N N . GLY B 1 186 ? 22.766 -13.055 -14.836 1 78.5 186 GLY B N 1
ATOM 3450 C CA . GLY B 1 186 ? 23.281 -11.93 -14.07 1 78.5 186 GLY B CA 1
ATOM 3451 C C . GLY B 1 186 ? 23 -12.047 -12.578 1 78.5 186 GLY B C 1
ATOM 3452 O O . GLY B 1 186 ? 22.562 -13.094 -12.102 1 78.5 186 GLY B O 1
ATOM 3453 N N . SER B 1 187 ? 23.344 -10.992 -11.797 1 86.56 187 SER B N 1
ATOM 3454 C CA . SER B 1 187 ? 23.203 -11 -10.344 1 86.56 187 SER B CA 1
ATOM 3455 C C . SER B 1 187 ? 21.844 -10.461 -9.914 1 86.56 187 SER B C 1
ATOM 3457 O O . SER B 1 187 ? 21.516 -9.297 -10.164 1 86.56 187 SER B O 1
ATOM 3459 N N . GLU B 1 188 ? 21.062 -11.352 -9.383 1 88.56 188 GLU B N 1
ATOM 3460 C CA . GLU B 1 188 ? 19.734 -10.992 -8.883 1 88.56 188 GLU B CA 1
ATOM 3461 C C . GLU B 1 188 ? 19.656 -11.172 -7.367 1 88.56 188 GLU B C 1
ATOM 3463 O O . GLU B 1 188 ? 20.328 -12.031 -6.801 1 88.56 188 GLU B O 1
ATOM 3468 N N . ILE B 1 189 ? 18.891 -10.281 -6.754 1 88.25 189 ILE B N 1
ATOM 3469 C CA . ILE B 1 189 ? 18.703 -10.312 -5.305 1 88.25 189 ILE B CA 1
ATOM 3470 C C . ILE B 1 189 ? 17.281 -10.766 -4.973 1 88.25 189 ILE B C 1
ATOM 3472 O O . ILE B 1 189 ? 16.312 -10.203 -5.484 1 88.25 189 ILE B O 1
ATOM 3476 N N . PHE B 1 190 ? 17.219 -11.805 -4.16 1 89.56 190 PHE B N 1
ATOM 3477 C CA . PHE B 1 190 ? 15.93 -12.352 -3.744 1 89.56 190 PHE B CA 1
ATOM 3478 C C . PHE B 1 190 ? 15.742 -12.211 -2.238 1 89.56 190 PHE B C 1
ATOM 3480 O O . PHE B 1 190 ? 16.719 -12.094 -1.493 1 89.56 190 PHE B O 1
ATOM 3487 N N . LEU B 1 191 ? 14.547 -12.062 -1.854 1 89.5 191 LEU B N 1
ATOM 3488 C CA . LEU B 1 191 ? 14.133 -12.203 -0.462 1 89.5 191 LEU B CA 1
ATOM 3489 C C . LEU B 1 191 ? 13.133 -13.344 -0.304 1 89.5 191 LEU B C 1
ATOM 3491 O O . LEU B 1 191 ? 12.023 -13.281 -0.849 1 89.5 191 LEU B O 1
ATOM 3495 N N . ASN B 1 192 ? 13.547 -14.289 0.398 1 92.62 192 ASN B N 1
ATOM 3496 C CA . ASN B 1 192 ? 12.719 -15.477 0.565 1 92.62 192 ASN B CA 1
ATOM 3497 C C . ASN B 1 192 ? 12.203 -16 -0.775 1 92.62 192 ASN B C 1
ATOM 3499 O O . ASN B 1 192 ? 11.023 -16.312 -0.912 1 92.62 192 ASN B O 1
ATOM 3503 N N . GLY B 1 193 ? 13.109 -15.914 -1.743 1 93.31 193 GLY B N 1
ATOM 3504 C CA . GLY B 1 193 ? 12.836 -16.531 -3.029 1 93.31 193 GLY B CA 1
ATOM 3505 C C . GLY B 1 193 ? 12.172 -15.594 -4.016 1 93.31 193 GLY B C 1
ATOM 3506 O O . GLY B 1 193 ? 12.023 -15.922 -5.191 1 93.31 193 GLY B O 1
ATOM 3507 N N . MET B 1 194 ? 11.742 -14.469 -3.596 1 92.12 194 MET B N 1
ATOM 3508 C CA . MET B 1 194 ? 11.141 -13.492 -4.508 1 92.12 194 MET B CA 1
ATOM 3509 C C . MET B 1 194 ? 12.156 -12.438 -4.914 1 92.12 194 MET B C 1
ATOM 3511 O O . MET B 1 194 ? 12.859 -11.883 -4.066 1 92.12 194 MET B O 1
ATOM 3515 N N . LYS B 1 195 ? 12.172 -12.109 -6.164 1 89.69 195 LYS B N 1
ATOM 3516 C CA . LYS B 1 195 ? 13.133 -11.133 -6.676 1 89.69 195 LYS B CA 1
ATOM 3517 C C . LYS B 1 195 ? 12.797 -9.727 -6.199 1 89.69 195 LYS B C 1
ATOM 3519 O O . LYS B 1 195 ? 11.664 -9.273 -6.336 1 89.69 195 LYS B O 1
ATOM 3524 N N . ILE B 1 196 ? 13.844 -9.07 -5.609 1 82.88 196 ILE B N 1
ATOM 3525 C CA . ILE B 1 196 ? 13.578 -7.727 -5.102 1 82.88 196 ILE B CA 1
ATOM 3526 C C . ILE B 1 196 ? 14.516 -6.727 -5.781 1 82.88 196 ILE B C 1
ATOM 3528 O O . ILE B 1 196 ? 14.445 -5.523 -5.52 1 82.88 196 ILE B O 1
ATOM 3532 N N . GLY B 1 197 ? 15.406 -7.324 -6.598 1 80.44 197 GLY B N 1
ATOM 3533 C CA . GLY B 1 197 ? 16.281 -6.406 -7.305 1 80.44 197 GLY B CA 1
ATOM 3534 C C . GLY B 1 197 ? 17.312 -7.109 -8.172 1 80.44 197 GLY B C 1
ATOM 3535 O O . GLY B 1 197 ? 17.328 -8.344 -8.25 1 80.44 197 GLY B O 1
ATOM 3536 N N . THR B 1 198 ? 18 -6.281 -8.938 1 82.38 198 THR B N 1
ATOM 3537 C CA . THR B 1 198 ? 19.172 -6.715 -9.695 1 82.38 198 THR B CA 1
ATOM 3538 C C . THR B 1 198 ? 20.375 -5.84 -9.375 1 82.38 198 THR B C 1
ATOM 3540 O O . THR B 1 198 ? 20.234 -4.66 -9.047 1 82.38 198 THR B O 1
ATOM 3543 N N . ASP B 1 199 ? 21.484 -6.477 -9.32 1 79.25 199 ASP B N 1
ATOM 3544 C CA . ASP B 1 199 ? 22.703 -5.727 -9.023 1 79.25 199 ASP B CA 1
ATOM 3545 C C . ASP B 1 199 ? 23.875 -6.23 -9.859 1 79.25 199 ASP B C 1
ATOM 3547 O O . ASP B 1 199 ? 24.484 -7.258 -9.539 1 79.25 199 ASP B O 1
ATOM 3551 N N . GLU B 1 200 ? 24.203 -5.461 -10.789 1 79.12 200 GLU B N 1
ATOM 3552 C CA . GLU B 1 200 ? 25.25 -5.879 -11.727 1 79.12 200 GLU B CA 1
ATOM 3553 C C . GLU B 1 200 ? 26.625 -5.84 -11.078 1 79.12 200 GLU B C 1
ATOM 3555 O O . GLU B 1 200 ? 27.594 -6.387 -11.617 1 79.12 200 GLU B O 1
ATOM 3560 N N . ASN B 1 201 ? 26.672 -5.316 -9.922 1 77.88 201 ASN B N 1
ATOM 3561 C CA . ASN B 1 201 ? 27.953 -5.227 -9.234 1 77.88 201 ASN B CA 1
ATOM 3562 C C . ASN B 1 201 ? 28.328 -6.543 -8.562 1 77.88 201 ASN B C 1
ATOM 3564 O O . ASN B 1 201 ? 29.469 -6.742 -8.172 1 77.88 201 ASN B O 1
ATOM 3568 N N . PHE B 1 202 ? 27.391 -7.379 -8.336 1 80.69 202 PHE B N 1
ATOM 3569 C CA . PHE B 1 202 ? 27.656 -8.672 -7.707 1 80.69 202 PHE B CA 1
ATOM 3570 C C . PHE B 1 202 ? 27.875 -9.75 -8.758 1 80.69 202 PHE B C 1
ATOM 3572 O O . PHE B 1 202 ? 27.312 -9.688 -9.852 1 80.69 202 PHE B O 1
ATOM 3579 N N . LEU B 1 203 ? 28.672 -10.688 -8.414 1 81 203 LEU B N 1
ATOM 3580 C CA . LEU B 1 203 ? 28.984 -11.789 -9.312 1 81 203 LEU B CA 1
ATOM 3581 C C . LEU B 1 203 ? 27.922 -12.891 -9.219 1 81 203 LEU B C 1
ATOM 3583 O O . LEU B 1 203 ? 27.703 -13.625 -10.18 1 81 203 LEU B O 1
ATOM 3587 N N . PHE B 1 204 ? 27.312 -12.945 -8.062 1 89 204 PHE B N 1
ATOM 3588 C CA . PHE B 1 204 ? 26.375 -14.023 -7.793 1 89 204 PHE B CA 1
ATOM 3589 C C . PHE B 1 204 ? 24.984 -13.469 -7.477 1 89 204 PHE B C 1
ATOM 3591 O O . PHE B 1 204 ? 24.812 -12.25 -7.344 1 89 204 PHE B O 1
ATOM 3598 N N . SER B 1 205 ? 24.078 -14.344 -7.555 1 90.31 205 SER B N 1
ATOM 3599 C CA . SER B 1 205 ? 22.734 -14.023 -7.051 1 90.31 205 SER B CA 1
ATOM 3600 C C . SER B 1 205 ? 22.578 -14.453 -5.598 1 90.31 205 SER B C 1
ATOM 3602 O O . SER B 1 205 ? 23.266 -15.375 -5.141 1 90.31 205 SER B O 1
ATOM 3604 N N . TYR B 1 206 ? 21.766 -13.719 -4.883 1 90.69 206 TYR B N 1
ATOM 3605 C CA . TYR B 1 206 ? 21.609 -13.977 -3.455 1 90.69 206 TYR B CA 1
ATOM 3606 C C . TYR B 1 206 ? 20.125 -14.062 -3.076 1 90.69 206 TYR B C 1
ATOM 3608 O O . TYR B 1 206 ? 19.297 -13.32 -3.598 1 90.69 206 TYR B O 1
ATOM 3616 N N . ASP B 1 207 ? 19.797 -14.977 -2.221 1 93.5 207 ASP B N 1
ATOM 3617 C CA . ASP B 1 207 ? 18.469 -15.055 -1.608 1 93.5 207 ASP B CA 1
ATOM 3618 C C . ASP B 1 207 ? 18.547 -14.797 -0.106 1 93.5 207 ASP B C 1
ATOM 3620 O O . ASP B 1 207 ? 18.938 -15.672 0.665 1 93.5 207 ASP B O 1
ATOM 3624 N N . ILE B 1 208 ? 18.125 -13.641 0.27 1 90.38 208 ILE B N 1
ATOM 3625 C CA . ILE B 1 208 ? 18.172 -13.219 1.665 1 90.38 208 ILE B CA 1
ATOM 3626 C C . ILE B 1 208 ? 17.094 -13.938 2.463 1 90.38 208 ILE B C 1
ATOM 3628 O O . ILE B 1 208 ? 15.938 -13.984 2.039 1 90.38 208 ILE B O 1
ATOM 3632 N N . LYS B 1 209 ? 17.484 -14.445 3.637 1 90.19 209 LYS B N 1
ATOM 3633 C CA . LYS B 1 209 ? 16.531 -15.18 4.465 1 90.19 209 LYS B CA 1
ATOM 3634 C C . LYS B 1 209 ? 16.297 -14.469 5.797 1 90.19 209 LYS B C 1
ATOM 3636 O O . LYS B 1 209 ? 15.297 -14.719 6.473 1 90.19 209 LYS B O 1
ATOM 3641 N N . GLU B 1 210 ? 17.188 -13.648 6.238 1 87.25 210 GLU B N 1
ATOM 3642 C CA . GLU B 1 210 ? 17.094 -12.859 7.461 1 87.25 210 GLU B CA 1
ATOM 3643 C C . GLU B 1 210 ? 17.297 -11.375 7.172 1 87.25 210 GLU B C 1
ATOM 3645 O O . GLU B 1 210 ? 18.375 -10.828 7.445 1 87.25 210 GLU B O 1
ATOM 3650 N N . PRO B 1 211 ? 16.219 -10.805 6.699 1 84.5 211 PRO B N 1
ATOM 3651 C CA . PRO B 1 211 ? 16.391 -9.383 6.398 1 84.5 211 PRO B CA 1
ATOM 3652 C C . PRO B 1 211 ? 16.625 -8.531 7.648 1 84.5 211 PRO B C 1
ATOM 3654 O O . PRO B 1 211 ? 16.031 -8.805 8.695 1 84.5 211 PRO B O 1
ATOM 3657 N N . ASN B 1 212 ? 17.547 -7.633 7.535 1 82.44 212 ASN B N 1
ATOM 3658 C CA . ASN B 1 212 ? 17.719 -6.691 8.633 1 82.44 212 ASN B CA 1
ATOM 3659 C C . ASN B 1 212 ? 16.625 -5.629 8.656 1 82.44 212 ASN B C 1
ATOM 3661 O O . ASN B 1 212 ? 15.727 -5.645 7.812 1 82.44 212 ASN B O 1
ATOM 3665 N N . LYS B 1 213 ? 16.641 -4.754 9.594 1 74.75 213 LYS B N 1
ATOM 3666 C CA . LYS B 1 213 ? 15.602 -3.75 9.805 1 74.75 213 LYS B CA 1
ATOM 3667 C C . LYS B 1 213 ? 15.508 -2.795 8.617 1 74.75 213 LYS B C 1
ATOM 3669 O O . LYS B 1 213 ? 14.414 -2.408 8.211 1 74.75 213 LYS B O 1
ATOM 3674 N N . LYS B 1 214 ? 16.625 -2.479 8.117 1 73.94 214 LYS B N 1
ATOM 3675 C CA . LYS B 1 214 ? 16.672 -1.554 6.988 1 73.94 214 LYS B CA 1
ATOM 3676 C C . LYS B 1 214 ? 15.938 -2.123 5.777 1 73.94 214 LYS B C 1
ATOM 3678 O O . LYS B 1 214 ? 15.141 -1.429 5.145 1 73.94 214 LYS B O 1
ATOM 3683 N N . LEU B 1 215 ? 16.219 -3.389 5.43 1 78.69 215 LEU B N 1
ATOM 3684 C CA . LEU B 1 215 ? 15.547 -4.051 4.316 1 78.69 215 LEU B CA 1
ATOM 3685 C C . LEU B 1 215 ? 14.055 -4.215 4.594 1 78.69 215 LEU B C 1
ATOM 3687 O O . LEU B 1 215 ? 13.227 -3.98 3.713 1 78.69 215 LEU B O 1
ATOM 3691 N N . GLN B 1 216 ? 13.703 -4.488 5.824 1 75.62 216 GLN B N 1
ATOM 3692 C CA . GLN B 1 216 ? 12.305 -4.66 6.199 1 75.62 216 GLN B CA 1
ATOM 3693 C C . GLN B 1 216 ? 11.523 -3.361 6.016 1 75.62 216 GLN B C 1
ATOM 3695 O O . GLN B 1 216 ? 10.398 -3.373 5.516 1 75.62 216 GLN B O 1
ATOM 3700 N N . LYS B 1 217 ? 12.102 -2.305 6.379 1 70.25 217 LYS B N 1
ATOM 3701 C CA . LYS B 1 217 ? 11.453 -1 6.258 1 70.25 217 LYS B CA 1
ATOM 3702 C C . LYS B 1 217 ? 11.25 -0.621 4.793 1 70.25 217 LYS B C 1
ATOM 3704 O O . LYS B 1 217 ? 10.25 0.003 4.438 1 70.25 217 LYS B O 1
ATOM 3709 N N . SER B 1 218 ? 12.203 -1.057 3.971 1 70.06 218 SER B N 1
ATOM 3710 C CA . SER B 1 218 ? 12.133 -0.73 2.551 1 70.06 218 SER B CA 1
ATOM 3711 C C . SER B 1 218 ? 11.008 -1.496 1.861 1 70.06 218 SER B C 1
ATOM 3713 O O . SER B 1 218 ? 10.523 -1.081 0.806 1 70.06 218 SER B O 1
ATOM 3715 N N . LEU B 1 219 ? 10.688 -2.566 2.457 1 69.38 219 LEU B N 1
ATOM 3716 C CA . LEU B 1 219 ? 9.648 -3.416 1.884 1 69.38 219 LEU B CA 1
ATOM 3717 C C . LEU B 1 219 ? 8.258 -2.863 2.195 1 69.38 219 LEU B C 1
ATOM 3719 O O . LEU B 1 219 ? 7.297 -3.152 1.481 1 69.38 219 LEU B O 1
ATOM 3723 N N . ASN B 1 220 ? 8.352 -2.092 3.301 1 59.19 220 ASN B N 1
ATOM 3724 C CA . ASN B 1 220 ? 7.059 -1.588 3.75 1 59.19 220 ASN B CA 1
ATOM 3725 C C . ASN B 1 220 ? 6.523 -0.502 2.818 1 59.19 220 ASN B C 1
ATOM 3727 O O . ASN B 1 220 ? 7.301 0.248 2.225 1 59.19 220 ASN B O 1
ATOM 3731 N N . ARG B 1 221 ? 5.469 -0.823 2.123 1 54.28 221 ARG B N 1
ATOM 3732 C CA . ARG B 1 221 ? 4.727 0.107 1.277 1 54.28 221 ARG B CA 1
ATOM 3733 C C . ARG B 1 221 ? 5.039 1.553 1.648 1 54.28 221 ARG B C 1
ATOM 3735 O O . ARG B 1 221 ? 4.324 2.473 1.239 1 54.28 221 ARG B O 1
ATOM 3742 N N . GLU B 1 222 ? 6.051 1.719 2.566 1 47.34 222 GLU B N 1
ATOM 3743 C CA . GLU B 1 222 ? 6.297 3.02 3.182 1 47.34 222 GLU B CA 1
ATOM 3744 C C . GLU B 1 222 ? 7.094 3.93 2.252 1 47.34 222 GLU B C 1
ATOM 3746 O O . GLU B 1 222 ? 8.016 3.479 1.574 1 47.34 222 GLU B O 1
ATOM 3751 N N . ARG B 1 223 ? 6.398 4.789 1.553 1 43.84 223 ARG B N 1
ATOM 3752 C CA . ARG B 1 223 ? 7.074 5.906 0.9 1 43.84 223 ARG B CA 1
ATOM 3753 C C . ARG B 1 223 ? 8.344 6.297 1.652 1 43.84 223 ARG B C 1
ATOM 3755 O O . ARG B 1 223 ? 8.438 7.406 2.182 1 43.84 223 ARG B O 1
ATOM 3762 N N . LYS B 1 224 ? 8.977 5.359 2.285 1 51.03 224 LYS B N 1
ATOM 3763 C CA . LYS B 1 224 ? 10.141 5.918 2.965 1 51.03 224 LYS B CA 1
ATOM 3764 C C . LYS B 1 224 ? 11.156 6.461 1.96 1 51.03 224 LYS B C 1
ATOM 3766 O O . LYS B 1 224 ? 10.875 6.531 0.762 1 51.03 224 LYS B O 1
ATOM 3771 N N . THR B 1 225 ? 12.445 6.609 2.332 1 53.31 225 THR B N 1
ATOM 3772 C CA . THR B 1 225 ? 13.594 7.25 1.702 1 53.31 225 THR B CA 1
ATOM 3773 C C . THR B 1 225 ? 13.969 6.535 0.409 1 53.31 225 THR B C 1
ATOM 3775 O O . THR B 1 225 ? 14.297 5.348 0.425 1 53.31 225 THR B O 1
ATOM 3778 N N . LEU B 1 226 ? 13.5 7.246 -0.674 1 63.31 226 LEU B N 1
ATOM 3779 C CA . LEU B 1 226 ? 13.836 6.75 -2.006 1 63.31 226 LEU B CA 1
ATOM 3780 C C . LEU B 1 226 ? 15.336 6.785 -2.238 1 63.31 226 LEU B C 1
ATOM 3782 O O . LEU B 1 226 ? 16.047 7.59 -1.63 1 63.31 226 LEU B O 1
ATOM 3786 N N . SER B 1 227 ? 15.75 5.836 -2.877 1 66.62 227 SER B N 1
ATOM 3787 C CA . SER B 1 227 ? 17.172 5.797 -3.225 1 66.62 227 SER B CA 1
ATOM 3788 C C . SER B 1 227 ? 17.531 6.906 -4.207 1 66.62 227 SER B C 1
ATOM 3790 O O . SER B 1 227 ? 16.672 7.391 -4.945 1 66.62 227 SER B O 1
ATOM 3792 N N . ARG B 1 228 ? 18.812 7.219 -4.125 1 69 228 ARG B N 1
ATOM 3793 C CA . ARG B 1 228 ? 19.344 8.227 -5.035 1 69 228 ARG B CA 1
ATOM 3794 C C . ARG B 1 228 ? 19.047 7.871 -6.488 1 69 228 ARG B C 1
ATOM 3796 O O . ARG B 1 228 ? 18.781 8.758 -7.305 1 69 228 ARG B O 1
ATOM 3803 N N . ASP B 1 229 ? 19.047 6.578 -6.773 1 71.19 229 ASP B N 1
ATOM 3804 C CA . ASP B 1 229 ? 18.812 6.125 -8.141 1 71.19 229 ASP B CA 1
ATOM 3805 C C . ASP B 1 229 ? 17.422 6.516 -8.625 1 71.19 229 ASP B C 1
ATOM 3807 O O . ASP B 1 229 ? 17.203 6.75 -9.812 1 71.19 229 ASP B O 1
ATOM 3811 N N . SER B 1 230 ? 16.516 6.699 -7.73 1 71.5 230 SER B N 1
ATOM 3812 C CA . SER B 1 230 ? 15.133 6.988 -8.094 1 71.5 230 SER B CA 1
ATOM 3813 C C . SER B 1 230 ? 14.961 8.445 -8.508 1 71.5 230 SER B C 1
ATOM 3815 O O . SER B 1 230 ? 14.156 8.758 -9.383 1 71.5 230 SER B O 1
ATOM 3817 N N . TYR B 1 231 ? 15.773 9.336 -7.906 1 73.06 231 TYR B N 1
ATOM 3818 C CA . TYR B 1 231 ? 15.469 10.75 -8.133 1 73.06 231 TYR B CA 1
ATOM 3819 C C . TYR B 1 231 ? 16.641 11.461 -8.789 1 73.06 231 TYR B C 1
ATOM 3821 O O . TYR B 1 231 ? 16.547 12.633 -9.148 1 73.06 231 TYR B O 1
ATOM 3829 N N . ARG B 1 232 ? 17.766 10.828 -9.023 1 77.31 232 ARG B N 1
ATOM 3830 C CA . ARG B 1 232 ? 18.969 11.461 -9.539 1 77.31 232 ARG B CA 1
ATOM 3831 C C . ARG B 1 232 ? 18.703 12.18 -10.852 1 77.31 232 ARG B C 1
ATOM 3833 O O . ARG B 1 232 ? 19.109 13.328 -11.039 1 77.31 232 ARG B O 1
ATOM 3840 N N . ASP B 1 233 ? 18.031 11.523 -11.758 1 80.62 233 ASP B N 1
ATOM 3841 C CA . ASP B 1 233 ? 17.766 12.102 -13.07 1 80.62 233 ASP B CA 1
ATOM 3842 C C . ASP B 1 233 ? 16.906 13.359 -12.953 1 80.62 233 ASP B C 1
ATOM 3844 O O . ASP B 1 233 ? 17.078 14.305 -13.727 1 80.62 233 ASP B O 1
ATOM 3848 N N . ASN B 1 234 ? 16.031 13.398 -12.062 1 79.25 234 ASN B N 1
ATOM 3849 C CA . ASN B 1 234 ? 15.211 14.586 -11.844 1 79.25 234 ASN B CA 1
ATOM 3850 C C . ASN B 1 234 ? 16.047 15.758 -11.352 1 79.25 234 ASN B C 1
ATOM 3852 O O . ASN B 1 234 ? 15.836 16.906 -11.766 1 79.25 234 ASN B O 1
ATOM 3856 N N . ILE B 1 235 ? 17 15.5 -10.477 1 80.69 235 ILE B N 1
ATOM 3857 C CA . ILE B 1 235 ? 17.859 16.547 -9.945 1 80.69 235 ILE B CA 1
ATOM 3858 C C . ILE B 1 235 ? 18.703 17.141 -11.07 1 80.69 235 ILE B C 1
ATOM 3860 O O . ILE B 1 235 ? 18.828 18.359 -11.188 1 80.69 235 ILE B O 1
ATOM 3864 N N . ILE B 1 236 ? 19.219 16.219 -11.883 1 80.19 236 ILE B N 1
ATOM 3865 C CA . ILE B 1 236 ? 20.016 16.672 -13.023 1 80.19 236 ILE B CA 1
ATOM 3866 C C . ILE B 1 236 ? 19.172 17.578 -13.922 1 80.19 236 ILE B C 1
ATOM 3868 O O . ILE B 1 236 ? 19.625 18.625 -14.375 1 80.19 236 ILE B O 1
ATOM 3872 N N . SER B 1 237 ? 17.969 17.188 -14.164 1 82.12 237 SER B N 1
ATOM 3873 C CA . SER B 1 237 ? 17.047 17.969 -14.992 1 82.12 237 SER B CA 1
ATOM 3874 C C . SER B 1 237 ? 16.797 19.344 -14.383 1 82.12 237 SER B C 1
ATOM 3876 O O . SER B 1 237 ? 16.719 20.344 -15.102 1 82.12 237 SER B O 1
ATOM 3878 N N . ILE B 1 238 ? 16.656 19.406 -13.094 1 83.25 238 ILE B N 1
ATOM 3879 C CA . ILE B 1 238 ? 16.438 20.672 -12.391 1 83.25 238 ILE B CA 1
ATOM 3880 C C . ILE B 1 238 ? 17.656 21.562 -12.57 1 83.25 238 ILE B C 1
ATOM 3882 O O . ILE B 1 238 ? 17.531 22.75 -12.898 1 83.25 238 ILE B O 1
ATOM 3886 N N . LEU B 1 239 ? 18.844 21.047 -12.414 1 83.31 239 LEU B N 1
ATOM 3887 C CA . LEU B 1 239 ? 20.078 21.797 -12.523 1 83.31 239 LEU B CA 1
ATOM 3888 C C . LEU B 1 239 ? 20.266 22.344 -13.938 1 83.31 239 LEU B C 1
ATOM 3890 O O . LEU B 1 239 ? 20.625 23.516 -14.117 1 83.31 239 LEU B O 1
ATOM 3894 N N . LYS B 1 240 ? 19.984 21.5 -14.883 1 81.88 240 LYS B N 1
ATOM 3895 C CA . LYS B 1 240 ? 20.109 21.906 -16.281 1 81.88 240 LYS B CA 1
ATOM 3896 C C . LYS B 1 240 ? 19.141 23.031 -16.609 1 81.88 240 LYS B C 1
ATOM 3898 O O . LYS B 1 240 ? 19.469 23.969 -17.344 1 81.88 240 LYS B O 1
ATOM 3903 N N . SER B 1 241 ? 18.031 22.875 -16.141 1 83.19 241 SER B N 1
ATOM 3904 C CA . SER B 1 241 ? 16.984 23.859 -16.438 1 83.19 241 SER B CA 1
ATOM 3905 C C . SER B 1 241 ? 17.266 25.188 -15.734 1 83.19 241 SER B C 1
ATOM 3907 O O . SER B 1 241 ? 16.797 26.234 -16.172 1 83.19 241 SER B O 1
ATOM 3909 N N . SER B 1 242 ? 17.922 25.125 -14.641 1 75.88 242 SER B N 1
ATOM 3910 C CA . SER B 1 242 ? 18.219 26.328 -13.875 1 75.88 242 SER B CA 1
ATOM 3911 C C . SER B 1 242 ? 19.422 27.078 -14.453 1 75.88 242 SER B C 1
ATOM 3913 O O . SER B 1 242 ? 19.531 28.297 -14.305 1 75.88 242 SER B O 1
ATOM 3915 N N . ILE B 1 243 ? 20.359 26.422 -14.969 1 64.75 243 ILE B N 1
ATOM 3916 C CA . ILE B 1 243 ? 21.531 27.031 -15.609 1 64.75 243 ILE B CA 1
ATOM 3917 C C . ILE B 1 243 ? 21.109 27.688 -16.922 1 64.75 243 ILE B C 1
ATOM 3919 O O . ILE B 1 243 ? 21.547 28.797 -17.234 1 64.75 243 ILE B O 1
ATOM 3923 N N . ASN B 1 244 ? 20.344 27.016 -17.719 1 58.72 244 ASN B N 1
ATOM 3924 C CA . ASN B 1 244 ? 19.938 27.578 -19 1 58.72 244 ASN B CA 1
ATOM 3925 C C . ASN B 1 244 ? 19.125 28.859 -18.828 1 58.72 244 ASN B C 1
ATOM 3927 O O . ASN B 1 244 ? 19 29.641 -19.766 1 58.72 244 ASN B O 1
ATOM 3931 N N . LYS B 1 245 ? 18.562 29 -17.766 1 53.97 245 LYS B N 1
ATOM 3932 C CA . LYS B 1 245 ? 17.844 30.266 -17.594 1 53.97 245 LYS B CA 1
ATOM 3933 C C . LYS B 1 245 ? 18.812 31.406 -17.297 1 53.97 245 LYS B C 1
ATOM 3935 O O . LYS B 1 245 ? 18.469 32.594 -17.438 1 53.97 245 LYS B O 1
ATOM 3940 N N . ASN B 1 246 ? 19.828 31.156 -16.547 1 41.56 246 ASN B N 1
ATOM 3941 C CA . ASN B 1 246 ? 20.797 32.219 -16.266 1 41.56 246 ASN B CA 1
ATOM 3942 C C . ASN B 1 246 ? 21.719 32.469 -17.453 1 41.56 246 ASN B C 1
ATOM 3944 O O . ASN B 1 246 ? 22.625 33.281 -17.375 1 41.56 246 ASN B O 1
ATOM 3948 N N . THR B 1 247 ? 21.703 31.547 -18.438 1 36.31 247 THR B N 1
ATOM 3949 C CA . THR B 1 247 ? 22.359 31.953 -19.672 1 36.31 247 THR B CA 1
ATOM 3950 C C . THR B 1 247 ? 21.359 32.562 -20.656 1 36.31 247 THR B C 1
ATOM 3952 O O . THR B 1 247 ? 20.219 32.094 -20.734 1 36.31 247 THR B O 1
#

pLDDT: mean 89.03, std 11.26, range [36.31, 98.75]

Nearest PDB structures (foldseek):
  8fx4-assembly1_A  TM=5.014E-01  e=1.631E-07  Cricetulus griseus
  4u7o-assembly1_B  TM=6.964E-01  e=2.126E-02  Lactiplantibacillus plantarum JDM1
  6azr-assembly1_C  TM=6.259E-01  e=1.886E-02  Thermotoga maritima MSB8
  3op1-assembly1_B  TM=1.512E-01  e=2.779E-01  Streptococcus pneumoniae
  1n08-assembly1_A  TM=2.243E-01  e=2.539E+00  Schizosaccharomyces pombe

Radius of gyration: 23.78 Å; Cα contacts (8 Å, |Δi|>4): 1094; chains: 2; bounding box: 64×64×57 Å

Secondary structure (DSSP, 8-state):
-EEEE--EEE--TT--HHHHHHHHHHHHHHHHHHHT-PPPEEEEEPPSSS-EEEEEE-SS---GGGGSEE--HHHHH-SS-S--SS-HHHHHHHHHHHTT--EEEEETTEEEEEEEEEPTT-SS--EEEEEEEES---SSSSEEEEE-S--HHHHHHHHTTBGGG-SSEEEEEE-SSEEEEEETT--EEEETTEEEEE-TT-SSEEEESS--HHHHHHHSS------HHHHHHHHHHHHHHHHHHH-/-EEEE--EEE--TT--HHHHHHHHHHHHHHHHHHHT-PPPEEEEEPPSSS-EEEEEE-SS---GGGGSEE--HHHHH-SS-S--SS-HHHHHHHHHHHTT--EEEEETTEEEEEEEEEPTT-SS--EEEEEEEES---SSSSEEEEE-S--HHHHHHHHTTBGGG-SSEEEEEE-SSEEEEEETT--EEEETTEEEEE-TT-SSEEEESS--HHHHHHHSS------HHHHHHHHHHHHHHHHHHH-

Solvent-accessible surface area (backbone atoms only — not comparable to full-atom values): 25587 Å² total; per-residue (Å²): 133,47,51,40,62,46,33,33,63,47,48,62,85,86,55,48,65,27,54,22,48,34,35,53,51,43,51,32,47,30,34,14,68,77,57,72,40,60,77,51,47,75,44,81,43,82,45,96,88,44,23,30,35,37,41,36,26,50,20,88,36,63,53,79,71,69,66,36,31,33,43,37,65,67,36,59,72,37,61,69,39,63,65,45,60,37,46,50,66,60,52,21,51,43,32,28,53,74,67,75,35,56,52,38,40,30,5,63,77,14,28,40,32,74,43,79,40,68,39,71,66,52,88,83,65,49,56,21,37,23,34,37,58,40,85,58,55,36,89,57,69,4,30,42,33,44,32,45,69,43,50,70,67,38,49,52,59,25,46,66,38,28,54,88,69,50,81,70,69,45,78,75,49,76,50,82,42,19,34,35,26,46,44,87,85,51,17,38,34,22,44,50,38,33,57,36,32,73,38,84,86,41,86,43,20,37,32,37,36,52,73,49,70,62,34,51,52,65,56,39,60,53,64,54,74,53,47,64,84,43,47,47,66,48,53,52,50,28,51,53,53,49,50,56,67,77,95,133,48,51,40,63,46,31,34,62,47,48,63,85,86,56,48,64,27,54,21,48,34,37,53,50,43,51,30,48,31,34,14,66,76,58,71,40,61,78,52,48,75,45,80,42,83,45,98,88,44,23,30,34,38,41,33,25,48,21,89,39,62,54,80,71,68,66,37,31,33,43,37,66,69,36,59,72,38,62,68,37,63,64,45,60,38,44,50,65,58,52,20,50,43,33,29,50,74,69,74,35,55,52,38,40,29,5,64,77,14,27,40,33,74,42,80,40,68,40,71,66,53,87,83,66,49,55,21,37,23,34,36,57,41,84,57,55,37,88,57,68,4,30,42,34,43,32,45,70,44,51,71,66,39,52,51,59,24,45,66,38,29,54,88,70,50,80,70,68,44,78,73,46,75,48,80,42,17,34,36,26,47,43,85,84,52,16,38,35,22,45,49,39,34,58,36,33,72,39,84,86,42,86,43,18,37,32,38,35,52,74,48,71,64,34,52,53,65,57,37,63,53,72,54,71,53,48,64,83,42,46,47,67,48,52,53,49,28,53,53,54,48,49,56,67,77,94

InterPro domains:
  IPR036890 Histidine kinase/HSP90-like ATPase superfamily [G3DSA:3.30.565.10] (11-173)
  IPR036890 Histidine kinase/HSP90-like ATPase superfamily [SSF55874] (17-148)
  IPR058987 MPN635, N-terminal domain [PF25856] (154-244)

=== Feature glossary ===
Each block in this record encodes a different view of the same protein. In brief:

Predicted aligned error. PAE(i, j) answers: if I align the predicted and true structures on residue i, how far off (in Å) do I expect residue j to be? A block-diagonal PAE matrix with low values on the blocks and high values off-diagonal is the signature of a multi-domain protein with confidently predicted domains but uncertain inter-domain orientation.

Contact-map, Ramachandran, and PAE plots. Plot images: a contact map (which residues are close in 3D, as an N×N binary image), a Ramachandran scatter (backbone torsion angles, revealing secondary-structure composition at a glance), and — for AlphaFold structures — a PAE heatmap (pairwise prediction confidence).

Backbone torsions (φ/ψ). φ (phi) and ψ (psi) are the two rotatable backbone dihedrals per residue: φ is the C(i-1)–N–Cα–C torsion, ψ is the N–Cα–C–N(i+1) torsion, both in degrees on (−180°, 180°]. α-helical residues cluster near (−60°, −45°); β-strand residues near (−120°, +130°). A Ramachandran plot is simply a scatter of (φ, ψ) for every residue.

Foldseek 3Di. A 3Di character summarizes, for each residue, the relative orientation of the Cα frame of its nearest spatial neighbor. Because it encodes fold topology rather than chemistry, 3Di alignments detect remote structural similarity that sequence alignment misses.

Radius of gyration, Cα contacts, bounding box. Three whole-structure scalars: the radius of gyration (RMS distance of Cα from centroid, in Å), the count of Cα–Cα contacts (pairs closer than 8 Å and separated by more than four residues in sequence — i.e. tertiary, not local, contacts), and the bounding-box dimensions. Together they distinguish compact globular folds from extended fibres or disordered chains.

Sequence. Sequence gives the chain of amino acids in standard one-letter code (A=alanine, C=cysteine, …, Y=tyrosine), read N→C. It is the only feature that is directly encoded by the gene; all structural features are derived from the folded form of this sequence.

mmCIF coordinates. Atomic coordinates in PDBx/mmCIF format — the same representation the Protein Data Bank distributes. Each line of the _atom_site loop places one backbone atom in Cartesian space (units: ångströms, origin: arbitrary).

Secondary structure (3-state, P-SEA). Three-state secondary structure (P-SEA) collapses the eight DSSP classes into helix (a), strand (b), and coil (c). P-SEA assigns these from Cα geometry alone — distances and angles — without requiring backbone oxygens, so it works on any Cα trace.

InterPro / GO / CATH / organism. Functional annotations link the protein to curated databases. InterPro entries identify conserved domains and families by matching the sequence against member-database signatures (Pfam, PROSITE, CDD, …). Gene Ontology (GO) terms describe molecular function, biological process, and cellular component in a controlled vocabulary. CATH places the structure in a hierarchical fold classification (Class/Architecture/Topology/Homologous-superfamily). The organism is the source species.

B-factor. B-factor (Debye–Waller factor) reflects atomic displacement in the crystal lattice. It is an experimental observable (units Å²), not a pre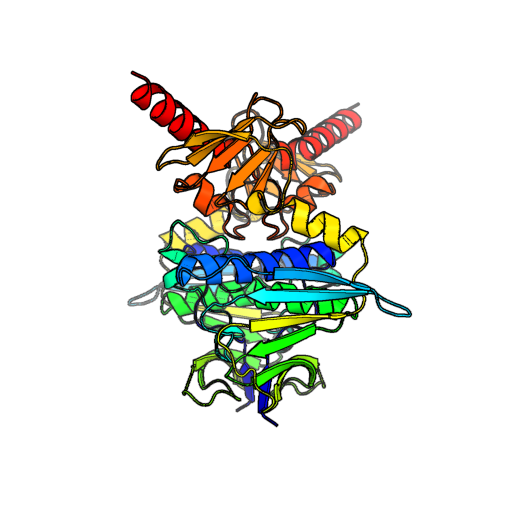diction; low values mean the atom is pinned down, high values mean it moves or is heterogeneous across the crystal.

Rendered structure images. Structure images are PyMOL renders from six orthogonal camera directions. Cartoon representation draws helices as coils and strands as arrows; sticks shows the backbone as bonds; surface shows the solvent-excluded envelope. Rainbow coloring maps sequence position to hue (blue→red, N→C); chain coloring assigns a distinct color per polypeptide.

Solvent-accessible surface area. Solvent-accessible surface area (SASA) is the area in Å² traced out by the centre of a 1.4 Å probe sphere (a water molecule) rolled over the protein's van der Waals surface (Shrake–Rupley / Lee–Richards construction). Buried residues have near-zero SASA; fully exposed residues can exceed 200 Å². The total SASA scales roughly with the number of surface residues.

Secondary structure (8-state, DSSP). The SS8 string is DSSP's per-residue secondary-structure call. α-helix (H) means an i→i+4 H-bond ladder; β-strand (E) means the residue participates in a β-sheet; 3₁₀ (G) and π (I) are tighter and wider helices; T/S are turns/bends; '-' is loop.

pLDDT. For AlphaFold models, the B-factor field carries pLDDT — the model's own estimate of local accuracy on a 0–100 scale. Regions with pLDDT<50 should be treated as essentially unmodeled; they often correspond to intrinsically disordered segments.

Nearest PDB structures. Nearest PDB neighbors are the top structural matches found by Foldseek when searching this structure against the entire Protein Data Bank. Each hit reports a TM-score (0 to 1; >0.5 almost always implies the same fold) and an E-value. These are *structural* homologs — they may share no detectable sequence similarity.